Protein AF-A0A645BR98-F1 (afdb_monomer)

Organism: NCBI:txid1076179

Structure (mmCIF, N/CA/C/O backbone):
data_AF-A0A645BR98-F1
#
_entry.id   AF-A0A645BR98-F1
#
loop_
_atom_site.group_PDB
_atom_site.id
_atom_site.type_symbol
_atom_site.label_atom_id
_atom_site.label_alt_id
_atom_site.label_comp_id
_atom_site.label_asym_id
_atom_site.label_entity_id
_atom_site.label_seq_id
_atom_site.pdbx_PDB_ins_code
_atom_site.Cartn_x
_atom_site.Cartn_y
_atom_site.Cartn_z
_atom_site.occupancy
_atom_site.B_iso_or_equiv
_atom_site.auth_seq_id
_atom_site.auth_comp_id
_atom_site.auth_asym_id
_atom_site.auth_atom_id
_atom_site.pdbx_PDB_model_num
ATOM 1 N N . MET A 1 1 ? -2.823 -2.495 -5.037 1.00 58.53 1 MET A N 1
ATOM 2 C CA . MET A 1 1 ? -4.204 -2.707 -5.541 1.00 58.53 1 MET A CA 1
ATOM 3 C C . MET A 1 1 ? -4.273 -3.295 -6.962 1.00 58.53 1 MET A C 1
ATOM 5 O O . MET A 1 1 ? -5.361 -3.336 -7.522 1.00 58.53 1 MET A O 1
ATOM 9 N N . GLY A 1 2 ? -3.160 -3.730 -7.580 1.00 59.91 2 GLY A N 1
ATOM 10 C CA . GLY A 1 2 ? -3.175 -4.238 -8.970 1.00 59.91 2 GLY A CA 1
ATOM 11 C C . GLY A 1 2 ? -3.478 -3.180 -10.045 1.00 59.91 2 GLY A C 1
ATOM 12 O O . GLY A 1 2 ? -3.778 -3.527 -11.185 1.00 59.91 2 GLY A O 1
ATOM 13 N N . LEU A 1 3 ? -3.440 -1.897 -9.665 1.00 68.44 3 LEU A N 1
ATOM 14 C CA . LEU A 1 3 ? -3.750 -0.755 -10.530 1.00 68.44 3 LEU A CA 1
ATOM 15 C C . LEU A 1 3 ? -2.503 -0.177 -11.203 1.00 68.44 3 LEU A C 1
ATOM 17 O O . LEU A 1 3 ? -2.579 0.242 -12.351 1.00 68.44 3 LEU A O 1
ATOM 21 N N . GLY A 1 4 ? -1.365 -0.167 -10.504 1.00 68.81 4 GLY A N 1
ATOM 22 C CA . GLY A 1 4 ? -0.110 0.312 -11.075 1.00 68.81 4 GLY A CA 1
ATOM 23 C C . GLY A 1 4 ? 0.603 -0.733 -11.930 1.00 68.81 4 GLY A C 1
ATOM 24 O O . GLY A 1 4 ? 0.204 -1.894 -11.941 1.00 68.81 4 GLY A O 1
ATOM 25 N N . TYR A 1 5 ? 1.675 -0.332 -12.605 1.00 72.88 5 TYR A N 1
ATOM 26 C CA . TYR A 1 5 ? 2.661 -1.175 -13.275 1.00 72.88 5 TYR A CA 1
ATOM 27 C C . TYR A 1 5 ? 3.798 -1.504 -12.303 1.00 72.88 5 TYR A C 1
ATOM 29 O O . TYR A 1 5 ? 4.116 -0.705 -11.424 1.00 72.88 5 TYR A O 1
ATOM 37 N N . ASN A 1 6 ? 4.392 -2.695 -12.418 1.00 67.81 6 ASN A N 1
ATOM 38 C CA . ASN A 1 6 ? 5.532 -3.067 -11.581 1.00 67.81 6 ASN A CA 1
ATOM 39 C C . ASN A 1 6 ? 6.790 -3.115 -12.431 1.00 67.81 6 ASN A C 1
ATOM 41 O O . ASN A 1 6 ? 7.175 -4.175 -12.920 1.00 67.81 6 ASN A O 1
ATOM 45 N N . GLN A 1 7 ? 7.408 -1.952 -12.586 1.00 68.56 7 GLN A N 1
ATOM 46 C CA . GLN A 1 7 ? 8.659 -1.818 -13.320 1.00 68.56 7 GLN A CA 1
ATOM 47 C C . GLN A 1 7 ? 9.871 -2.182 -12.449 1.00 68.56 7 GLN A C 1
ATOM 49 O O . GLN A 1 7 ? 10.984 -2.189 -12.958 1.00 68.56 7 GLN A O 1
ATOM 54 N N . ASP A 1 8 ? 9.670 -2.514 -11.159 1.00 66.12 8 ASP A N 1
ATOM 55 C CA . ASP A 1 8 ? 10.768 -2.733 -10.201 1.00 66.12 8 ASP A CA 1
ATOM 56 C C . ASP A 1 8 ? 11.795 -1.588 -10.275 1.00 66.12 8 ASP A C 1
ATOM 58 O O . ASP A 1 8 ? 13.011 -1.777 -10.341 1.00 66.12 8 ASP A O 1
ATOM 62 N N . ASP A 1 9 ? 11.221 -0.392 -10.397 1.00 73.94 9 ASP A N 1
ATOM 63 C CA . ASP A 1 9 ? 11.850 0.869 -10.721 1.00 73.94 9 ASP A CA 1
ATOM 64 C C . ASP A 1 9 ? 11.002 1.987 -10.107 1.00 73.94 9 ASP A C 1
ATOM 66 O O . ASP A 1 9 ? 9.798 1.795 -9.919 1.00 73.94 9 ASP A O 1
ATOM 70 N N . GLY A 1 10 ? 11.580 3.142 -9.771 1.00 83.62 10 GLY A N 1
ATOM 71 C CA . GLY A 1 10 ? 10.898 4.120 -8.920 1.00 83.62 10 GLY A CA 1
ATOM 72 C C . GLY A 1 10 ? 11.386 4.056 -7.477 1.00 83.62 10 GLY A C 1
ATOM 73 O O . GLY A 1 10 ? 12.586 4.086 -7.233 1.00 83.62 10 GLY A O 1
ATOM 74 N N . LEU A 1 11 ? 10.467 3.967 -6.513 1.00 85.06 11 LEU A N 1
ATOM 75 C CA . LEU A 1 11 ? 10.794 3.744 -5.102 1.00 85.06 11 LEU A CA 1
ATOM 76 C C . LEU A 1 11 ? 11.192 2.273 -4.871 1.00 85.06 11 LEU A C 1
ATOM 78 O O . LEU A 1 11 ? 10.337 1.404 -4.711 1.00 85.06 11 LEU A O 1
ATOM 82 N N . SER A 1 12 ? 12.495 2.006 -4.864 1.00 82.69 12 SER A N 1
ATOM 83 C CA . SER A 1 12 ? 13.084 0.658 -4.779 1.00 82.69 12 SER A CA 1
ATOM 84 C C . SER A 1 12 ? 13.292 0.154 -3.344 1.00 82.69 12 SER A C 1
ATOM 86 O O . SER A 1 12 ? 13.310 -1.050 -3.091 1.00 82.69 12 SER A O 1
ATOM 88 N N . PHE A 1 13 ? 13.422 1.079 -2.392 1.00 86.19 13 PHE A N 1
ATOM 89 C CA . PHE A 1 13 ? 13.547 0.815 -0.962 1.00 86.19 13 PHE A CA 1
ATOM 90 C C . PHE A 1 13 ? 12.819 1.912 -0.186 1.00 86.19 13 PHE A C 1
ATOM 92 O O . PHE A 1 13 ? 12.854 3.080 -0.578 1.00 86.19 13 PHE A O 1
ATOM 99 N N . GLY A 1 14 ? 12.183 1.533 0.921 1.00 89.44 14 GLY A N 1
ATOM 100 C CA . GLY A 1 14 ? 11.516 2.452 1.833 1.00 89.44 14 GLY A CA 1
ATOM 101 C C . GLY A 1 14 ? 11.531 1.908 3.258 1.00 89.44 14 GLY A C 1
ATOM 102 O O . GLY A 1 14 ? 11.207 0.741 3.479 1.00 89.44 14 GLY A O 1
ATOM 103 N N . ALA A 1 15 ? 11.892 2.758 4.210 1.00 92.50 15 ALA A N 1
ATOM 104 C CA . ALA A 1 15 ? 11.777 2.523 5.640 1.00 92.50 15 ALA A CA 1
ATOM 105 C C . ALA A 1 15 ? 11.257 3.795 6.315 1.00 92.50 15 ALA A C 1
ATOM 107 O O . ALA A 1 15 ? 11.647 4.902 5.949 1.00 92.50 15 ALA A O 1
ATOM 108 N N . ASP A 1 16 ? 10.381 3.621 7.295 1.00 93.31 16 ASP A N 1
ATOM 109 C CA . ASP A 1 16 ? 9.782 4.704 8.065 1.00 93.31 16 ASP A CA 1
ATOM 110 C C . ASP A 1 16 ? 9.796 4.332 9.548 1.00 93.31 16 ASP A C 1
ATOM 112 O O . ASP A 1 16 ? 9.516 3.186 9.916 1.00 93.31 16 ASP A O 1
ATOM 116 N N . VAL A 1 17 ? 10.170 5.292 10.390 1.00 95.62 17 VAL A N 1
ATOM 117 C CA . VAL A 1 17 ? 10.103 5.182 11.846 1.00 95.62 17 VAL A CA 1
ATOM 118 C C . VAL A 1 17 ? 9.502 6.468 12.388 1.00 95.62 17 VAL A C 1
ATOM 120 O O . VAL A 1 17 ? 10.094 7.538 12.247 1.00 95.62 17 VAL A O 1
ATOM 123 N N . ALA A 1 18 ? 8.367 6.350 13.070 1.00 95.31 18 ALA A N 1
ATOM 124 C CA . ALA A 1 18 ? 7.691 7.459 13.723 1.00 95.31 18 ALA A CA 1
ATOM 125 C C . ALA A 1 18 ? 7.560 7.221 15.234 1.00 95.31 18 ALA A C 1
ATOM 127 O O . ALA A 1 18 ? 7.327 6.102 15.692 1.00 95.31 18 ALA A O 1
ATOM 128 N N . LEU A 1 19 ? 7.691 8.293 16.010 1.00 95.69 19 LEU A N 1
ATOM 129 C CA . LEU A 1 19 ? 7.372 8.349 17.432 1.00 95.69 19 LEU A CA 1
ATOM 130 C C . LEU A 1 19 ? 6.353 9.461 17.646 1.00 95.69 19 LEU A C 1
ATOM 132 O O . LEU A 1 19 ? 6.691 10.634 17.500 1.00 95.69 19 LEU A O 1
ATOM 136 N N . VAL A 1 20 ? 5.139 9.092 18.043 1.00 94.38 20 VAL A N 1
ATOM 137 C CA . VAL A 1 20 ? 4.077 10.035 18.404 1.00 94.38 20 VAL A CA 1
ATOM 138 C C . VAL A 1 20 ? 3.943 10.056 19.921 1.00 94.38 20 VAL A C 1
ATOM 140 O O . VAL A 1 20 ? 3.778 9.017 20.554 1.00 94.38 20 VAL A O 1
ATOM 143 N N . LEU A 1 21 ? 4.062 11.240 20.514 1.00 94.50 21 LEU A N 1
ATOM 144 C CA . LEU A 1 21 ? 3.889 11.446 21.949 1.00 94.50 21 LEU A CA 1
ATOM 145 C C . LEU A 1 21 ? 2.423 11.752 22.274 1.00 94.50 21 LEU A C 1
ATOM 147 O O . LEU A 1 21 ? 1.711 12.307 21.442 1.00 94.50 21 LEU A O 1
ATOM 151 N N . ASP A 1 22 ? 2.009 11.529 23.524 1.00 91.31 22 ASP A N 1
ATOM 152 C CA . ASP A 1 22 ? 0.658 11.864 24.015 1.00 91.31 22 ASP A CA 1
ATOM 15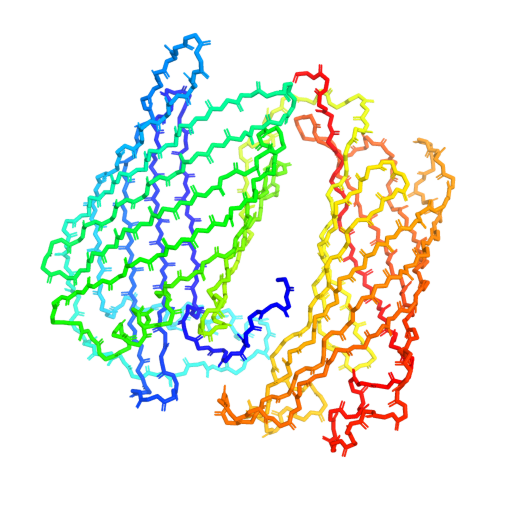3 C C . ASP A 1 22 ? 0.281 13.345 23.818 1.00 91.31 22 ASP A C 1
ATOM 155 O O . ASP A 1 22 ? -0.893 13.704 23.772 1.00 91.31 22 ASP A O 1
ATOM 159 N N . SER A 1 23 ? 1.277 14.230 23.701 1.00 92.88 23 SER A N 1
ATOM 160 C CA . SER A 1 23 ? 1.069 15.647 23.386 1.00 92.88 23 SER A CA 1
ATOM 161 C C . SER A 1 23 ? 0.640 15.902 21.937 1.00 92.88 23 SER A C 1
ATOM 163 O O . SER A 1 23 ? 0.325 17.040 21.603 1.00 92.88 23 SER A O 1
ATOM 165 N N . GLY A 1 24 ? 0.677 14.889 21.070 1.00 93.06 24 GLY A N 1
ATOM 166 C CA . GLY A 1 24 ? 0.496 14.996 19.623 1.00 93.06 24 GLY A CA 1
ATOM 167 C C . GLY A 1 24 ? 1.778 15.337 18.858 1.00 93.06 24 GLY A C 1
ATOM 168 O O . GLY A 1 24 ? 1.773 15.312 17.631 1.00 93.06 24 GLY A O 1
ATOM 169 N N . LEU A 1 25 ? 2.887 15.638 19.545 1.00 96.94 25 LEU A N 1
ATOM 170 C CA . LEU A 1 25 ? 4.177 15.853 18.886 1.00 96.94 25 LEU A CA 1
ATOM 171 C C . LEU A 1 25 ? 4.652 14.546 18.245 1.00 96.94 25 LEU A C 1
ATOM 173 O O . LEU A 1 25 ? 4.771 13.535 18.938 1.00 96.94 25 LEU A O 1
ATOM 177 N N . SER A 1 26 ? 4.979 14.592 16.957 1.00 97.12 26 SER A N 1
ATOM 178 C CA . SER A 1 26 ? 5.530 13.459 16.222 1.00 97.12 26 SER A CA 1
ATOM 179 C C . SER A 1 26 ? 6.958 13.743 15.767 1.00 97.12 26 SER A C 1
ATOM 181 O O . SER A 1 26 ? 7.274 14.849 15.326 1.00 97.12 26 SER A O 1
ATOM 183 N N . VAL A 1 27 ? 7.827 12.742 15.891 1.00 97.62 27 VAL A N 1
ATOM 184 C CA . VAL A 1 27 ? 9.178 12.725 15.323 1.00 97.62 27 VAL A CA 1
ATOM 185 C C . VAL A 1 27 ? 9.245 11.582 14.328 1.00 97.62 27 VAL A C 1
ATOM 187 O O . VAL A 1 27 ? 8.939 10.448 14.686 1.00 97.62 27 VAL A O 1
ATOM 190 N N . GLN A 1 28 ? 9.669 11.868 13.103 1.00 96.94 28 GLN A N 1
ATOM 191 C CA . GLN A 1 28 ? 9.667 10.902 12.012 1.00 96.94 28 GLN A CA 1
ATOM 192 C C . GLN A 1 28 ? 11.018 10.869 11.302 1.00 96.94 28 GLN A C 1
ATOM 194 O O . GLN A 1 28 ? 11.632 11.914 11.064 1.00 96.94 28 GLN A O 1
ATOM 199 N N . ILE A 1 29 ? 11.468 9.664 10.959 1.00 97.25 29 ILE A N 1
ATOM 200 C CA . ILE A 1 29 ? 12.611 9.417 10.085 1.00 97.25 29 ILE A CA 1
ATOM 201 C C . ILE A 1 29 ? 12.144 8.536 8.931 1.00 97.25 29 ILE A C 1
ATOM 203 O O . ILE A 1 29 ? 11.780 7.379 9.135 1.00 97.25 29 ILE A O 1
ATOM 207 N N . GLU A 1 30 ? 12.221 9.075 7.722 1.00 95.50 30 GLU A N 1
ATOM 208 C CA . GLU A 1 30 ? 11.960 8.363 6.476 1.00 95.50 30 GLU A CA 1
ATOM 209 C C . GLU A 1 30 ? 13.279 8.121 5.742 1.00 95.50 30 GLU A C 1
ATOM 211 O O . GLU A 1 30 ? 14.110 9.020 5.632 1.00 95.50 30 GLU A O 1
ATOM 216 N N . ALA A 1 31 ? 13.468 6.920 5.207 1.00 95.38 31 ALA A N 1
ATOM 217 C CA . ALA A 1 31 ? 14.590 6.557 4.353 1.00 95.38 31 ALA A CA 1
ATOM 218 C C . ALA A 1 31 ? 14.059 5.903 3.077 1.00 95.38 31 ALA A C 1
ATOM 220 O O . ALA A 1 31 ? 13.325 4.919 3.129 1.00 95.38 31 ALA A O 1
ATOM 221 N N . GLN A 1 32 ? 14.414 6.456 1.925 1.00 93.75 32 GLN A N 1
ATOM 222 C CA . GLN A 1 32 ? 13.896 6.066 0.619 1.00 93.75 32 GLN A CA 1
ATOM 223 C C . GLN A 1 32 ? 15.049 5.955 -0.374 1.00 93.75 32 GLN A C 1
ATOM 225 O O . GLN A 1 32 ? 15.974 6.764 -0.346 1.00 93.75 32 GLN A O 1
ATOM 230 N N . ALA A 1 33 ? 14.995 4.969 -1.266 1.00 91.75 33 ALA A N 1
ATOM 231 C CA . ALA A 1 33 ? 15.916 4.890 -2.394 1.00 91.75 33 ALA A CA 1
ATOM 232 C C . ALA A 1 33 ? 15.147 4.858 -3.704 1.00 91.75 33 ALA A C 1
ATOM 234 O O . ALA A 1 33 ? 14.249 4.028 -3.896 1.00 91.75 33 ALA A O 1
ATOM 235 N N . PHE A 1 34 ? 15.544 5.727 -4.622 1.00 91.31 34 PHE A N 1
ATOM 236 C CA . PHE A 1 34 ? 14.929 5.846 -5.928 1.00 91.31 34 PHE A CA 1
ATOM 237 C C . PHE A 1 34 ? 15.860 5.323 -7.010 1.00 91.31 34 PHE A C 1
ATOM 239 O O . PHE A 1 34 ? 17.056 5.611 -7.007 1.00 91.31 34 PHE A O 1
ATOM 246 N N . THR A 1 35 ? 15.295 4.576 -7.949 1.00 90.44 35 THR A N 1
ATOM 247 C CA . THR A 1 35 ? 15.996 4.053 -9.117 1.00 90.44 35 THR A CA 1
ATOM 248 C C . THR A 1 35 ? 15.290 4.477 -10.389 1.00 90.44 35 THR A C 1
ATOM 250 O O . THR A 1 35 ? 14.072 4.701 -10.405 1.00 90.44 35 THR A O 1
ATOM 253 N N . ASP A 1 36 ? 16.082 4.582 -11.447 1.00 88.31 36 ASP A N 1
ATOM 254 C CA . ASP A 1 36 ? 15.609 4.609 -12.821 1.00 88.31 36 ASP A CA 1
ATOM 255 C C . ASP A 1 36 ? 16.454 3.635 -13.646 1.00 88.31 36 ASP A C 1
ATOM 257 O O . ASP A 1 36 ? 17.596 3.908 -14.007 1.00 88.31 36 ASP A O 1
ATOM 261 N N . ARG A 1 37 ? 15.885 2.461 -13.910 1.00 84.62 37 ARG A N 1
ATOM 262 C CA . ARG A 1 37 ? 16.495 1.373 -14.687 1.00 84.62 37 ARG A CA 1
ATOM 263 C C . ARG A 1 37 ? 16.346 1.562 -16.193 1.00 84.62 37 ARG A C 1
ATOM 265 O O . ARG A 1 37 ? 16.989 0.838 -16.950 1.00 84.62 37 ARG A O 1
ATOM 272 N N . ILE A 1 38 ? 15.492 2.488 -16.621 1.00 81.56 38 ILE A N 1
ATOM 273 C CA . ILE A 1 38 ? 15.041 2.583 -18.009 1.00 81.56 38 ILE A CA 1
ATOM 274 C C . ILE A 1 38 ? 15.819 3.672 -18.739 1.00 81.56 38 ILE A C 1
ATOM 276 O O . ILE A 1 38 ? 16.390 3.405 -19.796 1.00 81.56 38 ILE A O 1
ATOM 280 N N . VAL A 1 39 ? 15.854 4.892 -18.193 1.00 83.38 39 VAL A N 1
ATOM 281 C CA . VAL A 1 39 ? 16.411 6.051 -18.907 1.00 83.38 39 VAL A CA 1
ATOM 282 C C . VAL A 1 39 ? 17.828 6.362 -18.439 1.00 83.38 39 VAL A C 1
ATOM 284 O O . VAL A 1 39 ? 18.751 6.399 -19.254 1.00 83.38 39 VAL A O 1
ATOM 287 N N . SER A 1 40 ? 18.023 6.586 -17.140 1.00 86.50 40 SER A N 1
ATOM 288 C CA . SER A 1 40 ? 19.312 7.005 -16.585 1.00 86.50 40 SER A CA 1
ATOM 289 C C . SER A 1 40 ? 20.227 5.831 -16.219 1.00 86.50 40 SER A C 1
ATOM 291 O O . SER A 1 40 ? 21.450 5.979 -16.269 1.00 86.50 40 SER A O 1
ATOM 293 N N . GLN A 1 41 ? 19.655 4.673 -15.863 1.00 89.31 41 GLN A N 1
ATOM 294 C CA . GLN A 1 41 ? 20.355 3.561 -15.201 1.00 89.31 41 GLN A CA 1
ATOM 295 C C . GLN A 1 41 ? 21.080 4.008 -13.923 1.00 89.31 41 GLN A C 1
ATOM 297 O O . GLN A 1 41 ? 22.200 3.573 -13.626 1.00 89.31 41 GLN A O 1
ATOM 302 N N . ARG A 1 42 ? 20.444 4.912 -13.172 1.00 92.62 42 ARG A N 1
ATOM 303 C CA . ARG A 1 42 ? 20.988 5.509 -11.952 1.00 92.62 42 ARG A CA 1
ATOM 304 C C . ARG A 1 42 ? 20.084 5.310 -10.743 1.00 92.62 42 ARG A C 1
ATOM 306 O O . ARG A 1 42 ? 18.952 4.830 -10.834 1.00 92.62 42 ARG A O 1
ATOM 313 N N . ARG A 1 43 ? 20.640 5.662 -9.585 1.00 92.81 43 ARG A N 1
ATOM 314 C CA . ARG A 1 43 ? 19.948 5.701 -8.300 1.00 92.81 43 ARG A CA 1
ATOM 315 C C . ARG A 1 43 ? 20.345 6.916 -7.471 1.00 92.81 43 ARG A C 1
ATOM 317 O O . ARG A 1 43 ? 21.454 7.430 -7.600 1.00 92.81 43 ARG A O 1
ATOM 324 N N . PHE A 1 44 ? 19.482 7.297 -6.542 1.00 93.19 44 PHE A N 1
ATOM 325 C CA . PHE A 1 44 ? 19.824 8.206 -5.454 1.00 93.19 44 PHE A CA 1
ATOM 326 C C . PHE A 1 44 ? 19.026 7.845 -4.204 1.00 93.19 44 PHE A C 1
ATOM 328 O O . PHE A 1 44 ? 17.937 7.270 -4.284 1.00 93.19 44 PHE A O 1
ATOM 335 N N . ASP A 1 45 ? 19.573 8.193 -3.050 1.00 94.31 45 ASP A N 1
ATOM 336 C CA . ASP A 1 45 ? 18.960 7.937 -1.760 1.00 94.31 45 ASP A CA 1
ATOM 337 C C . ASP A 1 45 ? 18.488 9.252 -1.129 1.00 94.31 45 ASP A C 1
ATOM 339 O O . ASP A 1 45 ? 19.053 10.325 -1.368 1.00 94.31 45 ASP A O 1
ATOM 343 N N . VAL A 1 46 ? 17.441 9.158 -0.312 1.00 94.19 46 VAL A N 1
ATOM 344 C CA . VAL A 1 46 ? 16.844 10.273 0.424 1.00 94.19 46 VAL A CA 1
ATOM 345 C C . VAL A 1 46 ? 16.567 9.834 1.852 1.00 94.19 46 VAL A C 1
ATOM 347 O O . VAL A 1 46 ? 15.935 8.806 2.077 1.00 94.19 46 VAL A O 1
ATOM 350 N N . MET A 1 47 ? 16.991 10.633 2.823 1.00 96.44 47 MET A N 1
ATOM 351 C CA . MET A 1 47 ? 16.593 10.482 4.218 1.00 96.44 47 MET A CA 1
ATOM 352 C C . MET A 1 47 ? 15.972 11.783 4.714 1.00 96.44 47 MET A C 1
ATOM 354 O O . MET A 1 47 ? 16.573 12.842 4.568 1.00 96.44 47 MET A O 1
ATOM 358 N N . ILE A 1 48 ? 14.787 11.725 5.310 1.00 96.62 48 ILE A N 1
ATOM 359 C CA . ILE A 1 48 ? 14.096 12.884 5.878 1.00 96.62 48 ILE A CA 1
ATOM 360 C C . ILE A 1 48 ? 13.953 12.652 7.374 1.00 96.62 48 ILE A C 1
ATOM 362 O O . ILE A 1 48 ? 13.355 11.669 7.789 1.00 96.62 48 ILE A O 1
ATOM 366 N N . ALA A 1 49 ? 14.478 13.566 8.183 1.00 97.88 49 ALA A N 1
ATOM 367 C CA . ALA A 1 49 ? 14.221 13.608 9.616 1.00 97.88 49 ALA A CA 1
ATOM 368 C C . ALA A 1 49 ? 13.374 14.843 9.912 1.00 97.88 49 ALA A C 1
ATOM 370 O O . ALA A 1 49 ? 13.798 15.963 9.615 1.00 97.88 49 ALA A O 1
ATOM 371 N N . SER A 1 50 ? 12.184 14.660 10.478 1.00 97.88 50 SER A N 1
ATOM 372 C CA . SER A 1 50 ? 11.243 15.755 10.705 1.00 97.88 50 SER A CA 1
ATOM 373 C C . SER A 1 50 ? 10.523 15.666 12.046 1.00 97.88 50 SER A C 1
ATOM 375 O O . SER A 1 50 ? 10.460 14.615 12.685 1.00 97.88 50 SER A O 1
ATOM 377 N N . VAL A 1 51 ? 10.008 16.811 12.484 1.00 98.31 51 VAL A N 1
ATOM 378 C CA . VAL A 1 51 ? 9.168 16.960 13.668 1.00 98.31 51 VAL A CA 1
ATOM 379 C C . VAL A 1 51 ? 7.892 17.669 13.251 1.00 98.31 51 VAL A C 1
ATOM 381 O O . VAL A 1 51 ? 7.954 18.710 12.594 1.00 98.31 51 VAL A O 1
ATOM 384 N N . SER A 1 52 ? 6.747 17.133 13.656 1.00 98.12 52 SER A N 1
ATOM 385 C CA . SER A 1 52 ? 5.434 17.668 13.314 1.00 98.12 52 SER A CA 1
ATOM 386 C C . SER A 1 52 ? 4.532 17.788 14.537 1.00 98.12 52 SER A C 1
ATOM 388 O O . SER A 1 52 ? 4.720 17.106 15.547 1.00 98.12 52 SER A O 1
ATOM 390 N N . TYR A 1 53 ? 3.571 18.709 14.474 1.00 97.88 53 TYR A N 1
ATOM 391 C CA . TYR A 1 53 ? 2.603 18.912 15.549 1.00 97.88 53 TYR A CA 1
ATOM 392 C C . TYR A 1 53 ? 1.231 19.283 14.972 1.00 97.88 53 TYR A C 1
ATOM 394 O O . TYR A 1 53 ? 1.146 20.282 14.257 1.00 97.88 53 TYR A O 1
ATOM 402 N N . PRO A 1 54 ? 0.159 18.531 15.269 1.00 97.25 54 PRO A N 1
ATOM 403 C CA . PRO A 1 54 ? -1.174 18.822 14.764 1.00 97.25 54 PRO A CA 1
ATOM 404 C C . PRO A 1 54 ? -1.861 19.923 15.585 1.00 97.25 54 PRO A C 1
ATOM 406 O O . PRO A 1 54 ? -2.012 19.832 16.804 1.00 97.25 54 PRO A O 1
ATOM 409 N N . PHE A 1 55 ? -2.335 20.964 14.905 1.00 97.25 55 PHE A N 1
ATOM 410 C CA . PHE A 1 55 ? -3.202 21.996 15.468 1.00 97.25 55 PHE A CA 1
ATOM 411 C C . PHE A 1 55 ? -4.652 21.736 15.060 1.00 97.25 55 PHE A C 1
ATOM 413 O O . PHE A 1 55 ? -4.974 21.713 13.871 1.00 97.25 55 PHE A O 1
ATOM 420 N N . PHE A 1 56 ? -5.526 21.571 16.052 1.00 95.44 56 PHE A N 1
ATOM 421 C CA . PHE A 1 56 ? -6.943 21.277 15.852 1.00 95.44 56 PHE A CA 1
ATOM 422 C C . PHE A 1 56 ? -7.788 22.546 15.969 1.00 95.44 56 PHE A C 1
ATOM 424 O O . PHE A 1 56 ? -7.701 23.284 16.953 1.00 95.44 56 PHE A O 1
ATOM 431 N N . PHE A 1 57 ? -8.641 22.775 14.976 1.00 94.75 57 PHE A N 1
ATOM 432 C CA . PHE A 1 57 ? -9.585 23.882 14.915 1.00 94.75 57 PHE A CA 1
ATOM 433 C C . PHE A 1 57 ? -10.983 23.323 14.661 1.00 94.75 57 PHE A C 1
ATOM 435 O O . PHE A 1 57 ? -11.250 22.756 13.603 1.00 94.75 57 PHE A O 1
ATOM 442 N N . GLN A 1 58 ? -11.881 23.501 15.625 1.00 90.81 58 GLN A N 1
ATOM 443 C CA . GLN A 1 58 ? -13.262 23.038 15.523 1.00 90.81 58 GLN A CA 1
ATOM 444 C C . GLN A 1 58 ? -14.208 24.217 15.314 1.00 90.81 58 GLN A C 1
ATOM 446 O O . GLN A 1 58 ? -14.105 25.254 15.974 1.00 90.81 58 GLN A O 1
ATOM 451 N N . SER A 1 59 ? -15.150 24.048 14.394 1.00 88.50 59 SER A N 1
ATOM 452 C CA . SER A 1 59 ? -16.255 24.971 14.148 1.00 88.50 59 SER A CA 1
ATOM 453 C C . SER A 1 59 ? -17.571 24.196 14.149 1.00 88.50 59 SER A C 1
ATOM 455 O O . SER A 1 59 ? -17.577 22.971 14.142 1.00 88.50 59 SER A O 1
ATOM 457 N N . SER A 1 60 ? -18.712 24.887 14.113 1.00 84.19 60 SER A N 1
ATOM 458 C CA . SER A 1 60 ? -20.020 24.216 14.096 1.00 84.19 60 SER A CA 1
ATOM 459 C C . SER A 1 60 ? -20.281 23.381 12.836 1.00 84.19 60 SER A C 1
ATOM 461 O O . SER A 1 60 ? -21.259 22.644 12.802 1.00 84.19 60 SER A O 1
ATOM 463 N N . MET A 1 61 ? -19.483 23.558 11.778 1.00 84.75 61 MET A N 1
ATOM 464 C CA . MET A 1 61 ? -19.671 22.880 10.490 1.00 84.75 61 MET A CA 1
ATOM 465 C C . MET A 1 61 ? -18.489 21.999 10.088 1.00 84.75 61 MET A C 1
ATOM 467 O O . MET A 1 61 ? -18.690 21.036 9.355 1.00 84.75 61 MET A O 1
ATOM 471 N N . LEU A 1 62 ? -17.277 22.334 10.528 1.00 91.31 62 LEU A N 1
ATOM 472 C CA . LEU A 1 62 ? -16.041 21.719 10.054 1.00 91.31 62 LEU A CA 1
ATOM 473 C C . LEU A 1 62 ? -15.069 21.468 11.203 1.00 91.31 62 LEU A C 1
ATOM 475 O O . LEU A 1 62 ? -14.831 22.366 12.019 1.00 91.31 62 LEU A O 1
ATOM 479 N N . ASP A 1 63 ? -14.446 20.297 11.162 1.00 93.19 63 ASP A N 1
ATOM 480 C CA . ASP A 1 63 ? -13.247 19.942 11.906 1.00 93.19 63 ASP A CA 1
ATOM 481 C C . ASP A 1 63 ? -12.044 20.127 10.985 1.00 93.19 63 ASP A C 1
ATOM 483 O O . ASP A 1 63 ? -12.007 19.601 9.872 1.00 93.19 63 ASP A O 1
ATOM 487 N N . THR A 1 64 ? -11.077 20.934 11.418 1.00 95.38 64 THR A N 1
ATOM 488 C CA . THR A 1 64 ? -9.869 21.230 10.645 1.00 95.38 64 THR A CA 1
ATOM 489 C C . THR A 1 64 ? -8.629 20.900 11.453 1.00 95.38 64 THR A C 1
ATOM 491 O O . THR A 1 64 ? -8.477 21.351 12.586 1.00 95.38 64 THR A O 1
ATOM 494 N N . ILE A 1 65 ? -7.720 20.148 10.848 1.00 96.06 65 ILE A N 1
ATOM 495 C CA . ILE A 1 65 ? -6.421 19.791 11.407 1.00 96.06 65 ILE A CA 1
ATOM 496 C C . ILE A 1 65 ? -5.360 20.399 10.505 1.00 96.06 65 ILE A C 1
ATOM 498 O O . ILE A 1 65 ? -5.390 20.201 9.292 1.00 96.06 65 ILE A O 1
ATOM 502 N N . VAL A 1 66 ? -4.430 21.143 11.093 1.00 97.81 66 VAL A N 1
ATOM 503 C CA . VAL A 1 66 ? -3.270 21.691 10.392 1.00 97.81 66 VAL A CA 1
ATOM 504 C C . VAL A 1 66 ? -2.011 21.173 11.066 1.00 97.81 66 VAL A C 1
ATOM 506 O O . VAL A 1 66 ? -1.748 21.495 12.220 1.00 97.81 66 VAL A O 1
ATOM 509 N N . THR A 1 67 ? -1.223 20.400 10.336 1.00 98.25 67 THR A N 1
ATOM 510 C CA . THR A 1 67 ? -0.013 19.737 10.815 1.00 98.25 67 THR A CA 1
ATOM 511 C C . THR A 1 67 ? 1.195 20.298 10.066 1.00 98.25 67 THR A C 1
ATOM 513 O O . THR A 1 67 ? 1.555 19.790 9.002 1.00 98.25 67 THR A O 1
ATOM 516 N N . PRO A 1 68 ? 1.821 21.380 10.559 1.00 98.06 68 PRO A N 1
ATOM 517 C CA . PRO A 1 68 ? 3.137 21.782 10.089 1.00 98.06 68 PRO A CA 1
ATOM 518 C C . PRO A 1 68 ? 4.195 20.757 10.507 1.00 98.06 68 PRO A C 1
ATOM 520 O O . PRO A 1 68 ? 4.129 20.173 11.592 1.00 98.06 68 PRO A O 1
ATOM 523 N N . SER A 1 69 ? 5.208 20.600 9.663 1.00 97.88 69 SER A N 1
ATOM 524 C CA . SER A 1 69 ? 6.386 19.787 9.929 1.00 97.88 69 SER A CA 1
ATOM 525 C C . SER A 1 69 ? 7.653 20.498 9.457 1.00 97.88 69 SER A C 1
ATOM 527 O O . SER A 1 69 ? 7.674 21.176 8.426 1.00 97.88 69 SER A O 1
ATOM 529 N N . LEU A 1 70 ? 8.706 20.372 10.256 1.00 98.06 70 LEU A N 1
ATOM 530 C CA . LEU A 1 70 ? 10.011 20.996 10.059 1.00 98.06 70 LEU A CA 1
ATOM 531 C C . LEU A 1 70 ? 11.094 19.938 10.228 1.00 98.06 70 LEU A C 1
ATOM 533 O O . LEU A 1 70 ? 11.000 19.084 11.107 1.00 98.06 70 LEU A O 1
ATOM 537 N N . GLY A 1 71 ? 12.148 20.010 9.426 1.00 97.69 71 GLY A N 1
ATOM 538 C CA . GLY A 1 71 ? 13.187 18.998 9.480 1.00 97.69 71 GLY A CA 1
ATOM 539 C C . GLY A 1 71 ? 14.373 19.260 8.574 1.00 97.69 71 GLY A C 1
ATOM 540 O O . GLY A 1 71 ? 14.646 20.389 8.159 1.00 97.69 71 GLY A O 1
ATOM 541 N N . VAL A 1 72 ? 15.058 18.171 8.255 1.00 97.56 72 VAL A N 1
ATOM 542 C CA . VAL A 1 72 ? 16.210 18.132 7.363 1.00 97.56 72 VAL A CA 1
ATOM 543 C C . VAL A 1 72 ? 16.063 16.945 6.418 1.00 97.56 72 VAL A C 1
ATOM 545 O O . VAL A 1 72 ? 15.654 15.860 6.830 1.00 97.56 72 VAL A O 1
ATOM 548 N N . THR A 1 73 ? 16.430 17.153 5.160 1.00 95.81 73 THR A N 1
ATOM 549 C CA . THR A 1 73 ? 16.555 16.111 4.147 1.00 95.81 73 THR A CA 1
ATOM 550 C C . THR A 1 73 ? 18.024 15.927 3.782 1.00 95.81 73 THR A C 1
ATOM 552 O O . THR A 1 73 ? 18.715 16.902 3.498 1.00 95.81 73 THR A O 1
ATOM 555 N N . LEU A 1 74 ? 18.490 14.683 3.787 1.00 95.06 74 LEU A N 1
ATOM 556 C CA . LEU A 1 74 ? 19.789 14.254 3.282 1.00 95.06 74 LEU A CA 1
ATOM 557 C C . LEU A 1 74 ? 19.588 13.517 1.963 1.00 95.06 74 LEU A C 1
ATOM 559 O O . LEU A 1 74 ? 18.650 12.727 1.842 1.00 95.06 74 LEU A O 1
ATOM 563 N N . THR A 1 75 ? 20.449 13.770 0.987 1.00 93.00 75 THR A N 1
ATOM 564 C CA . THR A 1 75 ? 20.295 13.272 -0.385 1.00 93.00 75 THR A CA 1
ATOM 565 C C . THR A 1 75 ? 21.634 12.791 -0.936 1.00 93.00 75 THR A C 1
ATOM 567 O O . THR A 1 75 ? 22.687 13.170 -0.423 1.00 93.00 75 THR A O 1
ATOM 570 N N . GLY A 1 76 ? 21.603 11.941 -1.964 1.00 91.31 76 GLY A N 1
ATOM 571 C CA . GLY A 1 76 ? 22.798 11.481 -2.681 1.00 91.31 76 GLY A CA 1
ATOM 572 C C . GLY A 1 76 ? 23.101 10.006 -2.430 1.00 91.31 76 GLY A C 1
ATOM 573 O O . GLY A 1 76 ? 22.194 9.174 -2.449 1.00 91.31 76 GLY A O 1
ATOM 574 N N . ASN A 1 77 ? 24.372 9.656 -2.221 1.00 93.38 77 ASN A N 1
ATOM 575 C CA . ASN A 1 77 ? 24.774 8.281 -1.908 1.00 93.38 77 ASN A CA 1
ATOM 576 C C . ASN A 1 77 ? 24.793 8.037 -0.391 1.00 93.38 77 ASN A C 1
ATOM 578 O O . ASN A 1 77 ? 25.779 8.351 0.281 1.00 93.38 77 ASN A O 1
ATOM 582 N N . LEU A 1 78 ? 23.710 7.465 0.147 1.00 93.50 78 LEU A N 1
ATOM 583 C CA . LEU A 1 78 ? 23.568 7.140 1.573 1.00 93.50 78 LEU A CA 1
ATOM 584 C C . LEU A 1 78 ? 23.839 5.654 1.873 1.00 93.50 78 LEU A C 1
ATOM 586 O O . LEU A 1 78 ? 23.736 5.227 3.023 1.00 93.50 78 LEU A O 1
ATOM 590 N N . GLY A 1 79 ? 24.214 4.868 0.858 1.00 90.56 79 GLY A N 1
ATOM 591 C CA . GLY A 1 79 ? 24.531 3.448 0.998 1.00 90.56 79 GLY A CA 1
ATOM 592 C C . GLY A 1 79 ? 23.304 2.536 1.081 1.00 90.56 79 GLY A C 1
ATOM 593 O O . GLY A 1 79 ? 23.432 1.379 1.483 1.00 90.56 79 GLY A O 1
ATOM 594 N N . PHE A 1 80 ? 22.109 2.997 0.690 1.00 93.31 80 PHE A N 1
ATOM 595 C CA . PHE A 1 80 ? 20.904 2.160 0.788 1.00 93.31 80 PHE A CA 1
ATOM 596 C C . PHE A 1 80 ? 20.898 0.999 -0.207 1.00 93.31 80 PHE A C 1
ATOM 598 O O . PHE A 1 80 ? 20.169 0.031 0.002 1.00 93.31 80 PHE A O 1
ATOM 605 N N . GLN A 1 81 ? 21.748 1.037 -1.239 1.00 91.94 81 GLN A N 1
ATOM 606 C CA . GLN A 1 81 ? 21.979 -0.116 -2.112 1.00 91.94 81 GLN A CA 1
ATOM 607 C C . GLN A 1 81 ? 22.409 -1.362 -1.331 1.00 91.94 81 GLN A C 1
ATOM 609 O O . GLN A 1 81 ? 21.919 -2.455 -1.606 1.00 91.94 81 GLN A O 1
ATOM 614 N N . ASP A 1 82 ? 23.296 -1.209 -0.348 1.00 91.62 82 ASP A N 1
ATOM 615 C CA . ASP A 1 82 ? 23.826 -2.346 0.406 1.00 91.62 82 ASP A CA 1
ATOM 616 C C . ASP A 1 82 ? 22.754 -2.937 1.328 1.00 91.62 82 ASP A C 1
ATOM 618 O O . ASP A 1 82 ? 22.642 -4.156 1.458 1.00 91.62 82 ASP A O 1
ATOM 622 N N . ILE A 1 83 ? 21.914 -2.082 1.919 1.00 90.56 83 ILE A N 1
ATOM 623 C CA . ILE A 1 83 ? 20.776 -2.496 2.753 1.00 90.56 83 ILE A CA 1
ATOM 624 C C . ILE A 1 83 ? 19.745 -3.243 1.902 1.00 90.56 83 ILE A C 1
ATOM 626 O O . ILE A 1 83 ? 19.314 -4.339 2.264 1.00 90.56 83 ILE A O 1
ATOM 630 N N . GLN A 1 84 ? 19.380 -2.668 0.754 1.00 89.31 84 GLN A N 1
ATOM 631 C CA . GLN A 1 84 ? 18.452 -3.270 -0.197 1.00 89.31 84 GLN A CA 1
ATOM 632 C C . GLN A 1 84 ? 18.946 -4.646 -0.655 1.00 89.31 84 GLN A C 1
ATOM 634 O O . GLN A 1 84 ? 18.198 -5.621 -0.592 1.00 89.31 84 GLN A O 1
ATOM 639 N N . ASN A 1 85 ? 20.212 -4.745 -1.063 1.00 89.94 85 ASN A N 1
ATOM 640 C CA . ASN A 1 85 ? 20.772 -5.994 -1.569 1.00 89.94 85 ASN A CA 1
ATOM 641 C C . ASN A 1 85 ? 20.998 -7.030 -0.462 1.00 89.94 85 ASN A C 1
ATOM 643 O O . ASN A 1 85 ? 20.771 -8.208 -0.698 1.00 89.94 85 ASN A O 1
ATOM 647 N N . SER A 1 86 ? 21.295 -6.611 0.772 1.00 90.44 86 SER A N 1
ATOM 648 C CA . SER A 1 86 ? 21.302 -7.526 1.924 1.00 90.44 86 SER A CA 1
ATOM 649 C C . SER A 1 86 ? 19.923 -8.153 2.160 1.00 90.44 86 SER A C 1
ATOM 651 O O . SER A 1 86 ? 19.816 -9.327 2.517 1.00 90.44 86 SER A O 1
ATOM 653 N N . PHE A 1 87 ? 18.847 -7.383 1.954 1.00 85.81 87 PHE A N 1
ATOM 654 C CA . PHE A 1 87 ? 17.491 -7.921 2.006 1.00 85.81 87 PHE A CA 1
ATOM 655 C C . PHE A 1 87 ? 17.196 -8.829 0.809 1.00 85.81 87 PHE A C 1
ATOM 657 O O . PHE A 1 87 ? 16.630 -9.899 1.013 1.00 85.81 87 PHE A O 1
ATOM 664 N N . HIS A 1 88 ? 17.601 -8.449 -0.410 1.00 85.38 88 HIS A N 1
ATOM 665 C CA . HIS A 1 88 ? 17.459 -9.296 -1.600 1.00 85.38 88 HIS A CA 1
ATOM 666 C C . HIS A 1 88 ? 18.147 -10.652 -1.407 1.00 85.38 88 HIS A C 1
ATOM 668 O O . HIS A 1 88 ? 17.508 -11.676 -1.638 1.00 85.38 88 HIS A O 1
ATOM 674 N N . ASP A 1 89 ? 19.371 -10.669 -0.877 1.00 86.25 89 ASP A N 1
ATOM 675 C CA . ASP A 1 89 ? 20.112 -11.889 -0.553 1.00 86.25 89 ASP A CA 1
ATOM 676 C C . ASP A 1 89 ? 19.352 -12.766 0.454 1.00 86.25 89 ASP A C 1
ATOM 678 O O . ASP A 1 89 ? 19.243 -13.981 0.272 1.00 86.25 89 ASP A O 1
ATOM 682 N N . LEU A 1 90 ? 18.765 -12.159 1.495 1.00 84.75 90 LEU A N 1
ATOM 683 C CA . LEU A 1 90 ? 17.969 -12.872 2.500 1.00 84.75 90 LEU A CA 1
ATOM 684 C C . LEU A 1 90 ? 16.732 -13.556 1.894 1.00 84.75 90 LEU A C 1
ATOM 686 O O . LEU A 1 90 ? 16.349 -14.635 2.349 1.00 84.75 90 LEU A O 1
ATOM 690 N N . ILE A 1 91 ? 16.101 -12.935 0.893 1.00 78.19 91 ILE A N 1
ATOM 691 C CA . ILE A 1 91 ? 14.884 -13.450 0.246 1.00 78.19 91 ILE A CA 1
ATOM 692 C C . ILE A 1 91 ? 15.144 -14.151 -1.097 1.00 78.19 91 ILE A C 1
ATOM 694 O O . ILE A 1 91 ? 14.184 -14.534 -1.766 1.00 78.19 91 ILE A O 1
ATOM 698 N N . GLY A 1 92 ? 16.410 -14.328 -1.489 1.00 71.25 92 GLY A N 1
ATOM 699 C CA . GLY A 1 92 ? 16.810 -15.002 -2.727 1.00 71.25 92 GLY A CA 1
ATOM 700 C C . GLY A 1 92 ? 16.442 -14.251 -4.012 1.00 71.25 92 GLY A C 1
ATOM 701 O O . GLY A 1 92 ? 16.030 -14.883 -4.982 1.00 71.25 92 GLY A O 1
ATOM 702 N N . ARG A 1 93 ? 16.538 -12.917 -4.017 1.00 74.50 93 ARG A N 1
ATOM 703 C CA . ARG A 1 93 ? 16.364 -12.067 -5.209 1.00 74.50 93 ARG A CA 1
ATOM 704 C C . ARG A 1 93 ? 17.705 -11.580 -5.749 1.00 74.50 93 ARG A C 1
ATOM 706 O O . ARG A 1 93 ? 18.655 -11.435 -4.988 1.00 74.50 93 ARG A O 1
ATOM 713 N N . ASP A 1 94 ? 17.747 -11.265 -7.042 1.00 78.69 94 ASP A N 1
ATOM 714 C CA . ASP A 1 94 ? 18.940 -10.694 -7.666 1.00 78.69 94 ASP A CA 1
ATOM 715 C C . ASP A 1 94 ? 19.274 -9.313 -7.096 1.00 78.69 94 ASP A C 1
ATOM 717 O O . ASP A 1 94 ? 18.393 -8.502 -6.786 1.00 78.69 94 ASP A O 1
ATOM 721 N N . ALA A 1 95 ? 20.571 -9.040 -6.979 1.00 83.31 95 ALA A N 1
ATOM 722 C CA . ALA A 1 95 ? 21.059 -7.746 -6.539 1.00 83.31 95 ALA A CA 1
ATOM 723 C C . ALA A 1 95 ? 20.720 -6.658 -7.569 1.00 83.31 95 ALA A C 1
ATOM 725 O O . ALA A 1 95 ? 20.965 -6.809 -8.767 1.00 83.31 95 ALA A O 1
ATOM 726 N N . LEU A 1 96 ? 20.218 -5.521 -7.088 1.00 84.75 96 LEU A N 1
ATOM 727 C CA . LEU A 1 96 ? 20.030 -4.324 -7.895 1.00 84.75 96 LEU A CA 1
ATOM 728 C C . LEU A 1 96 ? 21.270 -3.438 -7.763 1.00 84.75 96 LEU A C 1
ATOM 730 O O . LEU A 1 96 ? 21.496 -2.800 -6.731 1.00 84.75 96 LEU A O 1
ATOM 734 N N . LEU A 1 97 ? 22.089 -3.422 -8.813 1.00 87.94 97 LEU A N 1
ATOM 735 C CA . LEU A 1 97 ? 23.330 -2.653 -8.869 1.00 87.94 97 LEU A CA 1
ATOM 736 C C . LEU A 1 97 ? 23.190 -1.532 -9.899 1.00 87.94 97 LEU A C 1
ATOM 738 O O . LEU A 1 97 ? 23.264 -1.778 -11.100 1.00 87.94 97 LEU A O 1
ATOM 742 N N . LEU A 1 98 ? 23.004 -0.302 -9.419 1.00 89.62 98 LEU A N 1
ATOM 743 C CA . LEU A 1 98 ? 22.938 0.900 -10.252 1.00 89.62 98 LEU A CA 1
ATOM 744 C C . LEU A 1 98 ? 23.960 1.921 -9.759 1.00 89.62 98 LEU A C 1
ATOM 746 O O . LEU A 1 98 ? 24.220 2.037 -8.562 1.00 89.62 98 LEU A O 1
ATOM 750 N N . ALA A 1 99 ? 24.551 2.677 -10.682 1.00 91.81 99 ALA A N 1
ATOM 751 C CA . ALA A 1 99 ? 25.449 3.759 -10.300 1.00 91.81 99 ALA A CA 1
ATOM 752 C C . ALA A 1 99 ? 24.651 4.895 -9.645 1.00 91.81 99 ALA A C 1
ATOM 754 O O . ALA A 1 99 ? 23.546 5.210 -10.081 1.00 91.81 99 ALA A O 1
ATOM 755 N N . TYR A 1 100 ? 25.216 5.549 -8.632 1.00 93.19 100 TYR A N 1
ATOM 756 C CA . TYR A 1 100 ? 24.575 6.729 -8.056 1.00 93.19 100 TYR A CA 1
ATOM 757 C C . TYR A 1 100 ? 24.582 7.904 -9.047 1.00 93.19 100 TYR A C 1
ATOM 759 O O . TYR A 1 100 ? 25.502 8.020 -9.868 1.00 93.19 100 TYR A O 1
ATOM 767 N N . ASP A 1 101 ? 23.546 8.745 -8.999 1.00 88.25 101 ASP A N 1
ATOM 768 C CA . ASP A 1 101 ? 23.478 10.006 -9.751 1.00 88.25 101 ASP A CA 1
ATOM 769 C C . ASP A 1 101 ? 24.599 10.959 -9.324 1.00 88.25 101 ASP A C 1
ATOM 771 O O . ASP A 1 101 ? 25.278 11.532 -10.176 1.00 88.25 101 ASP A O 1
ATOM 775 N N . ASP A 1 102 ? 24.842 11.044 -8.013 1.00 77.81 102 ASP A N 1
ATOM 776 C CA . ASP A 1 102 ? 25.947 11.784 -7.414 1.00 77.81 102 ASP A CA 1
ATOM 777 C C . ASP A 1 102 ? 26.620 10.963 -6.303 1.00 77.81 102 ASP A C 1
ATOM 779 O O . ASP A 1 102 ? 25.979 10.197 -5.579 1.00 77.81 102 ASP A O 1
ATOM 783 N N . CYS A 1 103 ? 27.937 11.113 -6.181 1.00 69.25 103 CYS A N 1
ATOM 784 C CA . CYS A 1 103 ? 28.728 10.519 -5.108 1.00 69.25 103 CYS A CA 1
ATOM 785 C C . CYS A 1 103 ? 28.828 11.434 -3.878 1.00 69.25 103 CYS A C 1
ATOM 787 O O . CYS A 1 103 ? 29.382 11.003 -2.864 1.00 69.25 103 CYS A O 1
ATOM 789 N N . THR A 1 104 ? 28.356 12.682 -3.954 1.00 81.19 104 THR A N 1
ATOM 790 C CA . THR A 1 104 ? 28.269 13.578 -2.796 1.00 81.19 104 THR A CA 1
ATOM 791 C C . THR A 1 104 ? 26.992 13.342 -1.995 1.00 81.19 104 THR A C 1
ATOM 793 O O . THR A 1 104 ? 26.057 12.676 -2.439 1.00 81.19 104 THR A O 1
ATOM 796 N N . GLN A 1 105 ? 26.999 13.842 -0.761 1.00 89.88 105 GLN A N 1
ATOM 797 C CA . GLN A 1 105 ? 25.837 13.872 0.116 1.00 89.88 105 GLN A CA 1
ATOM 798 C C . GLN A 1 105 ? 25.490 15.329 0.373 1.00 89.88 105 GLN A C 1
ATOM 800 O O . GLN A 1 105 ? 26.345 16.076 0.859 1.00 89.88 105 GLN A O 1
ATOM 805 N N . ASP A 1 106 ? 24.253 15.707 0.080 1.00 90.62 106 ASP A N 1
ATOM 806 C CA . ASP A 1 106 ? 23.766 17.063 0.285 1.00 90.62 106 ASP A CA 1
ATOM 807 C C . ASP A 1 106 ? 22.712 17.100 1.390 1.00 90.62 106 ASP A C 1
ATOM 809 O O . ASP A 1 106 ? 22.058 16.106 1.714 1.00 90.62 106 ASP A O 1
ATOM 813 N N . MET A 1 107 ? 22.593 18.264 2.026 1.00 93.62 107 MET A N 1
ATOM 814 C CA . MET A 1 107 ? 21.675 18.493 3.134 1.00 93.62 107 MET A CA 1
ATOM 815 C C . MET A 1 107 ? 20.825 19.723 2.855 1.00 93.62 107 MET A C 1
ATOM 817 O O . MET A 1 107 ? 21.343 20.817 2.627 1.00 93.62 107 MET A O 1
ATOM 821 N N . HIS A 1 108 ? 19.514 19.554 2.959 1.00 93.88 108 HIS A N 1
ATOM 822 C CA . HIS A 1 108 ? 18.534 20.589 2.681 1.00 93.88 108 HIS A CA 1
ATOM 823 C C . HIS A 1 108 ? 17.576 20.753 3.866 1.00 93.88 108 HIS A C 1
ATOM 825 O O . HIS A 1 108 ? 17.223 19.765 4.514 1.00 93.88 108 HIS A O 1
ATOM 831 N N . PRO A 1 109 ? 17.119 21.976 4.178 1.00 96.38 109 PRO A N 1
ATOM 832 C CA . PRO A 1 109 ? 16.036 22.150 5.136 1.00 96.38 109 PRO A CA 1
ATOM 833 C C . PRO A 1 109 ? 14.737 21.558 4.576 1.00 96.38 109 PRO A C 1
ATOM 835 O O . PRO A 1 109 ? 14.455 21.679 3.388 1.00 96.38 109 PRO A O 1
ATOM 838 N N . TYR A 1 110 ? 13.934 20.953 5.443 1.00 96.69 110 TYR A N 1
ATOM 839 C CA . TYR A 1 110 ? 12.645 20.364 5.097 1.00 96.69 110 TYR A CA 1
ATOM 840 C C . TYR A 1 110 ? 11.518 21.138 5.772 1.00 96.69 110 TYR A C 1
ATOM 842 O O . TYR A 1 110 ? 11.540 21.349 6.987 1.00 96.69 110 TYR A O 1
ATOM 850 N N . LEU A 1 111 ? 10.528 21.544 4.985 1.00 97.81 111 LEU A N 1
ATOM 851 C CA . LEU A 1 111 ? 9.297 22.159 5.461 1.00 97.81 111 LEU A CA 1
ATOM 852 C C . LEU A 1 111 ? 8.121 21.435 4.823 1.00 97.81 111 LEU A C 1
ATOM 854 O O . LEU A 1 111 ? 8.099 21.232 3.611 1.00 97.81 111 LEU A O 1
ATOM 858 N N . SER A 1 112 ? 7.115 21.095 5.613 1.00 97.44 112 SER A N 1
ATOM 859 C CA . SER A 1 112 ? 5.838 20.656 5.065 1.00 97.44 112 SER A CA 1
ATOM 860 C C . SER A 1 112 ? 4.660 21.133 5.898 1.00 97.44 112 SER A C 1
ATOM 862 O O . SER A 1 112 ? 4.799 21.546 7.050 1.00 97.44 112 SER A O 1
ATOM 864 N N . LEU A 1 113 ? 3.497 21.137 5.267 1.00 97.88 113 LEU A N 1
ATOM 865 C CA . LEU A 1 113 ? 2.234 21.516 5.862 1.00 97.88 113 LEU A CA 1
ATOM 866 C C . LEU A 1 113 ? 1.154 20.607 5.292 1.00 97.88 113 LEU A C 1
ATOM 868 O O . LEU A 1 113 ? 0.905 20.642 4.090 1.00 97.88 113 LEU A O 1
ATOM 872 N N . THR A 1 114 ? 0.490 19.862 6.164 1.00 97.50 114 THR A N 1
ATOM 873 C CA . THR A 1 114 ? -0.735 19.136 5.829 1.00 97.50 114 THR A CA 1
ATOM 874 C C . THR A 1 114 ? -1.908 19.845 6.487 1.00 97.50 114 THR A C 1
ATOM 876 O O . THR A 1 114 ? -1.855 20.169 7.671 1.00 97.50 114 THR A O 1
ATOM 879 N N . ALA A 1 115 ? -2.968 20.112 5.736 1.00 97.62 115 ALA A N 1
ATOM 880 C CA . ALA A 1 115 ? -4.201 20.694 6.240 1.00 97.62 115 ALA A CA 1
ATOM 881 C C . ALA A 1 115 ? -5.386 19.862 5.756 1.00 97.62 115 ALA A C 1
ATOM 883 O O . ALA A 1 115 ? -5.625 19.778 4.556 1.00 97.62 115 ALA A O 1
ATOM 884 N N . ILE A 1 116 ? -6.138 19.272 6.681 1.00 96.25 116 ILE A N 1
ATOM 885 C CA . ILE A 1 116 ? -7.336 18.483 6.385 1.00 96.25 116 ILE A CA 1
ATOM 886 C C . ILE A 1 116 ? -8.524 19.178 7.035 1.00 96.25 116 ILE A C 1
ATOM 888 O O . ILE A 1 116 ? -8.486 19.485 8.223 1.00 96.25 116 ILE A O 1
ATOM 892 N N . SER A 1 117 ? -9.575 19.437 6.263 1.00 96.56 117 SER A N 1
ATOM 893 C CA . SER A 1 117 ? -10.811 20.051 6.748 1.00 96.56 117 SER A CA 1
ATOM 894 C C . SER A 1 117 ? -12.013 19.256 6.264 1.00 96.56 117 SER A C 1
ATOM 896 O O . SER A 1 117 ? -12.110 18.942 5.077 1.00 96.56 117 SER A O 1
ATOM 898 N N . GLY A 1 118 ? -12.934 18.917 7.160 1.00 95.69 118 GLY A N 1
ATOM 899 C CA . GLY A 1 118 ? -14.085 18.098 6.803 1.00 95.69 118 GLY A CA 1
ATOM 900 C C . GLY A 1 118 ? -15.126 17.979 7.901 1.00 95.69 118 GLY A C 1
ATOM 901 O O . GLY A 1 118 ? -15.136 18.755 8.854 1.00 95.69 118 GLY A O 1
ATOM 902 N N . HIS A 1 119 ? -16.022 17.014 7.734 1.00 93.38 119 HIS A N 1
ATOM 903 C CA . HIS A 1 119 ? -17.139 16.767 8.636 1.00 93.38 119 HIS A CA 1
ATOM 904 C C . HIS A 1 119 ? -17.326 15.270 8.885 1.00 93.38 119 HIS A C 1
ATOM 906 O O . HIS A 1 119 ? -17.208 14.463 7.958 1.00 93.38 119 HIS A O 1
ATOM 912 N N . PHE A 1 120 ? -17.661 14.921 10.127 1.00 88.19 120 PHE A N 1
ATOM 913 C CA . PHE A 1 120 ? -18.031 13.566 10.525 1.00 88.19 120 PHE A CA 1
ATOM 914 C C . PHE A 1 120 ? -19.549 13.354 10.447 1.00 88.19 120 PHE A C 1
ATOM 916 O O . PHE A 1 120 ? -20.333 14.090 11.039 1.00 88.19 120 PHE A O 1
ATOM 923 N N . PHE A 1 121 ? -19.952 12.303 9.745 1.00 89.38 121 PHE A N 1
ATOM 924 C CA . PHE A 1 121 ? -21.291 11.733 9.685 1.00 89.38 121 PHE A CA 1
ATOM 925 C C . PHE A 1 121 ? -21.258 10.383 10.413 1.00 89.38 121 PHE A C 1
ATOM 927 O O . PHE A 1 121 ? -21.028 9.339 9.798 1.00 89.38 121 PHE A O 1
ATOM 934 N N . ASP A 1 122 ? -21.436 10.413 11.733 1.00 87.00 122 ASP A N 1
ATOM 935 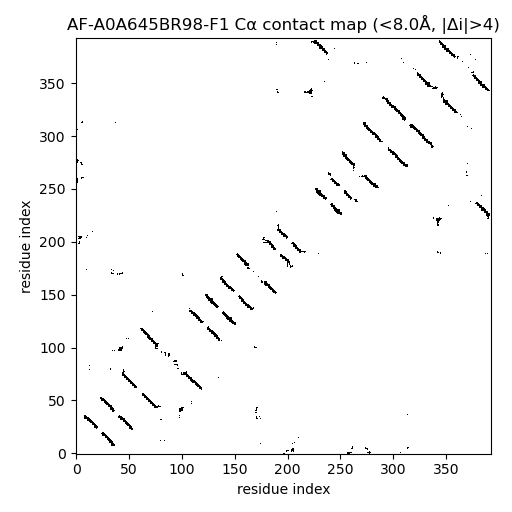C CA . ASP A 1 122 ? -21.229 9.264 12.623 1.00 87.00 122 ASP A CA 1
ATOM 936 C C . ASP A 1 122 ? -19.814 8.671 12.461 1.00 87.00 122 ASP A C 1
ATOM 938 O O . ASP A 1 122 ? -18.827 9.310 12.819 1.00 87.00 122 ASP A O 1
ATOM 942 N N . LEU A 1 123 ? -19.705 7.470 11.885 1.00 86.06 123 LEU A N 1
ATOM 943 C CA . LEU A 1 123 ? -18.439 6.771 11.645 1.00 86.06 123 LEU A CA 1
ATOM 944 C C . LEU A 1 123 ? -17.752 7.204 10.341 1.00 86.06 123 LEU A C 1
ATOM 946 O O . LEU A 1 123 ? -16.697 6.677 10.014 1.00 86.06 123 LEU A O 1
ATOM 950 N N . LEU A 1 124 ? -18.348 8.091 9.541 1.00 91.88 124 LEU A N 1
ATOM 951 C CA . LEU A 1 124 ? -17.816 8.474 8.233 1.00 91.88 124 LEU A CA 1
ATOM 952 C C . LEU A 1 124 ? -17.307 9.909 8.244 1.00 91.88 124 LEU A C 1
ATOM 954 O O . LEU A 1 124 ? -18.078 10.837 8.443 1.00 91.88 124 LEU A O 1
ATOM 958 N N . PHE A 1 125 ? -16.036 10.116 7.938 1.00 92.56 125 PHE A N 1
ATOM 959 C CA . PHE A 1 125 ? -15.484 11.438 7.679 1.00 92.56 125 PHE A CA 1
ATOM 960 C C . PHE A 1 125 ? -15.452 11.719 6.180 1.00 92.56 125 PHE A C 1
ATOM 962 O O . PHE A 1 125 ? -14.966 10.902 5.396 1.00 92.56 125 PHE A O 1
ATOM 969 N N . LEU A 1 126 ? -15.910 12.905 5.786 1.00 96.00 126 LEU A N 1
ATOM 970 C CA . LEU A 1 126 ? -15.684 13.451 4.453 1.00 96.00 126 LEU A CA 1
ATOM 971 C C . LEU A 1 126 ? -14.928 14.769 4.581 1.00 96.00 126 LEU A C 1
ATOM 973 O O . LEU A 1 126 ? -15.402 15.692 5.246 1.00 96.00 126 LEU A O 1
ATOM 977 N N . GLY A 1 127 ? -13.791 14.884 3.903 1.00 96.00 127 GLY A N 1
ATOM 978 C CA . GLY A 1 127 ? -12.971 16.086 3.969 1.00 96.00 127 GLY A CA 1
ATOM 979 C C . GLY A 1 127 ? -12.160 16.359 2.717 1.00 96.00 127 GLY A C 1
ATOM 980 O O . GLY A 1 127 ? -12.123 15.570 1.775 1.00 96.00 127 GLY A O 1
ATOM 981 N N . ILE A 1 128 ? -11.506 17.512 2.729 1.00 97.00 128 ILE A N 1
ATOM 982 C CA . ILE A 1 128 ? -10.556 17.955 1.717 1.00 97.00 128 ILE A CA 1
ATOM 983 C C . ILE A 1 128 ? -9.210 18.148 2.410 1.00 97.00 128 ILE A C 1
ATOM 985 O O . ILE A 1 128 ? -9.139 18.767 3.472 1.00 97.00 128 ILE A O 1
ATOM 989 N N . GLY A 1 129 ? -8.164 17.607 1.802 1.00 96.69 129 GLY A N 1
ATOM 990 C CA . GLY A 1 129 ? -6.783 17.728 2.235 1.00 96.69 129 GLY A CA 1
ATOM 991 C C . GLY A 1 129 ? -5.978 18.595 1.284 1.00 96.69 129 GLY A C 1
ATOM 992 O O . GLY A 1 129 ? -6.184 18.570 0.067 1.00 96.69 129 GLY A O 1
ATOM 993 N N . LEU A 1 130 ? -5.050 19.349 1.854 1.00 97.69 130 LEU A N 1
ATOM 994 C CA . LEU A 1 130 ? -3.989 20.053 1.159 1.00 97.69 130 LEU A CA 1
ATOM 995 C C . LEU A 1 130 ? -2.662 19.674 1.800 1.00 97.69 130 LEU A C 1
ATOM 997 O O . LEU A 1 130 ? -2.492 19.845 3.004 1.00 97.69 130 LEU A O 1
ATOM 1001 N N . ASP A 1 131 ? -1.720 19.225 0.986 1.00 97.00 131 ASP A N 1
ATOM 1002 C CA . ASP A 1 131 ? -0.350 18.956 1.403 1.00 97.00 131 ASP A CA 1
ATOM 1003 C C . ASP A 1 131 ? 0.581 19.876 0.633 1.00 97.00 131 ASP A C 1
ATOM 1005 O O . ASP A 1 131 ? 0.447 20.037 -0.579 1.00 97.00 131 ASP A O 1
ATOM 1009 N N . ALA A 1 132 ? 1.539 20.475 1.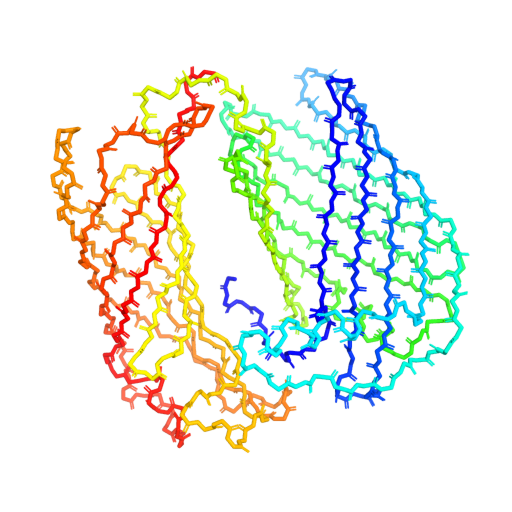321 1.00 97.56 132 ALA A N 1
ATOM 1010 C CA . ALA A 1 132 ? 2.617 21.222 0.702 1.00 97.56 132 ALA A CA 1
ATOM 1011 C C . ALA A 1 132 ? 3.940 20.759 1.299 1.00 97.56 132 ALA A C 1
ATOM 1013 O O . ALA A 1 132 ? 4.097 20.745 2.517 1.00 97.56 132 ALA A O 1
ATOM 1014 N N . LYS A 1 133 ? 4.899 20.420 0.443 1.00 96.50 133 LYS A N 1
ATOM 1015 C CA . LYS A 1 133 ? 6.266 20.052 0.803 1.00 96.50 133 LYS A CA 1
ATOM 1016 C C . LYS A 1 133 ? 7.230 20.993 0.099 1.00 96.50 133 LYS A C 1
ATOM 1018 O O . LYS A 1 133 ? 7.125 21.234 -1.101 1.00 96.50 133 LYS A O 1
ATOM 1023 N N . VAL A 1 134 ? 8.183 21.519 0.854 1.00 95.81 134 VAL A N 1
ATOM 1024 C CA . VAL A 1 134 ? 9.185 22.467 0.383 1.00 95.81 134 VAL A CA 1
ATOM 1025 C C . VAL A 1 134 ? 10.548 22.038 0.903 1.00 95.81 134 VAL A C 1
ATOM 1027 O O . VAL A 1 134 ? 10.814 22.091 2.104 1.00 95.81 134 VAL A O 1
ATOM 1030 N N . ILE A 1 135 ? 11.424 21.656 -0.021 1.00 93.12 135 ILE A N 1
ATOM 1031 C CA . ILE A 1 135 ? 12.849 21.446 0.210 1.00 93.12 135 ILE A CA 1
ATOM 1032 C C . ILE A 1 135 ? 13.582 22.510 -0.615 1.00 93.12 135 ILE A C 1
ATOM 1034 O O . ILE A 1 135 ? 13.773 22.332 -1.822 1.00 93.12 135 ILE A O 1
ATOM 1038 N N . PRO A 1 136 ? 13.917 23.668 -0.012 1.00 89.00 136 PRO A N 1
ATOM 1039 C CA . PRO A 1 136 ? 14.456 24.815 -0.728 1.00 89.00 136 PRO A CA 1
ATOM 1040 C C . PRO A 1 136 ? 15.646 24.458 -1.616 1.00 89.00 136 PRO A C 1
ATOM 1042 O O . PRO A 1 136 ? 16.566 23.761 -1.186 1.00 89.00 136 PRO A O 1
ATOM 1045 N N . SER A 1 137 ? 15.619 24.989 -2.840 1.00 83.50 137 SER A N 1
ATOM 1046 C CA . SER A 1 137 ? 16.644 24.778 -3.869 1.00 83.50 137 SER A CA 1
ATOM 1047 C C . SER A 1 137 ? 16.754 23.344 -4.393 1.00 83.50 137 SER A C 1
ATOM 1049 O O . SER A 1 137 ? 17.704 23.060 -5.111 1.00 83.50 137 SER A O 1
ATOM 1051 N N . TRP A 1 138 ? 15.812 22.457 -4.055 1.00 87.94 138 TRP A N 1
ATOM 1052 C CA . TRP A 1 138 ? 15.838 21.071 -4.515 1.00 87.94 138 TRP A CA 1
ATOM 1053 C C . TRP A 1 138 ? 14.477 20.613 -5.043 1.00 87.94 138 TRP A C 1
ATOM 1055 O O . TRP A 1 138 ? 14.294 20.526 -6.253 1.00 87.94 138 TRP A O 1
ATOM 1065 N N . GLU A 1 139 ? 13.482 20.402 -4.175 1.00 91.25 139 GLU A N 1
ATOM 1066 C CA . GLU A 1 139 ? 12.187 19.828 -4.564 1.00 91.25 139 GLU A CA 1
ATOM 1067 C C . GLU A 1 139 ? 11.014 20.500 -3.849 1.00 91.25 139 GLU A C 1
ATOM 1069 O O . GLU A 1 139 ? 11.056 20.798 -2.654 1.00 91.25 139 GLU A O 1
ATOM 1074 N N . TYR A 1 140 ? 9.925 20.674 -4.585 1.00 94.56 140 TYR A N 1
ATOM 1075 C CA . TYR A 1 140 ? 8.659 21.203 -4.115 1.00 94.56 140 TYR A CA 1
ATOM 1076 C C . TYR A 1 140 ? 7.541 20.258 -4.543 1.00 94.56 140 TYR A C 1
ATOM 1078 O O . TYR A 1 140 ? 7.563 19.708 -5.649 1.00 94.56 140 TYR A O 1
ATOM 1086 N N . SER A 1 141 ? 6.544 20.082 -3.685 1.00 95.31 141 SER A N 1
ATOM 1087 C CA . SER A 1 141 ? 5.309 19.433 -4.094 1.00 95.31 141 SER A CA 1
ATOM 1088 C C . SER A 1 141 ? 4.091 20.021 -3.409 1.00 95.31 141 SER A C 1
ATOM 1090 O O . SER A 1 141 ? 4.162 20.521 -2.283 1.00 95.31 141 SER A O 1
ATOM 1092 N N . VAL A 1 142 ? 2.972 19.998 -4.125 1.00 97.31 142 VAL A N 1
ATOM 1093 C CA . VAL A 1 142 ? 1.666 20.389 -3.604 1.00 97.31 142 VAL A CA 1
ATOM 1094 C C . VAL A 1 142 ? 0.651 19.345 -4.022 1.00 97.31 142 VAL A C 1
ATOM 1096 O O . VAL A 1 142 ? 0.587 18.947 -5.184 1.00 97.31 142 VAL A O 1
ATOM 1099 N N . SER A 1 143 ? -0.171 18.935 -3.068 1.00 97.25 143 SER A N 1
ATOM 1100 C CA . SER A 1 143 ? -1.232 17.972 -3.272 1.00 97.25 143 SER A CA 1
ATOM 1101 C C . SER A 1 143 ? -2.556 18.509 -2.768 1.00 97.25 143 SER A C 1
ATOM 1103 O O . SER A 1 143 ? -2.621 19.212 -1.763 1.00 97.25 143 SER A O 1
ATOM 1105 N N . SER A 1 144 ? -3.621 18.180 -3.491 1.00 97.62 144 SER A N 1
ATOM 1106 C CA . SER A 1 144 ? -4.990 18.378 -3.026 1.00 97.62 144 SER A CA 1
ATOM 1107 C C . SER A 1 144 ? -5.745 17.072 -3.159 1.00 97.62 144 SER A C 1
ATOM 1109 O O . SER A 1 144 ? -5.578 16.360 -4.153 1.00 97.62 144 SER A O 1
ATOM 1111 N N . SER A 1 145 ? -6.551 16.725 -2.164 1.00 97.31 145 SER A N 1
ATOM 1112 C CA . SER A 1 145 ? -7.286 15.467 -2.185 1.00 97.31 145 SER A CA 1
ATOM 1113 C C . SER A 1 145 ? -8.622 15.549 -1.465 1.00 97.31 145 SER A C 1
ATOM 1115 O O . SER A 1 145 ? -8.855 16.411 -0.626 1.00 97.31 145 SER A O 1
ATOM 1117 N N . ILE A 1 146 ? -9.526 14.659 -1.849 1.00 97.62 146 ILE A N 1
ATOM 1118 C CA . ILE A 1 146 ? -10.774 14.379 -1.154 1.00 97.62 146 ILE A CA 1
ATOM 1119 C C . ILE A 1 146 ? -10.535 13.119 -0.330 1.00 97.62 146 ILE A C 1
ATOM 1121 O O . ILE A 1 146 ? -10.098 12.103 -0.875 1.00 97.62 146 ILE A O 1
ATOM 1125 N N . HIS A 1 147 ? -10.849 13.191 0.958 1.00 95.56 147 HIS A N 1
ATOM 1126 C CA . HIS A 1 147 ? -10.736 12.092 1.904 1.00 95.56 147 HIS A CA 1
ATOM 1127 C C . HIS A 1 147 ? -12.118 11.561 2.249 1.00 95.56 147 HIS A C 1
ATOM 1129 O O . HIS A 1 147 ? -13.004 12.323 2.639 1.00 95.56 147 HIS A O 1
ATOM 1135 N N . LEU A 1 148 ? -12.266 10.247 2.157 1.00 95.38 148 LEU A N 1
ATOM 1136 C CA . LEU A 1 148 ? -13.352 9.503 2.768 1.00 95.38 148 LEU A CA 1
ATOM 1137 C C . LEU A 1 148 ? -12.728 8.593 3.822 1.00 95.38 148 LEU A C 1
ATOM 1139 O O . LEU A 1 148 ? -12.027 7.650 3.453 1.00 95.38 148 LEU A O 1
ATOM 1143 N N . ALA A 1 149 ? -12.967 8.869 5.101 1.00 92.75 149 ALA A N 1
ATOM 1144 C CA . ALA A 1 149 ? -12.519 7.991 6.174 1.00 92.75 149 ALA A CA 1
ATOM 1145 C C . ALA A 1 149 ? -13.691 7.251 6.817 1.00 92.75 149 ALA A C 1
ATOM 1147 O O . ALA A 1 149 ? -14.777 7.802 6.982 1.00 92.75 149 ALA A O 1
ATOM 1148 N N . TYR A 1 150 ? -13.468 5.989 7.156 1.00 89.81 150 TYR A N 1
ATOM 1149 C CA . TYR A 1 150 ? -14.337 5.185 7.992 1.00 89.81 150 TYR A CA 1
ATOM 1150 C C . TYR A 1 150 ? -13.642 4.995 9.336 1.00 89.81 150 TYR A C 1
ATOM 1152 O O . TYR A 1 150 ? -12.656 4.259 9.442 1.00 89.81 150 TYR A O 1
ATOM 1160 N N . HIS A 1 151 ? -14.160 5.703 10.335 1.00 86.75 151 HIS A N 1
ATOM 1161 C CA . HIS A 1 151 ? -13.536 5.917 11.630 1.00 86.75 151 HIS A CA 1
ATOM 1162 C C . HIS A 1 151 ? -12.101 6.461 11.476 1.00 86.75 151 HIS A C 1
ATOM 1164 O O . HIS A 1 151 ? -11.753 7.059 10.456 1.00 86.75 151 HIS A O 1
ATOM 1170 N N . ASP A 1 152 ? -11.262 6.248 12.479 1.00 84.00 152 ASP A N 1
ATOM 1171 C CA . ASP A 1 152 ? -9.807 6.423 12.423 1.00 84.00 152 ASP A CA 1
ATOM 1172 C C . ASP A 1 152 ? -9.074 5.241 11.747 1.00 84.00 152 ASP A C 1
ATOM 1174 O O . ASP A 1 152 ? -7.853 5.261 11.623 1.00 84.00 152 ASP A O 1
ATOM 1178 N N . ILE A 1 153 ? -9.805 4.232 11.256 1.00 88.88 153 ILE A N 1
ATOM 1179 C CA . ILE A 1 153 ? -9.236 2.956 10.793 1.00 88.88 153 ILE A CA 1
ATOM 1180 C C . ILE A 1 153 ? -8.906 2.948 9.308 1.00 88.88 153 ILE A C 1
ATOM 1182 O O . ILE A 1 153 ? -7.906 2.363 8.910 1.00 88.88 153 ILE A O 1
ATOM 1186 N N . LEU A 1 154 ? -9.752 3.515 8.450 1.00 90.50 154 LEU A N 1
ATOM 1187 C CA . LEU A 1 154 ? -9.555 3.452 7.001 1.00 90.50 154 LEU A CA 1
ATOM 1188 C C . LEU A 1 154 ? -9.777 4.821 6.395 1.00 90.50 154 LEU A C 1
ATOM 1190 O O . LEU A 1 154 ? -10.881 5.336 6.471 1.00 90.50 154 LEU A O 1
ATOM 1194 N N . THR A 1 155 ? -8.788 5.356 5.691 1.00 93.75 155 THR A N 1
ATOM 1195 C CA . THR A 1 155 ? -8.974 6.524 4.826 1.00 93.75 155 THR A CA 1
ATOM 1196 C C . THR A 1 155 ? -8.731 6.131 3.384 1.00 93.75 155 THR A C 1
ATOM 1198 O O . THR A 1 155 ? -7.704 5.546 3.064 1.00 93.75 155 THR A O 1
ATOM 1201 N N . VAL A 1 156 ? -9.657 6.478 2.496 1.00 93.88 156 VAL A N 1
ATOM 1202 C CA . VAL A 1 156 ? -9.469 6.448 1.044 1.00 93.88 156 VAL A CA 1
ATOM 1203 C C . VAL A 1 156 ? -9.340 7.883 0.561 1.00 93.88 156 VAL A C 1
ATOM 1205 O O . VAL A 1 156 ? -10.130 8.747 0.942 1.00 93.88 156 VAL A O 1
ATOM 1208 N N . GLN A 1 157 ? -8.353 8.137 -0.290 1.00 94.88 157 GLN A N 1
ATOM 1209 C CA . GLN A 1 157 ? -8.083 9.463 -0.827 1.00 94.88 157 GLN A CA 1
ATOM 1210 C C . GLN A 1 157 ? -8.039 9.449 -2.351 1.00 94.88 157 GLN A C 1
ATOM 1212 O O . GLN A 1 157 ? -7.390 8.597 -2.960 1.00 94.88 157 GLN A O 1
ATOM 1217 N N . LEU A 1 158 ? -8.698 10.428 -2.964 1.00 96.94 158 LEU A N 1
ATOM 1218 C CA . LEU A 1 158 ? -8.584 10.735 -4.387 1.00 96.94 158 LEU A CA 1
ATOM 1219 C C . LEU A 1 158 ? -8.083 12.167 -4.519 1.00 96.94 158 LEU A C 1
ATOM 1221 O O . LEU A 1 158 ? -8.705 13.085 -3.993 1.00 96.94 158 LEU A O 1
ATOM 1225 N N . GLY A 1 159 ? -6.979 12.374 -5.222 1.00 97.06 159 GLY A N 1
ATOM 1226 C CA . GLY A 1 159 ? -6.364 13.690 -5.305 1.00 97.06 159 GLY A CA 1
ATOM 1227 C C . GLY A 1 159 ? -5.563 13.924 -6.567 1.00 97.06 159 GLY A C 1
ATOM 1228 O O . GLY A 1 159 ? -5.608 13.141 -7.512 1.00 97.06 159 GLY A O 1
ATOM 1229 N N . TYR A 1 160 ? -4.820 15.019 -6.551 1.00 97.38 160 TYR A N 1
ATOM 1230 C CA . TYR A 1 160 ? -3.887 15.417 -7.590 1.00 97.38 160 TYR A CA 1
ATOM 1231 C C . TYR A 1 160 ? -2.601 15.919 -6.929 1.00 97.38 160 TYR A C 1
ATOM 1233 O O . TYR A 1 160 ? -2.671 16.723 -5.998 1.00 97.38 160 TYR A O 1
ATOM 1241 N N . GLU A 1 161 ? -1.451 15.437 -7.395 1.00 96.69 161 GLU A N 1
ATOM 1242 C CA . GLU A 1 161 ? -0.116 15.876 -6.973 1.00 96.69 161 GLU A CA 1
ATOM 1243 C C . GLU A 1 161 ? 0.520 16.711 -8.088 1.00 96.69 161 GLU A C 1
ATOM 1245 O O . GLU A 1 161 ? 0.456 16.332 -9.256 1.00 96.69 161 GLU A O 1
ATOM 1250 N N . MET A 1 162 ? 1.152 17.822 -7.726 1.00 96.12 162 MET A N 1
ATOM 1251 C CA . MET A 1 162 ? 2.079 18.569 -8.575 1.00 96.12 162 MET A CA 1
ATOM 1252 C C . MET A 1 162 ? 3.459 18.524 -7.939 1.00 96.12 162 MET A C 1
ATOM 1254 O O . MET A 1 162 ? 3.583 18.807 -6.743 1.00 96.12 162 MET A O 1
ATOM 1258 N N . LYS A 1 163 ? 4.491 18.220 -8.727 1.00 93.31 163 LYS A N 1
ATOM 1259 C CA . LYS A 1 163 ? 5.878 18.199 -8.254 1.00 93.31 163 LYS A CA 1
ATOM 1260 C C . LYS A 1 163 ? 6.748 19.032 -9.182 1.00 93.31 163 LYS A C 1
ATOM 1262 O O . LYS A 1 163 ? 6.570 19.013 -10.390 1.00 93.31 163 LYS A O 1
ATOM 1267 N N . TRP A 1 164 ? 7.690 19.776 -8.621 1.00 92.38 164 TRP A N 1
ATOM 1268 C CA . TRP A 1 164 ? 8.684 20.493 -9.412 1.00 92.38 164 TRP A CA 1
ATOM 1269 C C . TRP A 1 164 ? 9.961 20.692 -8.609 1.00 92.38 164 TRP A C 1
ATOM 1271 O O . TRP A 1 164 ? 9.938 20.772 -7.380 1.00 92.38 164 TRP A O 1
ATOM 1281 N N . GLY A 1 165 ? 11.086 20.829 -9.296 1.00 87.69 165 GLY A N 1
ATOM 1282 C CA . GLY A 1 165 ? 12.362 21.116 -8.659 1.00 87.69 165 GLY A CA 1
ATOM 1283 C C . GLY A 1 165 ? 13.320 21.884 -9.554 1.00 87.69 165 GLY A C 1
ATOM 1284 O O . GLY A 1 165 ? 13.078 22.075 -10.748 1.00 87.69 165 GLY A O 1
ATOM 1285 N N . ALA A 1 166 ? 14.406 22.347 -8.948 1.00 80.31 166 ALA A N 1
ATOM 1286 C CA . ALA A 1 166 ? 15.529 22.966 -9.640 1.00 80.31 166 ALA A CA 1
ATOM 1287 C C . ALA A 1 166 ? 16.751 22.058 -9.474 1.00 80.31 166 ALA A C 1
ATOM 1289 O O . ALA A 1 166 ? 16.928 21.475 -8.409 1.00 80.31 166 ALA A O 1
ATOM 1290 N N . ASP A 1 167 ? 17.561 21.930 -10.527 1.00 81.56 167 ASP A N 1
ATOM 1291 C CA . ASP A 1 167 ? 18.803 21.142 -10.514 1.00 81.56 167 ASP A CA 1
ATOM 1292 C C . ASP A 1 167 ? 18.616 19.677 -10.064 1.00 81.56 167 ASP A C 1
ATOM 1294 O O . ASP A 1 167 ? 19.436 19.109 -9.346 1.00 81.56 167 ASP A O 1
ATOM 1298 N N . LEU A 1 168 ? 17.516 19.054 -10.502 1.00 85.56 168 LEU A N 1
ATOM 1299 C CA . LEU A 1 168 ? 17.194 17.669 -10.161 1.00 85.56 168 LEU A CA 1
ATOM 1300 C C . LEU A 1 168 ? 18.175 16.676 -10.788 1.00 85.56 168 LEU A C 1
ATOM 1302 O O . LEU A 1 168 ? 18.532 16.795 -11.964 1.00 85.56 168 LEU A O 1
ATOM 1306 N N . TYR A 1 169 ? 18.509 15.620 -10.042 1.00 87.25 169 TYR A N 1
ATOM 1307 C CA . TYR A 1 169 ? 19.170 14.453 -10.620 1.00 87.25 169 TYR A CA 1
ATOM 1308 C C . TYR A 1 169 ? 18.299 13.836 -11.733 1.00 87.25 169 TYR A C 1
ATOM 1310 O O . TYR A 1 169 ? 17.069 13.880 -11.637 1.00 87.25 169 TYR A O 1
ATOM 1318 N N . PRO A 1 170 ? 18.880 13.199 -12.767 1.00 87.12 170 PRO A N 1
ATOM 1319 C CA . PRO A 1 170 ? 18.109 12.535 -13.822 1.00 87.12 170 PRO A CA 1
ATOM 1320 C C . PRO A 1 170 ? 17.061 11.542 -13.293 1.00 87.12 170 PRO A C 1
ATOM 1322 O O . PRO A 1 170 ? 15.896 11.581 -13.699 1.00 87.12 170 PRO A O 1
ATOM 1325 N N . THR A 1 171 ? 17.433 10.698 -12.326 1.00 87.50 171 THR A N 1
ATOM 1326 C CA . THR A 1 171 ? 16.493 9.763 -11.684 1.00 87.50 171 THR A CA 1
ATOM 1327 C C . THR A 1 171 ? 15.386 10.500 -10.939 1.00 87.50 171 THR A C 1
ATOM 1329 O O . THR A 1 171 ? 14.230 10.086 -10.983 1.00 87.50 171 THR A O 1
ATOM 1332 N N . GLN A 1 172 ? 15.713 11.614 -10.281 1.00 87.50 172 GLN A N 1
ATOM 1333 C CA . GLN A 1 172 ? 14.747 12.429 -9.550 1.00 87.50 172 GLN A CA 1
ATOM 1334 C C . GLN A 1 172 ? 13.757 13.118 -10.489 1.00 87.50 172 GLN A C 1
ATOM 1336 O O . GLN A 1 172 ? 12.560 13.114 -10.208 1.00 87.50 172 GLN A O 1
ATOM 1341 N N . LYS A 1 173 ? 14.223 13.640 -11.629 1.00 88.19 173 LYS A N 1
ATOM 1342 C CA . LYS A 1 173 ? 13.344 14.201 -12.661 1.00 88.19 173 LYS A CA 1
ATOM 1343 C C . LYS A 1 173 ? 12.345 13.157 -13.161 1.00 88.19 173 LYS A C 1
ATOM 1345 O O . LYS A 1 173 ? 11.162 13.444 -13.301 1.00 88.19 173 LYS A O 1
ATOM 1350 N N . THR A 1 174 ? 12.804 11.923 -13.324 1.00 86.69 174 THR A N 1
ATOM 1351 C CA . THR A 1 174 ? 11.938 10.801 -13.692 1.00 86.69 174 THR A CA 1
ATOM 1352 C C . THR A 1 174 ? 10.904 10.497 -12.593 1.00 86.69 174 THR A C 1
ATOM 1354 O O . THR A 1 174 ? 9.743 10.236 -12.899 1.00 86.69 174 THR A O 1
ATOM 1357 N N . GLN A 1 175 ? 11.269 10.576 -11.303 1.00 85.81 175 GLN A N 1
ATOM 1358 C CA . GLN A 1 175 ? 10.294 10.434 -10.204 1.00 85.81 175 GLN A CA 1
ATOM 1359 C C . GLN A 1 175 ? 9.265 11.570 -10.174 1.00 85.81 175 GLN A C 1
ATOM 1361 O O . GLN A 1 175 ? 8.099 11.315 -9.879 1.00 85.81 175 GLN A O 1
ATOM 1366 N N . GLU A 1 176 ? 9.681 12.810 -10.449 1.00 88.81 176 GLU A N 1
ATOM 1367 C CA . GLU A 1 176 ? 8.779 13.964 -10.559 1.00 88.81 176 GLU A CA 1
ATOM 1368 C C . GLU A 1 176 ? 7.666 13.667 -11.572 1.00 88.81 176 GLU A C 1
ATOM 1370 O O . GLU A 1 176 ? 6.490 13.711 -11.221 1.00 88.81 176 GLU A O 1
ATOM 1375 N N . GLU A 1 177 ? 8.040 13.248 -12.783 1.00 87.56 177 GLU A N 1
ATOM 1376 C CA . GLU A 1 177 ? 7.101 12.926 -13.865 1.00 87.56 177 GLU A CA 1
ATOM 1377 C C . GLU A 1 177 ? 6.206 11.721 -13.534 1.00 87.56 177 GLU A C 1
ATOM 1379 O O . GLU A 1 177 ? 5.027 11.691 -13.887 1.00 87.56 177 GLU A O 1
ATOM 1384 N N . ARG A 1 178 ? 6.743 10.720 -12.825 1.00 87.50 178 ARG A N 1
ATOM 1385 C CA . ARG A 1 178 ? 5.998 9.512 -12.432 1.00 87.50 178 ARG A CA 1
ATOM 1386 C C . ARG A 1 178 ? 4.982 9.767 -11.322 1.00 87.50 178 ARG A C 1
ATOM 1388 O O . ARG A 1 178 ? 3.963 9.077 -11.281 1.00 87.50 178 ARG A O 1
ATOM 1395 N N . TYR A 1 179 ? 5.256 10.695 -10.413 1.00 88.88 179 TYR A N 1
ATOM 1396 C CA . TYR A 1 179 ? 4.413 10.971 -9.246 1.00 88.88 179 TYR A CA 1
ATOM 1397 C C . TYR A 1 179 ? 3.554 12.229 -9.398 1.00 88.88 179 TYR A C 1
ATOM 1399 O O . TYR A 1 179 ? 2.811 12.578 -8.486 1.00 88.88 179 TYR A O 1
ATOM 1407 N N . GLU A 1 180 ? 3.615 12.901 -10.542 1.00 92.69 180 GLU A N 1
ATOM 1408 C CA . GLU A 1 180 ? 2.696 13.981 -10.874 1.00 92.69 180 GLU A CA 1
ATOM 1409 C C . GLU A 1 180 ? 1.365 13.442 -11.431 1.00 92.69 180 GLU A C 1
ATOM 1411 O O . GLU A 1 180 ? 1.308 12.466 -12.186 1.00 92.69 180 GLU A O 1
ATOM 1416 N N . GLY A 1 181 ? 0.266 14.107 -11.074 1.00 95.44 181 GLY A N 1
ATOM 1417 C CA . GLY A 1 181 ? -1.052 13.863 -11.645 1.00 95.44 181 GLY A CA 1
ATOM 1418 C C . GLY A 1 181 ? -2.082 13.302 -10.661 1.00 95.44 181 GLY A C 1
ATOM 1419 O O . GLY A 1 181 ? -1.906 13.371 -9.440 1.00 95.44 181 GLY A O 1
ATOM 1420 N N . PRO A 1 182 ? -3.199 12.757 -11.180 1.00 96.38 182 PRO A N 1
ATOM 1421 C CA . PRO A 1 182 ? -4.251 12.174 -10.365 1.00 96.38 182 PRO A CA 1
ATOM 1422 C C . PRO A 1 182 ? -3.729 10.977 -9.570 1.00 96.38 182 PRO A C 1
ATOM 1424 O O . PRO A 1 182 ? -3.134 10.060 -10.141 1.00 96.38 182 PRO A O 1
ATOM 1427 N N . LYS A 1 183 ? -4.002 10.958 -8.266 1.00 94.44 183 LYS A N 1
ATOM 1428 C CA . LYS A 1 183 ? -3.612 9.885 -7.352 1.00 94.44 183 LYS A CA 1
ATOM 1429 C C . LYS A 1 183 ? -4.815 9.294 -6.629 1.00 94.44 183 LYS A C 1
ATOM 1431 O O . LYS A 1 183 ? -5.719 10.016 -6.217 1.00 94.44 183 LYS A O 1
ATOM 1436 N N . LEU A 1 184 ? -4.796 7.981 -6.445 1.00 94.31 184 LEU A N 1
ATOM 1437 C CA . LEU A 1 184 ? -5.726 7.231 -5.607 1.00 94.31 184 LEU A CA 1
ATOM 1438 C C . LEU A 1 184 ? -4.916 6.509 -4.537 1.00 94.31 184 LEU A C 1
ATOM 1440 O O . LEU A 1 184 ? -3.969 5.795 -4.864 1.00 94.31 184 LEU A O 1
ATOM 1444 N N . GLY A 1 185 ? -5.296 6.651 -3.276 1.00 92.5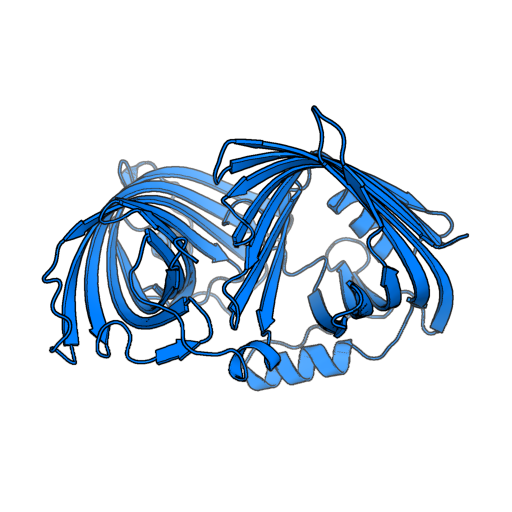6 185 GLY A N 1
ATOM 1445 C CA . GLY A 1 185 ? -4.620 5.957 -2.192 1.00 92.56 185 GLY A CA 1
ATOM 1446 C C . GLY A 1 185 ? -5.547 5.533 -1.072 1.00 92.56 185 GLY A C 1
ATOM 1447 O O . GLY A 1 185 ? -6.709 5.933 -1.022 1.00 92.56 185 GLY A O 1
ATOM 1448 N N . TYR A 1 186 ? -5.010 4.715 -0.177 1.00 92.00 186 TYR A N 1
ATOM 1449 C CA . TYR A 1 186 ? -5.634 4.429 1.101 1.00 92.00 186 TYR A CA 1
ATOM 1450 C C . TYR A 1 186 ? -4.591 4.345 2.213 1.00 92.00 186 TYR A C 1
ATOM 1452 O O . TYR A 1 186 ? -3.436 3.985 1.968 1.00 92.00 186 TYR A O 1
ATOM 1460 N N . THR A 1 187 ? -5.029 4.625 3.432 1.00 93.06 187 THR A N 1
ATOM 1461 C CA . THR A 1 187 ? -4.331 4.300 4.675 1.00 93.06 187 THR A CA 1
ATOM 1462 C C . THR A 1 187 ? -5.256 3.458 5.539 1.00 93.06 187 THR A C 1
ATOM 1464 O O . THR A 1 187 ? -6.465 3.677 5.574 1.00 93.06 187 THR A O 1
ATOM 1467 N N . TYR A 1 188 ? -4.692 2.449 6.185 1.00 93.00 188 TYR A N 1
ATOM 1468 C CA . TYR A 1 188 ? -5.382 1.555 7.095 1.00 93.00 188 TYR A CA 1
ATOM 1469 C C . TYR A 1 188 ? -4.591 1.459 8.398 1.00 93.00 188 TYR A C 1
ATOM 1471 O O . TYR A 1 188 ? -3.404 1.118 8.361 1.00 93.00 188 TYR A O 1
ATOM 1479 N N . ASP A 1 189 ? -5.262 1.706 9.517 1.00 92.25 189 ASP A N 1
ATOM 1480 C CA . ASP A 1 189 ? -4.740 1.546 10.866 1.00 92.25 189 ASP A CA 1
ATOM 1481 C C . ASP A 1 189 ? -5.421 0.363 11.568 1.00 92.25 189 ASP A C 1
ATOM 1483 O O . ASP A 1 189 ? -6.608 0.383 11.888 1.00 92.25 189 ASP A O 1
ATOM 1487 N N . GLY A 1 190 ? -4.661 -0.712 11.771 1.00 90.19 190 GLY A N 1
ATOM 1488 C CA . GLY A 1 190 ? -5.096 -1.897 12.501 1.00 90.19 190 GLY A CA 1
ATOM 1489 C C . GLY A 1 190 ? -4.732 -1.896 13.982 1.00 90.19 190 GLY A C 1
ATOM 1490 O O . GLY A 1 190 ? -4.907 -2.933 14.619 1.00 90.19 190 GLY A O 1
ATOM 1491 N N . GLY A 1 191 ? -4.151 -0.822 14.518 1.00 90.81 191 GLY A N 1
ATOM 1492 C CA . GLY A 1 191 ? -3.364 -0.874 15.745 1.00 90.81 191 GLY A CA 1
ATOM 1493 C C . GLY A 1 191 ? -1.976 -1.439 15.436 1.00 90.81 191 GLY A C 1
ATOM 1494 O O . GLY A 1 191 ? -1.162 -0.775 14.805 1.00 90.81 191 GLY A O 1
ATOM 1495 N N . LEU A 1 192 ? -1.700 -2.697 15.805 1.00 94.25 192 LEU A N 1
ATOM 1496 C CA . LEU A 1 192 ? -0.378 -3.310 15.591 1.00 94.25 192 LEU A CA 1
ATOM 1497 C C . LEU A 1 192 ? 0.050 -3.332 14.122 1.00 94.25 192 LEU A C 1
ATOM 1499 O O . LEU A 1 192 ? 1.230 -3.144 13.857 1.00 94.25 192 LEU A O 1
ATOM 1503 N N . LEU A 1 193 ? -0.854 -3.625 13.184 1.00 93.19 193 LEU A N 1
ATOM 1504 C CA . LEU A 1 193 ? -0.529 -3.673 11.757 1.00 93.19 193 LEU A CA 1
ATOM 1505 C C . LEU A 1 193 ? -1.237 -2.551 11.014 1.00 93.19 193 LEU A C 1
ATOM 1507 O O . LEU A 1 193 ? -2.462 -2.531 10.935 1.00 93.19 193 LEU A O 1
ATOM 1511 N N . GLN A 1 194 ? -0.452 -1.704 10.370 1.00 93.06 194 GLN A N 1
ATOM 1512 C CA . GLN A 1 194 ? -0.928 -0.627 9.518 1.00 93.06 194 GLN A CA 1
ATOM 1513 C C . GLN A 1 194 ? -0.494 -0.886 8.079 1.00 93.06 194 GLN A C 1
ATOM 1515 O O . GLN A 1 194 ? 0.496 -1.576 7.816 1.00 93.06 194 GLN A O 1
ATOM 1520 N N . SER A 1 195 ? -1.236 -0.346 7.118 1.00 91.62 195 SER A N 1
ATOM 1521 C CA . SER A 1 195 ? -0.842 -0.420 5.713 1.00 91.62 195 SER A CA 1
ATOM 1522 C C . SER A 1 195 ? -1.290 0.803 4.942 1.00 91.62 195 SER A C 1
ATOM 1524 O O . SER A 1 195 ? -2.311 1.408 5.255 1.00 91.62 195 SER A O 1
ATOM 1526 N N . PHE A 1 196 ? -0.553 1.135 3.894 1.00 91.25 196 PHE A N 1
ATOM 1527 C CA . PHE A 1 196 ? -0.925 2.213 2.994 1.00 91.25 196 PHE A CA 1
ATOM 1528 C C . PHE A 1 196 ? -0.589 1.852 1.555 1.00 91.25 196 PHE A C 1
ATOM 1530 O O . PHE A 1 196 ? 0.254 0.993 1.276 1.00 91.25 196 PHE A O 1
ATOM 1537 N N . TYR A 1 197 ? -1.240 2.537 0.626 1.00 89.31 197 TYR A N 1
ATOM 1538 C CA . TYR A 1 197 ? -0.958 2.414 -0.793 1.00 89.31 197 TYR A CA 1
ATOM 1539 C C . TYR A 1 197 ? -1.338 3.695 -1.521 1.00 89.31 197 TYR A C 1
ATOM 1541 O O . TYR A 1 197 ? -2.377 4.282 -1.232 1.00 89.31 197 TYR A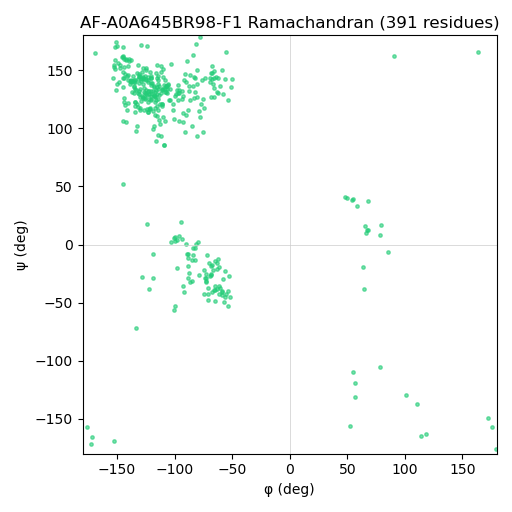 O 1
ATOM 1549 N N . THR A 1 198 ? -0.550 4.060 -2.525 1.00 90.12 198 THR A N 1
ATOM 1550 C CA . THR A 1 198 ? -0.814 5.176 -3.433 1.00 90.12 198 THR A CA 1
ATOM 1551 C C . THR A 1 198 ? -0.543 4.729 -4.863 1.00 90.12 198 THR A C 1
ATOM 1553 O O . THR A 1 198 ? 0.468 4.087 -5.142 1.00 90.12 198 THR A O 1
ATOM 1556 N N . SER A 1 199 ? -1.439 5.081 -5.781 1.00 90.56 199 SER A N 1
ATOM 1557 C CA . SER A 1 199 ? -1.293 4.886 -7.221 1.00 90.56 199 SER A CA 1
ATOM 1558 C C . SER A 1 199 ? -1.488 6.208 -7.945 1.00 90.56 199 SER A C 1
ATOM 1560 O O . SER A 1 199 ? -2.502 6.871 -7.744 1.00 90.56 199 SER A O 1
ATOM 1562 N N . TYR A 1 200 ? -0.560 6.540 -8.830 1.00 91.25 200 TYR A N 1
ATOM 1563 C CA . TYR A 1 200 ? -0.631 7.661 -9.756 1.00 91.25 200 TYR A CA 1
ATOM 1564 C C . TYR A 1 200 ? -1.228 7.163 -11.065 1.00 91.25 200 TYR A C 1
ATOM 1566 O O . TYR A 1 200 ? -0.665 6.308 -11.746 1.00 91.25 200 TYR A O 1
ATOM 1574 N N . LEU A 1 201 ? -2.425 7.642 -11.379 1.00 89.94 201 LEU A N 1
ATOM 1575 C CA . LEU A 1 201 ? -3.260 7.077 -12.434 1.00 89.94 201 LEU A CA 1
ATOM 1576 C C . LEU A 1 201 ? -2.736 7.421 -13.833 1.00 89.94 201 LEU A C 1
ATOM 1578 O O . LEU A 1 201 ? -2.932 6.636 -14.755 1.00 89.94 201 LEU A O 1
ATOM 1582 N N . SER A 1 202 ? -2.053 8.561 -13.986 1.00 89.25 202 SER A N 1
ATOM 1583 C CA . SER A 1 202 ? -1.478 8.989 -15.269 1.00 89.25 202 SER A CA 1
ATOM 1584 C C . SER A 1 202 ? -0.283 8.140 -15.690 1.00 89.25 202 SER A C 1
ATOM 1586 O O . SER A 1 202 ? -0.202 7.709 -16.836 1.00 89.25 202 SER A O 1
ATOM 1588 N N . SER A 1 203 ? 0.650 7.905 -14.769 1.00 85.31 203 SER A N 1
ATOM 1589 C CA . SER A 1 203 ? 1.881 7.156 -15.034 1.00 85.31 203 SER A CA 1
ATOM 1590 C C . SER A 1 203 ? 1.713 5.650 -14.817 1.00 85.31 203 SER A C 1
ATOM 1592 O O . SER A 1 203 ? 2.537 4.856 -15.264 1.00 85.31 203 SER A O 1
ATOM 1594 N N . GLY A 1 204 ? 0.670 5.248 -14.086 1.00 81.81 204 GLY A N 1
ATOM 1595 C CA . GLY A 1 204 ? 0.515 3.893 -13.575 1.00 81.81 204 GLY A CA 1
ATOM 1596 C C . GLY A 1 204 ? 1.552 3.535 -12.508 1.00 81.81 204 GLY A C 1
ATOM 1597 O O . GLY A 1 204 ? 1.668 2.369 -12.152 1.00 81.81 204 GLY A O 1
ATOM 1598 N N . TYR A 1 205 ? 2.309 4.489 -11.965 1.00 84.56 205 TYR A N 1
ATOM 1599 C CA . TYR A 1 205 ? 3.208 4.205 -10.850 1.00 84.56 205 TYR A CA 1
ATOM 1600 C C . TYR A 1 205 ? 2.433 4.005 -9.558 1.00 84.56 205 TYR A C 1
ATOM 1602 O O . TYR A 1 205 ? 1.445 4.685 -9.291 1.00 84.56 205 TYR A O 1
ATOM 1610 N N . SER A 1 206 ? 2.885 3.078 -8.721 1.00 86.00 206 SER A N 1
ATOM 1611 C CA . SER A 1 206 ? 2.274 2.881 -7.413 1.00 86.00 206 SER A CA 1
ATOM 1612 C C . SER A 1 206 ? 3.263 2.335 -6.406 1.00 86.00 206 SER A C 1
ATOM 1614 O O . SER A 1 206 ? 4.177 1.600 -6.768 1.00 86.00 206 SER A O 1
ATOM 1616 N N . TYR A 1 207 ? 3.041 2.654 -5.141 1.00 84.81 207 TYR A N 1
ATOM 1617 C CA . TYR A 1 207 ? 3.823 2.139 -4.030 1.00 84.81 207 TYR A CA 1
ATOM 1618 C C . TYR A 1 207 ? 2.923 1.958 -2.811 1.00 84.81 207 TYR A C 1
ATOM 1620 O O . TYR A 1 207 ? 1.820 2.498 -2.733 1.00 84.81 207 TYR A O 1
ATOM 1628 N N . GLY A 1 208 ? 3.378 1.153 -1.864 1.00 86.69 208 GLY A N 1
ATOM 1629 C CA . GLY A 1 208 ? 2.673 0.908 -0.619 1.00 86.69 208 GLY A CA 1
ATOM 1630 C C . GLY A 1 208 ? 3.564 0.172 0.360 1.00 86.69 208 GLY A C 1
ATOM 1631 O O . GLY A 1 208 ? 4.593 -0.386 -0.027 1.00 86.69 208 GLY A O 1
ATOM 1632 N N . GLY A 1 209 ? 3.156 0.170 1.618 1.00 86.31 209 GLY A N 1
ATOM 1633 C CA . GLY A 1 209 ? 3.950 -0.375 2.706 1.00 86.31 209 GLY A CA 1
ATOM 1634 C C . GLY A 1 209 ? 3.093 -0.934 3.828 1.00 86.31 209 GLY A C 1
ATOM 1635 O O . GLY A 1 209 ? 1.870 -0.771 3.851 1.00 86.31 209 GLY A O 1
ATOM 1636 N N . PHE A 1 210 ? 3.776 -1.606 4.747 1.00 90.19 210 PHE A N 1
ATOM 1637 C CA . PHE A 1 210 ? 3.239 -2.042 6.026 1.00 90.19 210 PHE A CA 1
ATOM 1638 C C . PHE A 1 210 ? 4.056 -1.394 7.135 1.00 90.19 210 PHE A C 1
ATOM 1640 O O . PHE A 1 210 ? 5.284 -1.354 7.040 1.00 90.19 210 PHE A O 1
ATOM 1647 N N . THR A 1 211 ? 3.375 -0.953 8.183 1.00 91.69 211 THR A N 1
ATOM 1648 C CA . THR A 1 211 ? 3.994 -0.383 9.381 1.00 91.69 211 THR A CA 1
ATOM 1649 C C . THR A 1 211 ? 3.500 -1.157 10.594 1.00 91.69 211 THR A C 1
ATOM 1651 O O . THR A 1 211 ? 2.395 -1.706 10.577 1.00 91.69 211 THR A O 1
ATOM 1654 N N . PHE A 1 212 ? 4.333 -1.238 11.630 1.00 94.56 212 PHE A N 1
ATOM 1655 C CA . PHE A 1 212 ? 3.977 -1.899 12.877 1.00 94.56 212 PHE A CA 1
ATOM 1656 C C . PHE A 1 212 ? 4.008 -0.912 14.039 1.00 94.56 212 PHE A C 1
ATOM 1658 O O . PHE A 1 212 ? 5.090 -0.455 14.413 1.00 94.56 212 PHE A O 1
ATOM 1665 N N . ASP A 1 213 ? 2.855 -0.635 14.650 1.00 94.44 213 ASP A N 1
ATOM 1666 C CA . ASP A 1 213 ? 2.823 0.073 15.929 1.00 94.44 213 ASP A CA 1
ATOM 1667 C C . ASP A 1 213 ? 3.120 -0.918 17.057 1.00 94.44 213 ASP A C 1
ATOM 1669 O O . ASP A 1 213 ? 2.246 -1.606 17.586 1.00 94.44 213 ASP A O 1
ATOM 1673 N N . VAL A 1 214 ? 4.391 -1.007 17.434 1.00 93.81 214 VAL A N 1
ATOM 1674 C CA . VAL A 1 214 ? 4.838 -1.894 18.513 1.00 93.81 214 VAL A CA 1
ATOM 1675 C C . VAL A 1 214 ? 4.327 -1.422 19.880 1.00 93.81 214 VAL A C 1
ATOM 1677 O O . VAL A 1 214 ? 4.162 -2.248 20.781 1.00 93.81 214 VAL A O 1
ATOM 1680 N N . LEU A 1 215 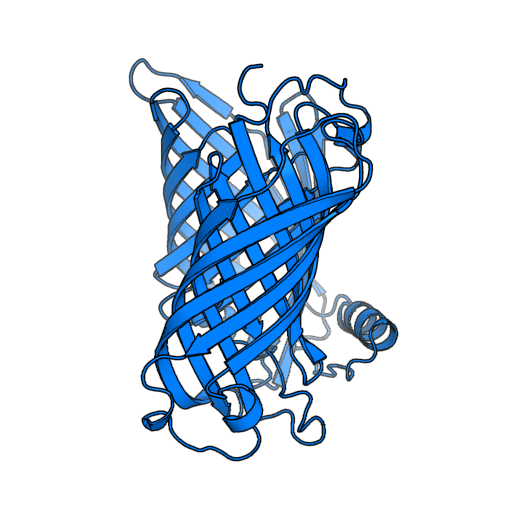? 4.044 -0.126 20.053 1.00 92.81 215 LEU A N 1
ATOM 1681 C CA . LEU A 1 215 ? 3.539 0.412 21.318 1.00 92.81 215 LEU A CA 1
ATOM 1682 C C . LEU A 1 215 ? 2.084 0.002 21.567 1.00 92.81 215 LEU A C 1
ATOM 1684 O O . LEU A 1 215 ? 1.711 -0.167 22.729 1.00 92.81 215 LEU A O 1
ATOM 1688 N N . SER A 1 216 ? 1.312 -0.290 20.514 1.00 92.31 216 SER A N 1
ATOM 1689 C CA . SER A 1 216 ? -0.040 -0.859 20.630 1.00 92.31 216 SER A CA 1
ATOM 1690 C C . SER A 1 216 ? -0.097 -2.132 21.490 1.00 92.31 216 SER A C 1
ATOM 1692 O O . SER A 1 216 ? -1.109 -2.394 22.137 1.00 92.31 216 SER A O 1
ATOM 1694 N N . LEU A 1 217 ? 0.997 -2.904 21.588 1.00 93.69 217 LEU A N 1
ATOM 1695 C CA . LEU A 1 217 ? 1.085 -4.097 22.445 1.00 93.69 217 LEU A CA 1
ATOM 1696 C C . LEU A 1 217 ? 0.900 -3.793 23.940 1.00 93.69 217 LEU A C 1
ATOM 1698 O O . LEU A 1 217 ? 0.624 -4.708 24.721 1.00 93.69 217 LEU A O 1
ATOM 1702 N N . LEU A 1 218 ? 1.073 -2.532 24.343 1.00 93.19 218 LEU A N 1
ATOM 1703 C CA . LEU A 1 218 ? 0.863 -2.054 25.708 1.00 93.19 218 LEU A CA 1
ATOM 1704 C C . LEU A 1 218 ? -0.587 -1.615 25.962 1.00 93.19 218 LEU A C 1
ATOM 1706 O O . LE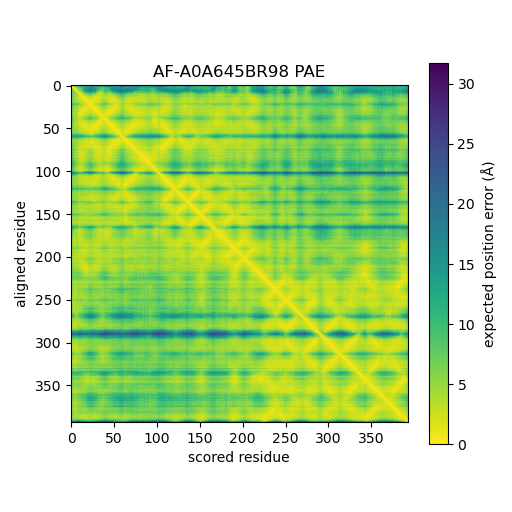U A 1 218 ? -0.964 -1.417 27.119 1.00 93.19 218 LEU A O 1
ATOM 1710 N N . SER A 1 219 ? -1.403 -1.485 24.913 1.00 91.69 219 SER A N 1
ATOM 1711 C CA . SER A 1 219 ? -2.788 -1.038 25.021 1.00 91.69 219 SER A CA 1
ATOM 1712 C C . SER A 1 219 ? -3.655 -2.056 25.773 1.00 91.69 219 SER A C 1
ATOM 1714 O O . SER A 1 219 ? -3.548 -3.269 25.537 1.00 91.69 219 SER A O 1
ATOM 1716 N N . PRO A 1 220 ? -4.552 -1.600 26.669 1.00 93.25 220 PRO A N 1
ATOM 1717 C CA . PRO A 1 220 ? -5.511 -2.474 27.331 1.00 93.25 220 PRO A CA 1
ATOM 1718 C C . PRO A 1 220 ? -6.368 -3.243 26.323 1.00 93.25 220 PRO A C 1
ATOM 1720 O O . PRO A 1 220 ? -6.776 -2.706 25.299 1.00 93.25 220 PRO A O 1
ATOM 1723 N N . LYS A 1 221 ? -6.681 -4.502 26.634 1.00 94.31 221 LYS A N 1
ATOM 1724 C CA . LYS A 1 221 ? -7.547 -5.341 25.797 1.00 94.31 221 LYS A CA 1
ATOM 1725 C C . LYS A 1 221 ? -9.009 -4.954 26.013 1.00 94.31 221 LYS A C 1
ATOM 1727 O O . LYS A 1 221 ? -9.547 -5.241 27.082 1.00 94.31 221 LYS A O 1
ATOM 1732 N N . THR A 1 222 ? -9.630 -4.336 25.015 1.00 93.88 222 THR A N 1
ATOM 1733 C CA . THR A 1 222 ? -11.008 -3.815 25.078 1.00 93.88 222 THR A CA 1
ATOM 1734 C C . THR A 1 222 ? -11.959 -4.449 24.062 1.00 93.88 222 THR A C 1
ATOM 1736 O O . THR A 1 222 ? -13.161 -4.245 24.180 1.00 93.88 222 THR A O 1
ATOM 1739 N N . PHE A 1 223 ? -11.458 -5.257 23.120 1.00 93.38 223 PHE A N 1
ATOM 1740 C CA . PHE A 1 223 ? -12.277 -5.946 22.113 1.00 93.38 223 PHE A CA 1
ATOM 1741 C C . PHE A 1 223 ? -13.414 -6.782 22.731 1.00 93.38 223 PHE A C 1
ATOM 1743 O O . PHE A 1 223 ? -13.164 -7.689 23.535 1.00 93.38 223 PHE A O 1
ATOM 1750 N N . ALA A 1 224 ? -14.647 -6.517 22.302 1.00 91.44 224 ALA A N 1
ATOM 1751 C CA . ALA A 1 224 ? -15.858 -7.221 22.707 1.00 91.44 224 ALA A CA 1
ATOM 1752 C C . ALA A 1 224 ? -16.610 -7.831 21.513 1.00 91.44 224 ALA A C 1
ATOM 1754 O O . ALA A 1 224 ? -17.128 -8.946 21.637 1.00 91.44 224 ALA A O 1
ATOM 1755 N N . GLN A 1 225 ? -16.656 -7.140 20.371 1.00 90.62 225 GLN A N 1
ATOM 1756 C CA . GLN A 1 225 ? -17.331 -7.604 19.157 1.00 90.62 225 GLN A CA 1
ATOM 1757 C C . GLN A 1 225 ? -16.611 -7.176 17.871 1.00 90.62 225 GLN A C 1
ATOM 1759 O O . GLN A 1 225 ? -15.810 -6.252 17.874 1.00 90.62 225 GLN A O 1
ATOM 1764 N N . ALA A 1 226 ? -16.909 -7.853 16.759 1.00 90.56 226 ALA A N 1
ATOM 1765 C CA . ALA A 1 226 ? -16.404 -7.483 15.439 1.00 90.56 226 ALA A CA 1
ATOM 1766 C C . ALA A 1 226 ? -17.484 -6.728 14.651 1.00 90.56 226 ALA A C 1
ATOM 1768 O O . ALA A 1 226 ? -18.447 -7.341 14.186 1.00 90.56 226 ALA A O 1
ATOM 1769 N N . ASP A 1 227 ? -17.305 -5.423 14.464 1.00 90.69 227 ASP A N 1
ATOM 1770 C CA . ASP A 1 227 ? -18.157 -4.606 13.589 1.00 90.69 227 ASP A CA 1
ATOM 1771 C C . ASP A 1 227 ? -17.652 -4.637 12.139 1.00 90.69 227 ASP A C 1
ATOM 1773 O O . ASP A 1 227 ? -18.419 -4.595 11.173 1.00 90.69 227 ASP A O 1
ATOM 1777 N N . PHE A 1 228 ? -16.334 -4.757 11.995 1.00 91.06 228 PHE A N 1
ATOM 1778 C CA . PHE A 1 228 ? -15.620 -4.727 10.731 1.00 91.06 228 PHE A CA 1
ATOM 1779 C C . PHE A 1 228 ? -14.428 -5.698 10.771 1.00 91.06 228 PHE A C 1
ATOM 1781 O O . PHE A 1 228 ? -13.889 -6.007 11.832 1.00 91.06 228 PHE A O 1
ATOM 1788 N N . THR A 1 229 ? -14.007 -6.230 9.624 1.00 93.44 229 THR A N 1
ATOM 1789 C CA . THR A 1 229 ? -12.794 -7.055 9.527 1.00 93.44 229 THR A CA 1
ATOM 1790 C C . THR A 1 229 ? -11.953 -6.651 8.330 1.00 93.44 229 THR A C 1
ATOM 1792 O O . THR A 1 229 ? -12.404 -6.729 7.186 1.00 93.44 229 THR A O 1
ATOM 1795 N N . PHE A 1 230 ? -10.701 -6.295 8.588 1.00 94.12 230 PHE A N 1
ATOM 1796 C CA . PHE A 1 230 ? -9.684 -6.150 7.559 1.00 94.12 230 PHE A CA 1
ATOM 1797 C C . PHE A 1 230 ? -8.909 -7.456 7.420 1.00 94.12 230 PHE A C 1
ATOM 1799 O O . PHE A 1 230 ? -8.449 -8.010 8.413 1.00 94.12 230 PHE A O 1
ATOM 1806 N N . SER A 1 231 ? -8.720 -7.942 6.199 1.00 94.19 231 SER A N 1
ATOM 1807 C CA . SER A 1 231 ? -7.878 -9.108 5.942 1.00 94.19 231 SER A CA 1
ATOM 1808 C C . SER A 1 231 ? -6.708 -8.739 5.047 1.00 94.19 231 SER A C 1
ATOM 1810 O O . SER A 1 231 ? -6.898 -8.105 4.012 1.00 94.19 231 SER A O 1
ATOM 1812 N N . THR A 1 232 ? -5.512 -9.218 5.373 1.00 93.88 232 THR A N 1
ATOM 1813 C CA . THR A 1 232 ? -4.342 -9.107 4.496 1.00 93.88 232 THR A CA 1
ATOM 1814 C C . THR A 1 232 ? -3.509 -10.379 4.522 1.00 93.88 232 THR A C 1
ATOM 1816 O O . THR A 1 232 ? -3.452 -11.080 5.533 1.00 93.88 232 THR A O 1
ATOM 1819 N N . GLY A 1 233 ? -2.897 -10.740 3.400 1.00 93.31 233 GLY A N 1
ATOM 1820 C CA . GLY A 1 233 ? -2.138 -11.981 3.327 1.00 93.31 233 GLY A CA 1
ATOM 1821 C C . GLY A 1 233 ? -1.506 -12.263 1.981 1.00 93.31 233 GLY A C 1
ATOM 1822 O O . GLY A 1 233 ? -1.590 -11.469 1.041 1.00 93.31 233 GLY A O 1
ATOM 1823 N N . PHE A 1 234 ? -0.892 -13.437 1.902 1.00 93.75 234 PHE A N 1
ATOM 1824 C CA . PHE A 1 234 ? -0.192 -13.916 0.722 1.00 93.75 234 PHE A CA 1
ATOM 1825 C C . PHE A 1 234 ? -0.781 -15.249 0.289 1.00 93.75 234 PHE A C 1
ATOM 1827 O O . PHE A 1 234 ? -0.806 -16.207 1.061 1.00 93.75 234 PHE A O 1
ATOM 1834 N N . LEU A 1 235 ? -1.243 -15.290 -0.954 1.00 95.25 235 LEU A N 1
ATOM 1835 C CA . LEU A 1 235 ? -1.700 -16.484 -1.645 1.00 95.25 235 LEU A CA 1
ATOM 1836 C C . LEU A 1 235 ? -0.731 -16.756 -2.791 1.00 95.25 235 LEU A C 1
ATOM 1838 O O . LEU A 1 235 ? -0.354 -15.832 -3.498 1.00 95.25 235 LEU A O 1
ATOM 1842 N N . TYR A 1 236 ? -0.332 -17.996 -2.990 1.00 95.19 236 TYR A N 1
ATOM 1843 C CA . TYR A 1 236 ? 0.595 -18.409 -4.036 1.00 95.19 236 TYR A CA 1
ATOM 1844 C C . TYR A 1 236 ? -0.181 -19.169 -5.097 1.00 95.19 236 TYR A C 1
ATOM 1846 O O . TYR A 1 236 ? -1.009 -20.013 -4.744 1.00 95.19 236 TYR A O 1
ATOM 1854 N N . ASP A 1 237 ? 0.049 -18.848 -6.367 1.00 93.44 237 ASP A N 1
ATOM 1855 C CA . ASP A 1 237 ? -0.474 -19.665 -7.460 1.00 93.44 237 ASP A CA 1
ATOM 1856 C C . ASP A 1 237 ? 0.362 -20.937 -7.673 1.00 93.44 237 ASP A C 1
ATOM 1858 O O . ASP A 1 237 ? 1.329 -21.198 -6.953 1.00 93.44 237 ASP A O 1
ATOM 1862 N N . GLU A 1 238 ? -0.041 -21.767 -8.634 1.00 91.94 238 GLU A N 1
ATOM 1863 C CA . GLU A 1 238 ? 0.609 -23.055 -8.919 1.00 91.94 238 GLU A CA 1
ATOM 1864 C C . GLU A 1 238 ? 2.065 -22.907 -9.384 1.00 91.94 238 GLU A C 1
ATOM 1866 O O . GLU A 1 238 ? 2.852 -23.840 -9.239 1.00 91.94 238 GLU A O 1
ATOM 1871 N N . LEU A 1 239 ? 2.435 -21.725 -9.884 1.00 91.69 239 LEU A N 1
ATOM 1872 C CA . LEU A 1 239 ? 3.792 -21.379 -10.306 1.00 91.69 239 LEU A CA 1
ATOM 1873 C C . LEU A 1 239 ? 4.613 -20.770 -9.158 1.00 91.69 239 LEU A C 1
ATOM 1875 O O . LEU A 1 239 ? 5.773 -20.405 -9.337 1.00 91.69 239 LEU A O 1
ATOM 1879 N N . GLY A 1 240 ? 4.020 -20.644 -7.967 1.00 89.69 240 GLY A N 1
ATOM 1880 C CA . GLY A 1 240 ? 4.636 -20.016 -6.805 1.00 89.69 240 GLY A CA 1
ATOM 1881 C C . GLY A 1 240 ? 4.622 -18.488 -6.851 1.00 89.69 240 GLY A C 1
ATOM 1882 O O . GLY A 1 240 ? 5.221 -17.859 -5.974 1.00 89.69 240 GLY A O 1
ATOM 1883 N N . GLN A 1 241 ? 3.936 -17.865 -7.817 1.00 90.56 241 GLN A N 1
ATOM 1884 C CA . GLN A 1 241 ? 3.835 -16.412 -7.873 1.00 90.56 241 GLN A CA 1
ATOM 1885 C C . GLN A 1 241 ? 2.997 -15.915 -6.692 1.00 90.56 241 GLN A C 1
ATOM 1887 O O . GLN A 1 241 ? 1.860 -16.338 -6.465 1.00 90.56 241 GLN A O 1
ATOM 1892 N N . GLN A 1 242 ? 3.554 -14.969 -5.943 1.00 90.69 242 GLN A N 1
ATOM 1893 C CA . GLN A 1 242 ? 2.890 -14.383 -4.787 1.00 90.69 242 GLN A CA 1
ATOM 1894 C C . GLN A 1 242 ? 1.793 -13.397 -5.217 1.00 90.69 242 GLN A C 1
ATOM 1896 O O . GLN A 1 242 ? 2.042 -12.411 -5.909 1.00 90.69 242 GLN A O 1
ATOM 1901 N N . SER A 1 243 ? 0.581 -13.629 -4.728 1.00 91.62 243 SER A N 1
ATOM 1902 C CA . SER A 1 243 ? -0.587 -12.764 -4.838 1.00 91.62 243 SER A CA 1
ATOM 1903 C C . SER A 1 243 ? -0.934 -12.186 -3.468 1.00 91.62 243 SER A C 1
ATOM 1905 O O . SER A 1 243 ? -1.219 -12.909 -2.513 1.00 91.62 243 SER A O 1
ATOM 1907 N N . ARG A 1 244 ? -0.889 -10.862 -3.350 1.00 91.31 244 ARG A N 1
ATOM 1908 C CA . ARG A 1 244 ? -1.207 -10.142 -2.115 1.00 91.31 244 ARG A CA 1
ATOM 1909 C C . ARG A 1 244 ? -2.704 -9.882 -2.045 1.00 91.31 244 ARG A C 1
ATOM 1911 O O . ARG A 1 244 ? -3.248 -9.258 -2.956 1.00 91.31 244 ARG A O 1
ATOM 1918 N N . LEU A 1 245 ? -3.337 -10.322 -0.964 1.00 93.00 245 LEU A N 1
ATOM 1919 C CA . LEU A 1 245 ? -4.749 -10.102 -0.663 1.00 93.00 245 LEU A CA 1
ATOM 1920 C C . LEU A 1 245 ? -4.905 -8.905 0.278 1.00 93.00 245 LEU A C 1
ATOM 1922 O O . LEU A 1 245 ? -4.184 -8.806 1.267 1.00 93.00 245 LEU A O 1
ATOM 1926 N N . PHE A 1 246 ? -5.891 -8.058 0.001 1.00 92.12 246 PHE A N 1
ATOM 1927 C CA . PHE A 1 246 ? -6.447 -7.084 0.936 1.00 92.12 246 PHE A CA 1
ATOM 1928 C C . PHE A 1 246 ? -7.966 -7.176 0.865 1.00 92.12 246 PHE A C 1
ATOM 1930 O O . PHE A 1 246 ? -8.515 -7.208 -0.236 1.00 92.12 246 PHE A O 1
ATOM 1937 N N . ALA A 1 247 ? -8.651 -7.227 2.000 1.00 93.06 247 ALA A N 1
ATOM 1938 C CA . ALA A 1 247 ? -10.103 -7.276 2.024 1.00 93.06 247 ALA A CA 1
ATOM 1939 C C . ALA A 1 247 ? -10.699 -6.480 3.179 1.00 93.06 247 ALA A C 1
ATOM 1941 O O . ALA A 1 247 ? -10.145 -6.444 4.272 1.00 93.06 247 ALA A O 1
ATOM 1942 N N . PHE A 1 248 ? -11.867 -5.907 2.921 1.00 91.88 248 PHE A N 1
ATOM 1943 C CA . PHE A 1 248 ? -12.714 -5.224 3.889 1.00 91.88 248 PHE A CA 1
ATOM 1944 C C . PHE A 1 248 ? -14.008 -6.021 4.009 1.00 91.88 248 PHE A C 1
ATOM 1946 O O . PHE A 1 248 ? -14.699 -6.199 3.007 1.00 91.88 248 PHE A O 1
ATOM 1953 N N . SER A 1 249 ? -14.328 -6.529 5.197 1.00 93.69 249 SER A N 1
ATOM 1954 C CA . SER A 1 249 ? -15.511 -7.363 5.423 1.00 93.69 249 SER A CA 1
ATOM 1955 C C . SER A 1 249 ? -16.450 -6.740 6.448 1.00 93.69 249 SER A C 1
ATOM 1957 O O . SER A 1 249 ? -16.024 -6.340 7.528 1.00 93.69 249 SER A O 1
ATOM 1959 N N . PHE A 1 250 ? -17.735 -6.706 6.105 1.00 90.94 250 PHE A N 1
ATOM 1960 C CA . PHE A 1 250 ? -18.832 -6.238 6.946 1.00 90.94 250 PHE A CA 1
ATOM 1961 C C . PHE A 1 250 ? -19.790 -7.411 7.158 1.00 90.94 250 PHE A C 1
ATOM 1963 O O . PHE A 1 250 ? -20.566 -7.789 6.271 1.00 90.94 250 PHE A O 1
ATOM 1970 N N . GLY A 1 251 ? -19.663 -8.058 8.317 1.00 90.44 251 GLY A N 1
ATOM 1971 C CA . GLY A 1 251 ? -20.264 -9.366 8.561 1.00 90.44 251 GLY A CA 1
ATOM 1972 C C . GLY A 1 251 ? -19.798 -10.393 7.524 1.00 90.44 251 GLY A C 1
ATOM 1973 O O . GLY A 1 251 ? -18.608 -10.672 7.387 1.00 90.44 251 GLY A O 1
ATOM 1974 N N . ASN A 1 252 ? -20.743 -10.950 6.765 1.00 93.56 252 ASN A N 1
ATOM 1975 C CA . ASN A 1 252 ? -20.457 -11.986 5.769 1.00 93.56 252 ASN A CA 1
ATOM 1976 C C . ASN A 1 252 ? -20.092 -11.449 4.379 1.00 93.56 252 ASN A C 1
ATOM 1978 O O . ASN A 1 252 ? -19.710 -12.243 3.524 1.00 93.56 252 ASN A O 1
ATOM 1982 N N . VAL A 1 253 ? -20.219 -10.147 4.122 1.00 96.69 253 VAL A N 1
ATOM 1983 C CA . VAL A 1 253 ? -19.893 -9.559 2.813 1.00 96.69 253 VAL A CA 1
ATOM 1984 C C . VAL A 1 253 ? -18.476 -9.002 2.851 1.00 96.69 253 VAL A C 1
ATOM 1986 O O . VAL A 1 253 ? -18.155 -8.250 3.766 1.00 96.69 253 VAL A O 1
ATOM 1989 N N . SER A 1 254 ? -17.646 -9.335 1.862 1.00 95.25 254 SER A N 1
ATOM 1990 C CA . SER A 1 254 ? -16.288 -8.801 1.721 1.00 95.25 254 SER A CA 1
ATOM 1991 C C . SER A 1 254 ? -16.077 -8.079 0.392 1.00 95.25 254 SER A C 1
ATOM 1993 O O . SER A 1 254 ? -16.649 -8.443 -0.631 1.00 95.25 254 SER A O 1
ATOM 1995 N N . PHE A 1 255 ? -15.226 -7.059 0.400 1.00 94.94 255 PHE A N 1
ATOM 1996 C CA . PHE A 1 255 ? -14.677 -6.405 -0.782 1.00 94.94 255 PHE A CA 1
ATOM 1997 C C . PHE A 1 255 ? -13.183 -6.683 -0.795 1.00 94.94 255 PHE A C 1
ATOM 1999 O O . PHE A 1 255 ? -12.478 -6.271 0.123 1.00 94.94 255 PHE A O 1
ATOM 2006 N N . GLU A 1 256 ? -12.705 -7.407 -1.800 1.00 94.06 256 GLU A N 1
ATOM 2007 C CA . GLU A 1 256 ? -11.331 -7.897 -1.848 1.00 94.06 256 GLU A CA 1
ATOM 2008 C C . GLU A 1 256 ? -10.608 -7.373 -3.081 1.00 94.06 256 GLU A C 1
ATOM 2010 O O . GLU A 1 256 ? -11.145 -7.365 -4.189 1.00 94.06 256 GLU A O 1
ATOM 2015 N N . THR A 1 257 ? -9.352 -6.992 -2.890 1.00 93.38 257 THR A N 1
ATOM 2016 C CA . THR A 1 257 ? -8.388 -6.819 -3.966 1.00 93.38 257 THR A CA 1
ATOM 2017 C C . THR A 1 257 ? -7.276 -7.841 -3.817 1.00 93.38 257 THR A C 1
ATOM 2019 O O . THR A 1 257 ? -6.735 -8.059 -2.731 1.00 93.38 257 THR A O 1
ATOM 2022 N N . ARG A 1 258 ? -6.924 -8.478 -4.929 1.00 92.75 258 ARG A N 1
ATOM 2023 C CA . ARG A 1 258 ? -5.758 -9.352 -5.031 1.00 92.75 258 ARG A CA 1
ATOM 2024 C C . ARG A 1 258 ? -4.840 -8.793 -6.089 1.00 92.75 258 ARG A C 1
ATOM 2026 O O . ARG A 1 258 ? -5.312 -8.264 -7.088 1.00 92.75 258 ARG A O 1
ATOM 2033 N N . HIS A 1 259 ? -3.536 -8.893 -5.897 1.00 90.50 259 HIS A N 1
ATOM 2034 C CA . HIS A 1 259 ? -2.617 -8.571 -6.980 1.00 90.50 259 HIS A CA 1
ATOM 2035 C C . HIS A 1 259 ? -1.348 -9.400 -6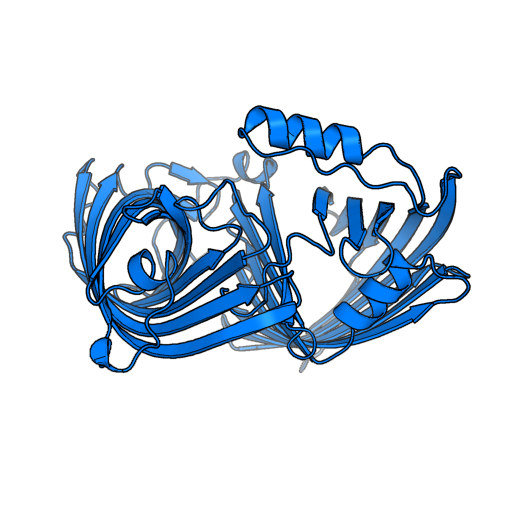.920 1.00 90.50 259 HIS A C 1
ATOM 2037 O O . HIS A 1 259 ? -0.801 -9.620 -5.843 1.00 90.50 259 HIS A O 1
ATOM 2043 N N . LYS A 1 260 ? -0.883 -9.837 -8.085 1.00 89.31 260 LYS A N 1
ATOM 2044 C CA . LYS A 1 260 ? 0.432 -10.437 -8.294 1.00 89.31 260 LYS A CA 1
ATOM 2045 C C . LYS A 1 260 ? 1.191 -9.597 -9.309 1.00 89.31 260 LYS A C 1
ATOM 2047 O O . LYS A 1 260 ? 0.611 -9.129 -10.287 1.00 89.31 260 LYS A O 1
ATOM 2052 N N . ASN A 1 261 ? 2.464 -9.357 -9.049 1.00 86.69 261 ASN A N 1
ATOM 2053 C CA . ASN A 1 261 ? 3.289 -8.503 -9.885 1.00 86.69 261 ASN A CA 1
ATOM 2054 C C . ASN A 1 261 ? 4.766 -8.908 -9.826 1.00 86.69 261 ASN A C 1
ATOM 2056 O O . ASN A 1 261 ? 5.205 -9.512 -8.849 1.00 86.69 261 ASN A O 1
ATOM 2060 N N . GLY A 1 262 ? 5.535 -8.518 -10.844 1.00 85.12 262 GLY A N 1
ATOM 2061 C CA . GLY A 1 262 ? 6.983 -8.748 -10.910 1.00 85.12 262 GLY A CA 1
ATOM 2062 C C . GLY A 1 262 ? 7.402 -9.623 -12.094 1.00 85.12 262 GLY A C 1
ATOM 2063 O O . GLY A 1 262 ? 6.630 -9.746 -13.044 1.00 85.12 262 GLY A O 1
ATOM 2064 N N . PRO A 1 263 ? 8.621 -10.189 -12.064 1.00 84.75 263 PRO A N 1
ATOM 2065 C CA . PRO A 1 263 ? 9.053 -11.122 -13.095 1.00 84.75 263 PRO A CA 1
ATOM 2066 C C . PRO A 1 263 ? 8.229 -12.413 -13.007 1.00 84.75 263 PRO A C 1
ATOM 2068 O O . PRO A 1 263 ? 7.704 -12.762 -11.941 1.00 84.75 263 PRO A O 1
ATOM 2071 N N . MET A 1 264 ? 8.103 -13.105 -14.135 1.00 87.88 264 MET A N 1
ATOM 2072 C CA . MET A 1 264 ? 7.426 -14.397 -14.222 1.00 87.88 264 MET A CA 1
ATOM 2073 C C . MET A 1 264 ? 8.300 -15.498 -13.614 1.00 87.88 264 MET A C 1
ATOM 2075 O O . MET A 1 264 ? 9.384 -15.784 -14.112 1.00 87.88 264 MET A O 1
ATOM 2079 N N . PHE A 1 265 ? 7.829 -16.147 -12.545 1.00 86.31 265 PHE A N 1
ATOM 2080 C CA . PHE A 1 265 ? 8.619 -17.172 -11.843 1.00 86.31 265 PHE A CA 1
ATOM 2081 C C . PHE A 1 265 ? 8.887 -18.435 -12.675 1.00 86.31 265 PHE A C 1
ATOM 2083 O O . PHE A 1 265 ? 9.849 -19.153 -12.419 1.00 86.31 265 PHE A O 1
ATOM 2090 N N . ASN A 1 266 ? 8.067 -18.691 -13.692 1.00 85.31 266 ASN A N 1
ATOM 2091 C CA . ASN A 1 266 ? 8.265 -19.753 -14.676 1.00 85.31 266 ASN A CA 1
ATOM 2092 C C . ASN A 1 266 ? 9.244 -19.375 -15.808 1.00 85.31 266 ASN A C 1
ATOM 2094 O O . ASN A 1 266 ? 9.496 -20.210 -16.669 1.00 85.31 266 ASN A O 1
ATOM 2098 N N . ARG A 1 267 ? 9.806 -18.157 -15.793 1.00 84.12 267 ARG A N 1
ATOM 2099 C CA . ARG A 1 267 ? 10.800 -17.654 -16.757 1.00 84.12 267 ARG A CA 1
ATOM 2100 C C . ARG A 1 267 ? 11.807 -16.723 -16.067 1.00 84.12 267 ARG A C 1
ATOM 2102 O O . ARG A 1 267 ? 12.015 -15.584 -16.466 1.00 84.12 267 ARG A O 1
ATOM 2109 N N . MET A 1 268 ? 12.407 -17.182 -14.969 1.00 79.94 268 MET A N 1
ATOM 2110 C CA . MET A 1 268 ? 13.315 -16.354 -14.155 1.00 79.94 268 MET A CA 1
ATOM 2111 C C . MET A 1 268 ? 14.626 -15.986 -14.865 1.00 79.94 268 MET A C 1
ATOM 2113 O O . MET A 1 268 ? 15.307 -15.054 -14.440 1.00 79.94 268 MET A O 1
ATOM 2117 N N . GLU A 1 269 ? 14.980 -16.703 -15.931 1.00 78.44 269 GLU A N 1
ATOM 2118 C CA . GLU A 1 269 ? 16.110 -16.410 -16.813 1.00 78.44 269 GLU A CA 1
ATOM 2119 C C . GLU A 1 269 ? 15.932 -15.134 -17.651 1.00 78.44 269 GLU A C 1
ATOM 2121 O O . GLU A 1 269 ? 16.926 -14.598 -18.138 1.00 78.44 269 GLU A O 1
ATOM 2126 N N . ASP A 1 270 ? 14.696 -14.645 -17.802 1.00 74.44 270 ASP A N 1
ATOM 2127 C CA . ASP A 1 270 ? 14.354 -13.431 -18.543 1.00 74.44 270 ASP A CA 1
ATOM 2128 C C . ASP A 1 270 ? 13.388 -12.566 -17.716 1.00 74.44 270 ASP A C 1
ATOM 2130 O O . ASP A 1 270 ? 12.182 -12.806 -17.652 1.00 74.44 270 ASP A O 1
ATOM 2134 N N . GLN A 1 271 ? 13.947 -11.564 -17.036 1.00 76.81 271 GLN A N 1
ATOM 2135 C CA . GLN A 1 271 ? 13.217 -10.700 -16.102 1.00 76.81 271 GLN A CA 1
ATOM 2136 C C . GLN A 1 271 ? 12.730 -9.389 -16.730 1.00 76.81 271 GLN A C 1
ATOM 2138 O O . GLN A 1 271 ? 12.238 -8.511 -16.007 1.00 76.81 271 GLN A O 1
ATOM 2143 N N . ASP A 1 272 ? 12.879 -9.233 -18.046 1.00 79.31 272 ASP A N 1
ATOM 2144 C CA . ASP A 1 272 ? 12.424 -8.036 -18.755 1.00 79.31 272 ASP A CA 1
ATOM 2145 C C . ASP A 1 272 ? 10.907 -8.073 -18.989 1.00 79.31 272 ASP A C 1
ATOM 2147 O O . ASP A 1 272 ? 10.248 -7.027 -18.995 1.00 79.31 272 ASP A O 1
ATOM 2151 N N . ASP A 1 273 ? 10.333 -9.279 -19.053 1.00 85.19 273 ASP A N 1
ATOM 2152 C CA . ASP A 1 273 ? 8.892 -9.489 -19.025 1.00 85.19 273 ASP A CA 1
ATOM 2153 C C . ASP A 1 273 ? 8.349 -9.350 -17.583 1.00 85.19 273 ASP A C 1
ATOM 2155 O O . ASP A 1 273 ? 8.715 -10.078 -16.652 1.00 85.19 273 ASP A O 1
ATOM 2159 N N . ARG A 1 274 ? 7.428 -8.404 -17.381 1.00 86.25 274 ARG A N 1
ATOM 2160 C CA . ARG A 1 274 ? 6.807 -8.086 -16.090 1.00 86.25 274 ARG A CA 1
ATOM 2161 C C . ARG A 1 274 ? 5.315 -8.355 -16.131 1.00 86.25 274 ARG A C 1
ATOM 2163 O O . ARG A 1 274 ? 4.562 -7.705 -16.855 1.00 86.25 274 ARG A O 1
ATOM 2170 N N . LEU A 1 275 ? 4.869 -9.285 -15.292 1.00 89.38 275 LEU A N 1
ATOM 2171 C CA . LEU A 1 275 ? 3.450 -9.534 -15.095 1.00 89.38 275 LEU A CA 1
ATOM 2172 C C . LEU A 1 275 ? 2.876 -8.538 -14.088 1.00 89.38 275 LEU A C 1
ATOM 2174 O O . LEU A 1 275 ? 3.503 -8.193 -13.080 1.00 89.38 275 LEU A O 1
ATOM 2178 N N . ASN A 1 276 ? 1.637 -8.131 -14.328 1.00 89.38 276 ASN A N 1
ATOM 2179 C CA . ASN A 1 276 ? 0.827 -7.404 -13.372 1.00 89.38 276 ASN A CA 1
ATOM 2180 C C . ASN A 1 276 ? -0.624 -7.867 -13.481 1.00 89.38 276 ASN A C 1
ATOM 2182 O O . ASN A 1 276 ? -1.335 -7.573 -14.435 1.00 89.38 276 ASN A O 1
ATOM 2186 N N . ILE A 1 277 ? -1.065 -8.658 -12.514 1.00 92.12 277 ILE A N 1
ATOM 2187 C CA . ILE A 1 277 ? -2.405 -9.230 -12.514 1.00 92.12 277 ILE A CA 1
ATOM 2188 C C . ILE A 1 277 ? -3.100 -8.757 -11.248 1.00 92.12 277 ILE A C 1
ATOM 2190 O O . ILE A 1 277 ? -2.652 -9.045 -10.139 1.00 92.12 277 ILE A O 1
ATOM 2194 N N . GLY A 1 278 ? -4.185 -8.010 -11.422 1.00 93.44 278 GLY A N 1
ATOM 2195 C CA . GLY A 1 278 ? -5.011 -7.471 -10.347 1.00 93.44 278 GLY A CA 1
ATOM 2196 C C . GLY A 1 278 ? -6.398 -8.091 -10.383 1.00 93.44 278 GLY A C 1
ATOM 2197 O O . GLY A 1 278 ? -6.921 -8.346 -11.456 1.00 93.44 278 GLY A O 1
ATOM 2198 N N . ALA A 1 279 ? -7.018 -8.323 -9.236 1.00 95.12 279 ALA A N 1
ATOM 2199 C CA . ALA A 1 279 ? -8.410 -8.730 -9.143 1.00 95.12 279 ALA A CA 1
ATOM 2200 C C . ALA A 1 279 ? -9.139 -7.861 -8.121 1.00 95.12 279 ALA A C 1
ATOM 2202 O O . ALA A 1 279 ? -8.566 -7.495 -7.093 1.00 95.12 279 ALA A O 1
ATOM 2203 N N . TRP A 1 280 ? -10.402 -7.559 -8.408 1.00 96.12 280 TRP A N 1
ATOM 2204 C CA . TRP A 1 280 ? -11.318 -6.836 -7.531 1.00 96.12 280 TRP A CA 1
ATOM 2205 C C . TRP A 1 280 ? -12.616 -7.624 -7.455 1.00 96.12 280 TRP A C 1
ATOM 2207 O O . TRP A 1 280 ? -13.296 -7.803 -8.467 1.00 96.12 280 TRP A O 1
ATOM 2217 N N . THR A 1 281 ? -12.942 -8.126 -6.270 1.00 97.19 281 THR A N 1
ATOM 2218 C CA . THR A 1 281 ? -14.044 -9.069 -6.070 1.00 97.19 281 THR A CA 1
ATOM 2219 C C . THR A 1 281 ? -14.918 -8.674 -4.897 1.00 97.19 281 THR A C 1
ATOM 2221 O O . THR A 1 281 ? -14.431 -8.172 -3.889 1.00 97.19 281 THR A O 1
ATOM 2224 N N . ILE A 1 282 ? -16.205 -8.983 -5.008 1.00 98.00 282 ILE A N 1
ATOM 2225 C CA . ILE A 1 282 ? -17.134 -9.019 -3.884 1.00 98.00 282 ILE A CA 1
ATOM 2226 C C . ILE A 1 282 ? -17.264 -10.475 -3.445 1.00 98.00 282 ILE A C 1
ATOM 2228 O O . ILE A 1 282 ? -17.422 -11.371 -4.280 1.00 98.00 282 ILE A O 1
ATOM 2232 N N . GLY A 1 283 ? -17.176 -10.704 -2.141 1.00 97.44 283 GLY A N 1
ATOM 2233 C CA . GLY A 1 283 ? -17.267 -12.009 -1.517 1.00 97.44 283 GLY A CA 1
ATOM 2234 C C . GLY A 1 283 ? -18.476 -12.149 -0.603 1.00 97.44 283 GLY A C 1
ATOM 2235 O O . GLY A 1 283 ? -18.892 -11.192 0.047 1.00 97.44 283 GLY A O 1
ATOM 2236 N N . TYR A 1 284 ? -19.017 -13.362 -0.520 1.00 97.56 284 TYR A N 1
ATOM 2237 C CA . TYR A 1 284 ? -19.963 -13.757 0.520 1.00 97.56 284 TYR A CA 1
ATOM 2238 C C . TYR A 1 284 ? -19.430 -14.974 1.267 1.00 97.56 284 TYR A C 1
ATOM 2240 O O . TYR A 1 284 ? -19.287 -16.058 0.695 1.00 97.56 284 TYR A O 1
ATOM 2248 N N . GLN A 1 285 ? -19.116 -14.784 2.541 1.00 94.75 285 GLN A N 1
ATOM 2249 C CA . GLN A 1 285 ? -18.552 -15.795 3.415 1.00 94.75 285 GLN A CA 1
ATOM 2250 C C . GLN A 1 285 ? -19.641 -16.563 4.163 1.00 94.75 285 GLN A C 1
ATOM 2252 O O . GLN A 1 285 ? -20.635 -16.015 4.629 1.00 94.75 285 GLN A O 1
ATOM 2257 N N . MET A 1 286 ? -19.409 -17.858 4.310 1.00 94.19 286 MET A N 1
ATOM 2258 C CA . MET A 1 286 ? -20.268 -18.802 4.998 1.00 94.19 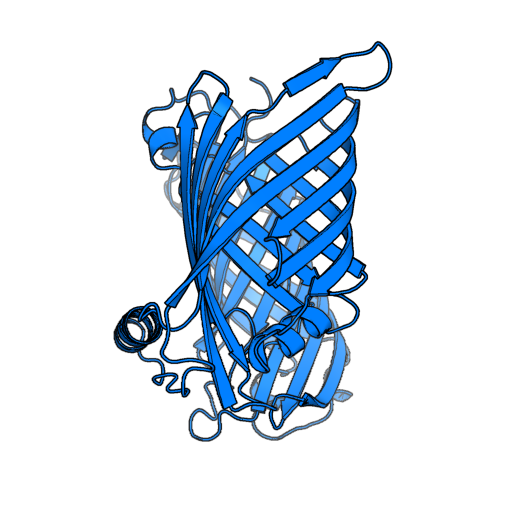286 MET A CA 1
ATOM 2259 C C . MET A 1 286 ? -19.407 -19.673 5.907 1.00 94.19 286 MET A C 1
ATOM 2261 O O . MET A 1 286 ? -18.318 -20.114 5.537 1.00 94.19 286 MET A O 1
ATOM 2265 N N . GLY A 1 287 ? -19.902 -19.967 7.100 1.00 87.75 287 GLY A N 1
ATOM 2266 C CA . GLY A 1 287 ? -19.230 -20.885 8.004 1.00 87.75 287 GLY A CA 1
ATOM 2267 C C . GLY A 1 287 ? -19.742 -20.764 9.431 1.00 87.75 287 GLY A C 1
ATOM 2268 O O . GLY A 1 287 ? -20.440 -19.808 9.760 1.00 87.75 287 GLY A O 1
ATOM 2269 N N . PRO A 1 288 ? -19.416 -21.739 10.288 1.00 82.69 288 PRO A N 1
ATOM 2270 C CA . PRO A 1 288 ? -19.727 -21.664 11.702 1.00 82.69 288 PRO A CA 1
ATOM 2271 C C . PRO A 1 288 ? -19.002 -20.494 12.373 1.00 82.69 288 PRO A C 1
ATOM 2273 O O . PRO A 1 288 ? -17.779 -20.360 12.287 1.00 82.69 288 PRO A O 1
ATOM 2276 N N . GLU A 1 289 ? -19.756 -19.715 13.139 1.00 73.69 289 GLU A N 1
ATOM 2277 C CA . GLU A 1 289 ? -19.231 -18.794 14.140 1.00 73.69 289 GLU A CA 1
ATOM 2278 C C . GLU A 1 289 ? -19.271 -19.506 15.491 1.00 73.69 289 GLU A C 1
ATOM 2280 O O . GLU A 1 289 ? -20.330 -19.775 16.055 1.00 73.69 289 GLU A O 1
ATOM 2285 N N . ASN A 1 290 ? -18.110 -19.918 15.997 1.00 68.81 290 ASN A N 1
ATOM 2286 C CA . ASN A 1 290 ? -18.030 -20.538 17.314 1.00 68.81 290 ASN A CA 1
ATOM 2287 C C . ASN A 1 290 ? -16.770 -20.078 18.042 1.00 68.81 290 ASN A C 1
ATOM 2289 O O . ASN A 1 290 ? -15.653 -20.425 17.660 1.00 68.81 290 ASN A O 1
ATOM 2293 N N . ALA A 1 291 ? -16.966 -19.371 19.154 1.00 66.25 291 ALA A N 1
ATOM 2294 C CA . ALA A 1 291 ? -15.893 -18.852 19.997 1.00 66.25 291 ALA A CA 1
ATOM 2295 C C . ALA A 1 291 ? -15.016 -19.944 20.648 1.00 66.25 291 ALA A C 1
ATOM 2297 O O . ALA A 1 291 ? -13.934 -19.656 21.152 1.00 66.25 291 ALA A O 1
ATOM 2298 N N . LYS A 1 292 ? -15.458 -21.210 20.673 1.00 72.25 292 LYS A N 1
ATOM 2299 C CA . LYS A 1 292 ? -14.772 -22.290 21.402 1.00 72.25 292 LYS A CA 1
ATOM 2300 C C . LYS A 1 292 ? -13.867 -23.167 20.540 1.00 72.25 292 LYS A C 1
ATOM 2302 O O . LYS A 1 292 ? -13.001 -23.835 21.109 1.00 72.25 292 LYS A O 1
ATOM 2307 N N . SER A 1 293 ? -14.044 -23.192 19.218 1.00 79.12 293 SER A N 1
ATOM 2308 C CA . SER A 1 293 ? -13.220 -24.046 18.352 1.00 79.12 293 SER A CA 1
ATOM 2309 C C . SER A 1 293 ? -11.869 -23.400 18.061 1.00 79.12 293 SER A C 1
ATOM 2311 O O . SER A 1 293 ? -11.793 -22.209 17.773 1.00 79.12 293 SER A O 1
ATOM 2313 N N . LEU A 1 294 ? -10.806 -24.206 18.086 1.00 83.12 294 LEU A N 1
ATOM 2314 C CA . LEU A 1 294 ? -9.463 -23.789 17.672 1.00 83.12 294 LEU A CA 1
ATOM 2315 C C . LEU A 1 294 ? -9.339 -23.679 16.143 1.00 83.12 294 LEU A C 1
ATOM 2317 O O . LEU A 1 294 ? -8.445 -23.012 15.640 1.00 83.12 294 LEU A O 1
ATOM 2321 N N . ALA A 1 295 ? -10.216 -24.360 15.411 1.00 88.12 295 ALA A N 1
ATOM 2322 C CA . ALA A 1 295 ? -10.185 -24.441 13.963 1.00 88.12 295 ALA A CA 1
ATOM 2323 C C . ALA A 1 295 ? -11.619 -24.372 13.432 1.00 88.12 295 ALA A C 1
ATOM 2325 O O . ALA A 1 295 ? -12.466 -25.181 13.826 1.00 88.12 295 ALA A O 1
ATOM 2326 N N . LEU A 1 296 ? -11.913 -23.388 12.584 1.00 91.50 296 LEU A N 1
ATOM 2327 C CA . LEU A 1 296 ? -13.241 -23.200 12.002 1.00 91.50 296 LEU A CA 1
ATOM 2328 C C . LEU A 1 296 ? -13.155 -23.238 10.481 1.00 91.50 296 LEU A C 1
ATOM 2330 O O . LEU A 1 296 ? -12.500 -22.365 9.904 1.00 91.50 296 LEU A O 1
ATOM 2334 N N . PRO A 1 297 ? -13.800 -24.217 9.823 1.00 93.94 297 PRO A N 1
ATOM 2335 C CA . PRO A 1 297 ? -13.885 -24.200 8.377 1.00 93.94 297 PRO A CA 1
ATOM 2336 C C . PRO A 1 297 ? -14.733 -23.010 7.927 1.00 93.94 297 PRO A C 1
ATOM 2338 O O . PRO A 1 297 ? -15.664 -22.601 8.621 1.00 93.94 297 PRO A O 1
ATOM 2341 N N . TYR A 1 298 ? -14.430 -22.471 6.757 1.00 94.69 298 TYR A N 1
ATOM 2342 C CA . TYR A 1 298 ? -15.283 -21.506 6.075 1.00 94.69 298 TYR A CA 1
ATOM 2343 C C . TYR A 1 298 ? -15.248 -21.756 4.570 1.00 94.69 298 TYR A C 1
ATOM 2345 O O . TYR A 1 298 ? -14.318 -22.372 4.042 1.00 94.69 298 TYR A O 1
ATOM 2353 N N . ALA A 1 299 ? -16.276 -21.260 3.899 1.00 97.06 299 ALA A N 1
ATOM 2354 C CA . ALA A 1 299 ? -16.344 -21.144 2.457 1.00 97.06 299 ALA A CA 1
ATOM 2355 C C . ALA A 1 299 ? -16.704 -19.700 2.105 1.00 97.06 299 ALA A C 1
ATOM 2357 O O . ALA A 1 299 ? -17.361 -19.010 2.881 1.00 97.06 299 ALA A O 1
ATOM 2358 N N . LYS A 1 300 ? -16.278 -19.230 0.944 1.00 97.44 300 LYS A N 1
ATOM 2359 C CA . LYS A 1 300 ? -16.570 -17.893 0.452 1.00 97.44 300 LYS A CA 1
ATOM 2360 C C . LYS A 1 300 ? -16.771 -17.947 -1.053 1.00 97.44 300 LYS A C 1
ATOM 2362 O O . LYS A 1 300 ? -15.920 -18.455 -1.778 1.00 97.44 300 LYS A O 1
ATOM 2367 N N . LEU A 1 301 ? -17.908 -17.439 -1.507 1.00 98.25 301 LEU A N 1
ATOM 2368 C CA . LEU A 1 301 ? -18.193 -17.250 -2.926 1.00 98.25 301 LEU A CA 1
ATOM 2369 C C . LEU A 1 301 ? -17.672 -15.883 -3.345 1.00 98.25 301 LEU A C 1
ATOM 2371 O O . LEU A 1 301 ? -17.880 -14.922 -2.615 1.00 98.25 301 LEU A O 1
ATOM 2375 N N . LEU A 1 302 ? -17.012 -15.801 -4.495 1.00 98.00 302 LEU A N 1
ATOM 2376 C CA . LEU A 1 302 ? -16.378 -14.589 -5.007 1.00 98.00 302 LEU A CA 1
ATOM 2377 C C . LEU A 1 302 ? -16.902 -14.291 -6.413 1.00 98.00 302 LEU A C 1
ATOM 2379 O O . LEU A 1 302 ? -17.081 -15.202 -7.221 1.00 98.00 302 LEU A O 1
ATOM 2383 N N . ALA A 1 303 ? -17.118 -13.020 -6.729 1.00 98.31 303 ALA A N 1
ATOM 2384 C CA . ALA A 1 303 ? -17.401 -12.566 -8.086 1.00 98.31 303 ALA A CA 1
ATOM 2385 C C . ALA A 1 303 ? -16.778 -11.192 -8.317 1.00 98.31 303 ALA A C 1
ATOM 2387 O O . ALA A 1 303 ? -16.766 -10.355 -7.414 1.00 98.31 303 ALA A O 1
ATOM 2388 N N . GLY A 1 304 ? -16.264 -10.938 -9.516 1.00 97.88 304 GLY A N 1
ATOM 2389 C CA . GLY A 1 304 ? -15.628 -9.659 -9.793 1.00 97.88 304 GLY A CA 1
ATOM 2390 C C . GLY A 1 304 ? -14.927 -9.583 -11.133 1.00 97.88 304 GLY A C 1
ATOM 2391 O O . GLY A 1 304 ? -15.338 -10.220 -12.101 1.00 97.88 304 GLY A O 1
ATOM 2392 N N . LEU A 1 305 ? -13.873 -8.777 -11.172 1.00 97.69 305 LEU A N 1
ATOM 2393 C CA . LEU A 1 305 ? -13.065 -8.515 -12.355 1.00 97.69 305 LEU A CA 1
ATOM 2394 C C . LEU A 1 305 ? -11.609 -8.867 -12.075 1.00 97.69 305 LEU A C 1
ATOM 2396 O O . LEU A 1 305 ? -11.106 -8.608 -10.983 1.00 97.69 305 LEU A O 1
ATOM 2400 N N . GLN A 1 306 ? -10.931 -9.396 -13.085 1.00 95.94 306 GLN A N 1
ATOM 2401 C CA . GLN A 1 306 ? -9.500 -9.637 -13.074 1.00 95.94 306 GLN A CA 1
ATOM 2402 C C . GLN A 1 306 ? -8.849 -8.973 -14.280 1.00 95.94 306 GLN A C 1
ATOM 2404 O O . GLN A 1 306 ? -9.240 -9.204 -15.422 1.00 95.94 306 GLN A O 1
ATOM 2409 N N . ARG A 1 307 ? -7.859 -8.137 -14.000 1.00 94.81 307 ARG A N 1
ATOM 2410 C CA . ARG A 1 307 ? -6.956 -7.515 -14.954 1.00 94.81 307 ARG A CA 1
ATOM 2411 C C . ARG A 1 307 ? -5.765 -8.432 -15.200 1.00 94.81 307 ARG A C 1
ATOM 2413 O O . ARG A 1 307 ? -5.133 -8.889 -14.250 1.00 94.81 307 ARG A O 1
ATOM 2420 N N . PHE A 1 308 ? -5.437 -8.634 -16.465 1.00 93.75 308 PHE A N 1
ATOM 2421 C CA . PHE A 1 308 ? -4.258 -9.324 -16.950 1.00 93.75 308 PHE A CA 1
ATOM 2422 C C . PHE A 1 308 ? -3.399 -8.345 -17.735 1.00 93.75 308 PHE A C 1
ATOM 2424 O O . PHE A 1 308 ? -3.790 -7.912 -18.817 1.00 93.75 308 PHE A O 1
ATOM 2431 N N . ASN A 1 309 ? -2.238 -8.007 -17.187 1.00 92.69 309 ASN A N 1
ATOM 2432 C CA . ASN A 1 309 ? -1.267 -7.153 -17.844 1.00 92.69 309 ASN A CA 1
ATOM 2433 C C . ASN A 1 309 ? 0.089 -7.862 -17.925 1.00 92.69 309 ASN A C 1
ATOM 2435 O O . ASN A 1 309 ? 0.558 -8.443 -16.942 1.00 92.69 309 ASN A O 1
ATOM 2439 N N . LEU A 1 310 ? 0.686 -7.817 -19.113 1.00 91.56 310 LEU A N 1
ATOM 2440 C CA . LEU A 1 310 ? 2.056 -8.243 -19.369 1.00 91.56 310 LEU A CA 1
ATOM 2441 C C . LEU A 1 310 ? 2.790 -7.091 -20.044 1.00 91.56 310 LEU A C 1
ATOM 2443 O O . LEU A 1 310 ? 2.344 -6.584 -21.078 1.00 91.56 310 LEU A O 1
ATOM 2447 N N . GLN A 1 311 ? 3.916 -6.707 -19.463 1.00 89.56 311 GLN A N 1
ATOM 2448 C CA . GLN A 1 311 ? 4.841 -5.739 -20.029 1.00 89.56 311 GLN A CA 1
ATOM 2449 C C . GLN A 1 311 ? 6.135 -6.433 -20.425 1.00 89.56 311 GLN A C 1
ATOM 2451 O O . GLN A 1 311 ? 6.531 -7.386 -19.771 1.00 89.56 311 GLN A O 1
ATOM 2456 N N . GLN A 1 312 ? 6.783 -5.929 -21.462 1.00 87.75 312 GLN A N 1
ATOM 2457 C CA . GLN A 1 312 ? 8.114 -6.306 -21.915 1.00 87.75 312 GLN A CA 1
ATOM 2458 C C . GLN A 1 312 ? 9.006 -5.070 -21.882 1.00 87.75 312 GLN A C 1
ATOM 2460 O O . GLN A 1 312 ? 8.533 -3.951 -22.127 1.00 87.75 312 GLN A O 1
ATOM 2465 N N . ASP A 1 313 ? 10.279 -5.266 -21.546 1.00 82.62 313 ASP A N 1
ATOM 2466 C CA . ASP A 1 313 ? 11.269 -4.198 -21.404 1.00 82.62 313 ASP A CA 1
ATOM 2467 C C . ASP A 1 313 ? 10.745 -3.055 -20.517 1.00 82.62 313 ASP A C 1
ATOM 2469 O O . ASP A 1 313 ? 10.902 -1.867 -20.820 1.00 82.62 313 ASP A O 1
ATOM 2473 N N . TYR A 1 314 ? 10.039 -3.419 -19.438 1.00 77.31 314 TYR A N 1
ATOM 2474 C CA . TYR A 1 314 ? 9.443 -2.528 -18.430 1.00 77.31 314 TYR A CA 1
ATOM 2475 C C . TYR A 1 314 ? 8.338 -1.573 -18.927 1.00 77.31 314 TYR A C 1
ATOM 2477 O O . TYR A 1 314 ? 7.548 -1.077 -18.125 1.00 77.31 314 TYR A O 1
ATOM 2485 N N . THR A 1 315 ? 8.239 -1.308 -20.230 1.00 79.75 315 THR A N 1
ATOM 2486 C CA . THR A 1 315 ? 7.452 -0.191 -20.784 1.00 79.75 315 THR A CA 1
ATOM 2487 C C . THR A 1 315 ? 6.473 -0.608 -21.875 1.00 79.75 315 THR A C 1
ATOM 2489 O O . THR A 1 315 ? 5.419 0.014 -22.025 1.00 79.75 315 THR A O 1
ATOM 2492 N N . THR A 1 316 ? 6.768 -1.677 -22.614 1.00 87.00 316 THR A N 1
ATOM 2493 C CA . THR A 1 316 ? 5.951 -2.107 -23.751 1.00 87.00 316 THR A CA 1
ATOM 2494 C C . THR A 1 316 ? 4.859 -3.048 -23.274 1.00 87.00 316 THR A C 1
ATOM 2496 O O . THR A 1 316 ? 5.137 -4.143 -22.805 1.00 87.00 316 THR A O 1
ATOM 2499 N N . THR A 1 317 ? 3.594 -2.654 -23.400 1.00 89.81 317 THR A N 1
ATOM 2500 C CA . THR A 1 317 ? 2.475 -3.533 -23.029 1.00 89.81 317 THR A CA 1
ATOM 2501 C C . THR A 1 317 ? 2.223 -4.558 -24.134 1.00 89.81 317 THR A C 1
ATOM 2503 O O . THR A 1 317 ? 1.813 -4.190 -25.233 1.00 89.81 317 THR A O 1
ATOM 2506 N N . LEU A 1 318 ? 2.446 -5.839 -23.833 1.00 90.94 318 LEU A N 1
ATOM 2507 C CA . LEU A 1 318 ? 2.157 -6.956 -24.737 1.00 90.94 318 LEU A CA 1
ATOM 2508 C C . LEU A 1 318 ? 0.701 -7.424 -24.635 1.00 90.94 318 LEU A C 1
ATOM 2510 O O . LEU A 1 318 ? 0.125 -7.888 -25.616 1.00 90.94 318 LEU A O 1
ATOM 2514 N N . SER A 1 319 ? 0.102 -7.303 -23.448 1.00 91.50 319 SER A N 1
ATOM 2515 C CA . SER A 1 319 ? -1.298 -7.644 -23.190 1.00 91.50 319 SER A CA 1
ATOM 2516 C C . SER A 1 319 ? -1.860 -6.762 -22.081 1.00 91.50 319 SER A C 1
ATOM 2518 O O . SER A 1 319 ? -1.201 -6.564 -21.065 1.00 91.50 319 SER A O 1
ATOM 2520 N N . GLU A 1 320 ? -3.094 -6.291 -22.252 1.00 93.19 320 GLU A N 1
ATOM 2521 C CA . GLU A 1 320 ? -3.887 -5.583 -21.242 1.00 93.19 320 GLU A CA 1
ATOM 2522 C C . GLU A 1 320 ? -5.348 -5.988 -21.426 1.00 93.19 320 GLU A C 1
ATOM 2524 O O . GLU A 1 320 ? -6.002 -5.593 -22.388 1.00 93.19 320 GLU A O 1
ATOM 2529 N N . GLU A 1 321 ? -5.854 -6.815 -20.520 1.00 94.06 321 GLU A N 1
ATOM 2530 C CA . GLU A 1 321 ? -7.184 -7.401 -20.631 1.00 94.06 321 GLU A CA 1
ATOM 2531 C C . GLU A 1 321 ? -7.881 -7.392 -19.277 1.00 94.06 321 GLU A C 1
ATOM 2533 O O . GLU A 1 321 ? -7.273 -7.691 -18.256 1.00 94.06 321 GLU A O 1
ATOM 2538 N N . ILE A 1 322 ? -9.181 -7.108 -19.253 1.00 95.94 322 ILE A N 1
ATOM 2539 C CA . ILE A 1 322 ? -10.004 -7.251 -18.047 1.00 95.94 322 ILE A CA 1
ATOM 2540 C C . ILE A 1 322 ? -11.075 -8.299 -18.331 1.00 95.94 322 ILE A C 1
ATOM 2542 O O . ILE A 1 322 ? -11.763 -8.240 -19.354 1.00 95.94 322 ILE A O 1
ATOM 2546 N N . ARG A 1 323 ? -11.207 -9.288 -17.445 1.00 96.38 323 ARG A N 1
ATOM 2547 C CA . ARG A 1 323 ? -12.191 -10.368 -17.565 1.00 96.38 323 ARG A CA 1
ATOM 2548 C C . ARG A 1 323 ? -13.028 -10.497 -16.300 1.00 96.38 323 ARG A C 1
ATOM 2550 O O . ARG A 1 323 ? -12.492 -10.365 -15.199 1.00 96.38 323 ARG A O 1
ATOM 2557 N N . PRO A 1 324 ? -14.330 -10.786 -16.428 1.00 97.81 324 PRO A N 1
ATOM 2558 C CA . PRO A 1 324 ? -15.125 -11.208 -15.291 1.00 97.81 324 PRO A CA 1
ATOM 2559 C C . PRO A 1 324 ? -14.600 -12.527 -14.722 1.00 97.81 324 PRO A C 1
ATOM 2561 O O . PRO A 1 324 ? -14.187 -13.418 -15.466 1.00 97.81 324 PRO A O 1
ATOM 2564 N N . ILE A 1 325 ? -14.651 -12.655 -13.402 1.00 97.94 325 ILE A N 1
ATOM 2565 C CA . ILE A 1 325 ? -14.269 -13.863 -12.677 1.00 97.94 325 ILE A CA 1
ATOM 2566 C C . ILE A 1 325 ? -15.355 -14.253 -11.681 1.00 97.94 325 ILE A C 1
ATOM 2568 O O . ILE A 1 325 ? -16.019 -13.400 -11.087 1.00 97.94 325 ILE A O 1
ATOM 2572 N N . VAL A 1 326 ? -15.504 -15.556 -11.472 1.00 98.12 326 VAL A N 1
ATOM 2573 C CA . VAL A 1 326 ? -16.246 -16.128 -10.344 1.00 98.12 326 VAL A CA 1
ATOM 2574 C C . VAL A 1 326 ? -15.338 -17.101 -9.620 1.00 98.12 326 VAL A C 1
ATOM 2576 O O . VAL A 1 326 ? -14.544 -17.790 -10.252 1.00 98.12 326 VAL A O 1
ATOM 2579 N N . GLY A 1 327 ? -15.418 -17.157 -8.301 1.00 97.44 327 GLY A N 1
ATOM 2580 C CA . GLY A 1 327 ? -14.494 -17.946 -7.509 1.00 97.44 327 GLY A CA 1
ATOM 2581 C C . GLY A 1 327 ? -15.127 -18.579 -6.288 1.00 97.44 327 GLY A C 1
ATOM 2582 O O . GLY A 1 327 ? -16.199 -18.189 -5.821 1.00 97.44 327 GLY A O 1
ATOM 2583 N N . LEU A 1 328 ? -14.418 -19.572 -5.776 1.00 98.06 328 LEU A N 1
ATOM 2584 C CA . LEU A 1 328 ? -14.687 -20.219 -4.508 1.00 98.06 328 LEU A CA 1
ATOM 2585 C C . LEU A 1 328 ? -13.395 -20.203 -3.703 1.00 98.06 328 LEU A C 1
ATOM 2587 O O . LEU A 1 328 ? -12.364 -20.690 -4.159 1.00 98.06 328 LEU A O 1
ATOM 2591 N N . GLU A 1 329 ? -13.473 -19.685 -2.489 1.00 98.06 329 GLU A N 1
ATOM 2592 C CA . GLU A 1 329 ? -12.438 -19.812 -1.478 1.00 98.06 329 GLU A CA 1
ATOM 2593 C C . GLU A 1 329 ? -12.950 -20.717 -0.360 1.00 98.06 329 GLU A C 1
ATOM 2595 O O . GLU A 1 329 ? -14.073 -20.577 0.116 1.00 98.06 329 GLU A O 1
ATOM 2600 N N . VAL A 1 330 ? -12.129 -21.665 0.063 1.00 97.56 330 VAL A N 1
ATOM 2601 C CA . VAL A 1 330 ? -12.373 -22.509 1.229 1.00 97.56 330 VAL A CA 1
ATOM 2602 C C . VAL A 1 330 ? -11.157 -22.451 2.126 1.00 97.56 330 VAL A C 1
ATOM 2604 O O . VAL A 1 330 ? -10.023 -22.297 1.669 1.00 97.56 330 VAL A O 1
ATOM 2607 N N . GLY A 1 331 ? -11.370 -22.579 3.424 1.00 95.44 331 GLY A N 1
ATOM 2608 C CA . GLY A 1 331 ? -10.246 -22.485 4.328 1.00 95.44 331 GLY A CA 1
ATOM 2609 C C . GLY A 1 331 ? -10.568 -22.812 5.762 1.00 95.44 331 GLY A C 1
ATOM 2610 O O . GLY A 1 331 ? -11.657 -23.273 6.104 1.00 95.44 331 GLY A O 1
ATOM 2611 N N . LEU A 1 332 ? -9.572 -22.561 6.602 1.00 94.81 332 LEU A N 1
ATOM 2612 C CA . LEU A 1 332 ? -9.611 -22.843 8.024 1.00 94.81 332 LEU A CA 1
ATOM 2613 C C . LEU A 1 332 ? -9.137 -21.615 8.790 1.00 94.81 332 LEU A C 1
ATOM 2615 O O . LEU A 1 332 ? -7.987 -21.206 8.643 1.00 94.81 332 LEU A O 1
ATOM 2619 N N . ARG A 1 333 ? -10.004 -21.042 9.623 1.00 92.75 333 ARG A N 1
ATOM 2620 C CA . ARG A 1 333 ? -9.613 -20.000 10.576 1.00 92.75 333 ARG A CA 1
ATOM 2621 C C . ARG A 1 333 ? -9.036 -20.658 11.820 1.00 92.75 333 ARG A C 1
ATOM 2623 O O . ARG A 1 333 ? -9.677 -21.529 12.410 1.00 92.75 333 ARG A O 1
ATOM 2630 N N . ILE A 1 334 ? -7.831 -20.257 12.195 1.00 91.25 334 ILE A N 1
ATOM 2631 C CA . ILE A 1 334 ? -7.018 -20.863 13.249 1.00 91.25 334 ILE A CA 1
ATOM 2632 C C . ILE A 1 334 ? -7.045 -19.952 14.478 1.00 91.25 334 ILE A C 1
ATOM 2634 O O . ILE A 1 334 ? -6.949 -18.735 14.363 1.00 91.25 334 ILE A O 1
ATOM 2638 N N . GLY A 1 335 ? -7.188 -20.540 15.662 1.00 84.81 335 GLY A N 1
ATOM 2639 C CA . GLY A 1 335 ? -7.360 -19.822 16.924 1.00 84.81 335 GLY A CA 1
ATOM 2640 C C . GLY A 1 335 ? -8.829 -19.562 17.255 1.00 84.81 335 GLY A C 1
ATOM 2641 O O . GLY A 1 335 ? -9.705 -19.665 16.394 1.00 84.81 335 GLY A O 1
ATOM 2642 N N . LYS A 1 336 ? -9.102 -19.257 18.525 1.00 84.31 336 LYS A N 1
ATOM 2643 C CA . LYS A 1 336 ? -10.429 -18.846 18.999 1.00 84.31 336 LYS A CA 1
ATOM 2644 C C . LYS A 1 336 ? -10.652 -17.363 18.698 1.00 84.31 336 LYS A C 1
ATOM 2646 O O . LYS A 1 336 ? -9.707 -16.580 18.690 1.00 84.31 336 LYS A O 1
ATOM 2651 N N . HIS A 1 337 ? -11.905 -16.983 18.476 1.00 84.00 337 HIS A N 1
ATOM 2652 C CA . HIS A 1 337 ? -12.282 -15.575 18.344 1.00 84.00 337 HIS A CA 1
ATOM 2653 C C . HIS A 1 337 ? -11.946 -14.810 19.638 1.00 84.00 337 HIS A C 1
ATOM 2655 O O . HIS A 1 337 ? -12.144 -15.355 20.728 1.00 84.00 337 HIS A O 1
ATOM 2661 N N . GLY A 1 338 ? -11.375 -13.607 19.519 1.00 86.81 338 GLY A N 1
ATOM 2662 C CA . GLY A 1 338 ? -10.908 -12.815 20.663 1.00 86.81 338 GLY A CA 1
ATOM 2663 C C . GLY A 1 338 ? -9.733 -13.431 21.438 1.00 86.81 338 GLY A C 1
ATOM 2664 O O . GLY A 1 338 ? -9.476 -13.054 22.579 1.00 86.81 338 GLY A O 1
ATOM 2665 N N . GLN A 1 339 ? -9.017 -14.414 20.874 1.00 88.25 339 GLN A N 1
ATOM 2666 C CA . GLN A 1 339 ? -7.873 -15.029 21.558 1.00 88.25 339 GLN A CA 1
ATOM 2667 C C . GLN A 1 339 ? -6.648 -14.112 21.575 1.00 88.25 339 GLN A C 1
ATOM 2669 O O . GLN A 1 339 ? -5.954 -14.031 22.593 1.00 88.25 339 GLN A O 1
ATOM 2674 N N . TRP A 1 340 ? -6.364 -13.455 20.450 1.00 92.06 340 TRP A N 1
ATOM 2675 C CA . TRP A 1 340 ? -5.238 -12.542 20.318 1.00 92.06 340 TRP A CA 1
ATOM 2676 C C . TRP A 1 340 ? -5.765 -11.123 20.154 1.00 92.06 340 TRP A C 1
ATOM 2678 O O . TRP A 1 340 ? -6.112 -10.703 19.059 1.00 92.06 340 TRP A O 1
ATOM 2688 N N . VAL A 1 341 ? -5.880 -10.424 21.283 1.00 94.81 341 VAL A N 1
ATOM 2689 C CA . VAL A 1 341 ? -6.423 -9.063 21.355 1.00 94.81 341 VAL A CA 1
ATOM 2690 C C . VAL A 1 341 ? -5.312 -8.082 21.687 1.00 94.81 341 VAL A C 1
ATOM 2692 O O . VAL A 1 341 ? -4.534 -8.330 22.617 1.00 94.81 341 VAL A O 1
ATOM 2695 N N . ILE A 1 342 ? -5.282 -6.983 20.942 1.00 94.25 342 ILE A N 1
ATOM 2696 C CA . ILE A 1 342 ? -4.435 -5.808 21.149 1.00 94.25 342 ILE A CA 1
ATOM 2697 C C . ILE A 1 342 ? -5.371 -4.609 21.014 1.00 94.25 342 ILE A C 1
ATOM 2699 O O . ILE A 1 342 ? -6.043 -4.500 19.995 1.00 94.25 342 ILE A O 1
ATOM 2703 N N . GLY A 1 343 ? -5.483 -3.772 22.049 1.00 93.81 343 GLY A N 1
ATOM 2704 C CA . GLY A 1 343 ? -6.471 -2.689 22.047 1.00 93.81 343 GLY A CA 1
ATOM 2705 C C . GLY A 1 343 ? -7.902 -3.202 21.834 1.00 93.81 343 GLY A C 1
ATOM 2706 O O . GLY A 1 343 ? -8.338 -4.179 22.459 1.00 93.81 343 GLY A O 1
ATOM 2707 N N . ASN A 1 344 ? -8.600 -2.556 20.904 1.00 93.25 344 ASN A N 1
ATOM 2708 C CA . ASN A 1 344 ? -9.931 -2.901 20.408 1.00 93.25 344 ASN A CA 1
ATOM 2709 C C . ASN A 1 344 ? -9.892 -3.763 19.131 1.00 93.25 344 ASN A C 1
ATOM 2711 O O . ASN A 1 344 ? -10.897 -3.840 18.426 1.00 93.25 344 ASN A O 1
ATOM 2715 N N . GLN A 1 345 ? -8.769 -4.424 18.823 1.00 95.06 345 GLN A N 1
ATOM 2716 C CA . GLN A 1 345 ? -8.653 -5.334 17.681 1.00 95.06 345 GLN A CA 1
ATOM 2717 C C . GLN A 1 345 ? -8.400 -6.787 18.099 1.00 95.06 345 GLN A C 1
ATOM 2719 O O . GLN A 1 345 ? -7.653 -7.074 19.039 1.00 95.06 345 GLN A O 1
ATOM 2724 N N . SER A 1 346 ? -8.989 -7.724 17.352 1.00 94.38 346 SER A N 1
ATOM 2725 C CA . SER A 1 346 ? -8.783 -9.173 17.477 1.00 94.38 346 SER A CA 1
ATOM 2726 C C . SER A 1 346 ? -8.117 -9.726 16.216 1.00 94.38 346 SER A C 1
ATOM 2728 O O . SER A 1 346 ? -8.599 -9.549 15.101 1.00 94.38 346 SER A O 1
ATOM 2730 N N . TYR A 1 347 ? -6.989 -10.408 16.396 1.00 94.44 347 TYR A N 1
ATOM 2731 C CA . TYR A 1 347 ? -6.139 -10.917 15.325 1.00 94.44 347 TYR A CA 1
ATOM 2732 C C . TYR A 1 347 ? -6.314 -12.420 15.162 1.00 94.44 347 TYR A C 1
ATOM 2734 O O . TYR A 1 347 ? -6.247 -13.188 16.131 1.00 94.44 347 TYR A O 1
ATOM 2742 N N . ARG A 1 348 ? -6.467 -12.871 13.917 1.00 92.44 348 ARG A N 1
ATOM 2743 C CA . ARG A 1 348 ? -6.660 -14.286 13.616 1.00 92.44 348 ARG A CA 1
ATOM 2744 C C . ARG A 1 348 ? -6.004 -14.698 12.310 1.00 92.44 348 ARG A C 1
ATOM 2746 O O . ARG A 1 348 ? -6.163 -14.048 11.289 1.00 92.44 348 ARG A O 1
ATOM 2753 N N . PHE A 1 349 ? -5.319 -15.836 12.316 1.00 93.88 349 PHE A N 1
ATOM 2754 C CA . PHE A 1 349 ? -4.788 -16.423 11.088 1.00 93.88 349 PHE A CA 1
ATOM 2755 C C . PHE A 1 349 ? -5.834 -17.303 10.413 1.00 93.88 349 PHE A C 1
ATOM 2757 O O . PHE A 1 349 ? -6.580 -18.030 11.076 1.00 93.88 349 PHE A O 1
ATOM 2764 N N . ARG A 1 350 ? -5.834 -17.328 9.084 1.00 94.25 350 ARG A N 1
ATOM 2765 C CA . ARG A 1 350 ? -6.565 -18.317 8.300 1.00 94.25 350 ARG A CA 1
ATOM 2766 C C . ARG A 1 350 ? -5.709 -18.877 7.179 1.00 94.25 350 ARG A C 1
ATOM 2768 O O . ARG A 1 350 ? -4.959 -18.161 6.522 1.00 94.25 350 ARG A O 1
ATOM 2775 N N . LEU A 1 351 ? -5.871 -20.172 6.951 1.00 96.62 351 LEU A N 1
ATOM 2776 C CA . LEU A 1 351 ? -5.444 -20.811 5.716 1.00 96.62 351 LEU A CA 1
ATOM 2777 C C . LEU A 1 351 ? -6.552 -20.626 4.687 1.00 96.62 351 LEU A C 1
ATOM 2779 O O . LEU A 1 351 ? -7.735 -20.776 5.012 1.00 96.62 351 LEU A O 1
ATOM 2783 N N . ALA A 1 352 ? -6.172 -20.291 3.463 1.00 96.94 352 ALA A N 1
ATOM 2784 C CA . ALA A 1 352 ? -7.092 -20.067 2.362 1.00 96.94 352 ALA A CA 1
ATOM 2785 C C . ALA A 1 352 ? -6.625 -20.849 1.137 1.00 96.94 352 ALA A C 1
ATOM 2787 O O . ALA A 1 352 ? -5.454 -20.808 0.770 1.00 96.94 352 ALA A O 1
ATOM 2788 N N . THR A 1 353 ? -7.552 -21.565 0.513 1.00 97.62 353 THR A N 1
ATOM 2789 C CA . THR A 1 353 ? -7.406 -22.133 -0.826 1.00 97.62 353 THR A CA 1
ATOM 2790 C C . THR A 1 353 ? -8.506 -21.538 -1.678 1.00 97.62 353 THR A C 1
ATOM 2792 O O . THR A 1 353 ? -9.670 -21.600 -1.291 1.00 97.62 353 THR A O 1
ATOM 2795 N N . SER A 1 354 ? -8.169 -20.968 -2.824 1.00 97.06 354 SER A N 1
ATOM 2796 C CA . SER A 1 354 ? -9.153 -20.385 -3.726 1.00 97.06 354 SER A CA 1
ATOM 2797 C C . SER A 1 354 ? -8.956 -20.852 -5.152 1.00 97.06 354 SER A C 1
ATOM 2799 O O . SER A 1 354 ? -7.826 -21.006 -5.603 1.00 97.06 354 SER A O 1
ATOM 2801 N N . VAL A 1 355 ? -10.063 -21.011 -5.864 1.00 97.62 355 VAL A N 1
ATOM 2802 C CA . VAL A 1 355 ? -10.099 -21.232 -7.305 1.00 97.62 355 VAL A CA 1
ATOM 2803 C C . VAL A 1 355 ? -10.960 -20.148 -7.940 1.00 97.62 355 VAL A C 1
ATOM 2805 O O . VAL A 1 355 ? -12.063 -19.881 -7.462 1.00 97.62 355 VAL A O 1
ATOM 2808 N N . HIS A 1 356 ? -10.463 -19.527 -9.007 1.00 97.31 356 HIS A N 1
ATOM 2809 C CA . HIS A 1 356 ? -11.220 -18.573 -9.817 1.00 97.31 356 HIS A CA 1
ATOM 2810 C C . HIS A 1 356 ? -11.382 -19.112 -11.227 1.00 97.31 356 HIS A C 1
ATOM 2812 O O . HIS A 1 356 ? -10.410 -19.535 -11.842 1.00 97.31 356 HIS A O 1
ATOM 2818 N N . TYR A 1 357 ? -12.604 -19.073 -11.737 1.00 98.00 357 TYR A N 1
ATOM 2819 C CA . TYR A 1 357 ? -12.907 -19.310 -13.134 1.00 98.00 357 TYR A CA 1
ATOM 2820 C C . TYR A 1 357 ? -12.941 -17.982 -13.889 1.00 98.00 357 TYR A C 1
ATOM 2822 O O . TYR A 1 357 ? -13.676 -17.063 -13.510 1.00 98.00 357 TYR A O 1
ATOM 2830 N N . VAL A 1 358 ? -12.152 -17.895 -14.960 1.00 97.50 358 VAL A N 1
ATOM 2831 C CA . VAL A 1 358 ? -12.057 -16.715 -15.825 1.00 97.50 358 VAL A CA 1
ATOM 2832 C C . VAL A 1 358 ? -13.079 -16.833 -16.948 1.00 97.50 358 VAL A C 1
ATOM 2834 O O . VAL A 1 358 ? -12.963 -17.682 -17.834 1.00 97.50 358 VAL A O 1
ATOM 2837 N N . LEU A 1 359 ? -14.098 -15.972 -16.926 1.00 96.31 359 LEU A N 1
ATOM 2838 C CA . LEU A 1 359 ? -15.098 -15.954 -17.987 1.00 96.31 359 LEU A CA 1
ATOM 2839 C C . LEU A 1 359 ? -14.477 -15.445 -19.289 1.00 96.31 359 LEU A C 1
ATOM 2841 O O . LEU A 1 359 ? -13.716 -14.478 -19.292 1.00 96.31 359 LEU A O 1
ATOM 2845 N N . PHE A 1 360 ? -14.854 -16.080 -20.402 1.00 94.25 360 PHE A N 1
ATOM 2846 C CA . PHE A 1 360 ? -14.332 -15.771 -21.739 1.00 94.25 360 PHE A CA 1
ATOM 2847 C C . PHE A 1 360 ? -12.803 -15.923 -21.843 1.00 94.25 360 PHE A C 1
ATOM 2849 O O . PHE A 1 360 ? -12.152 -15.188 -22.581 1.00 94.25 360 PHE A O 1
ATOM 2856 N N . HIS A 1 361 ? -12.225 -16.880 -21.107 1.00 92.75 361 HIS A N 1
ATOM 2857 C CA . HIS A 1 361 ? -10.793 -17.186 -21.171 1.00 92.75 361 HIS A CA 1
ATOM 2858 C C . HIS A 1 361 ? -10.307 -17.455 -22.604 1.00 92.75 361 HIS A C 1
ATOM 2860 O O . HIS A 1 361 ? -9.262 -16.945 -22.987 1.00 92.75 361 HIS A O 1
ATOM 2866 N N . ASP A 1 362 ? -11.089 -18.169 -23.419 1.00 91.44 362 ASP A N 1
ATOM 2867 C CA . ASP A 1 362 ? -10.703 -18.546 -24.788 1.00 91.44 362 ASP A CA 1
ATOM 2868 C C . ASP A 1 362 ? -10.468 -17.342 -25.724 1.00 91.44 362 ASP A C 1
ATOM 2870 O O . ASP A 1 362 ? -9.947 -17.505 -26.826 1.00 91.44 362 ASP A O 1
ATOM 2874 N N . THR A 1 363 ? -10.864 -16.128 -25.316 1.00 90.12 363 THR A N 1
ATOM 2875 C CA . THR A 1 363 ? -10.618 -14.885 -26.064 1.00 90.12 363 THR A CA 1
ATOM 2876 C C . THR A 1 363 ? -9.404 -14.106 -25.558 1.00 90.12 363 THR A C 1
ATOM 2878 O O . THR A 1 363 ? -9.180 -12.981 -26.006 1.00 90.12 363 THR A O 1
ATOM 2881 N N . LEU A 1 364 ? -8.661 -14.626 -24.579 1.00 89.81 364 LEU A N 1
ATOM 2882 C CA . LEU A 1 364 ? -7.408 -14.024 -24.132 1.00 89.81 364 LEU A CA 1
ATOM 2883 C C . LEU A 1 364 ? -6.286 -14.318 -25.142 1.00 89.81 364 LEU A C 1
ATOM 2885 O O . LEU A 1 364 ? -6.221 -15.426 -25.681 1.00 89.81 364 LEU A O 1
ATOM 2889 N N . PRO A 1 365 ? -5.384 -13.353 -25.400 1.00 88.94 365 PRO A N 1
ATOM 2890 C CA . PRO A 1 365 ? -4.195 -13.601 -26.204 1.00 88.94 365 PRO A CA 1
ATOM 2891 C C . PRO A 1 365 ? -3.347 -14.727 -25.605 1.00 88.94 365 PRO A C 1
ATOM 2893 O O . PRO A 1 365 ? -2.995 -14.698 -24.426 1.00 88.94 365 PRO A O 1
ATOM 2896 N N . VAL A 1 366 ? -2.983 -15.709 -26.430 1.00 91.12 366 VAL A N 1
ATOM 2897 C CA . VAL A 1 366 ? -2.067 -16.779 -26.021 1.00 91.12 366 VAL A CA 1
ATOM 2898 C C . VAL A 1 366 ? -0.640 -16.284 -26.210 1.00 91.12 366 VAL A C 1
ATOM 2900 O O . VAL A 1 366 ? -0.127 -16.253 -27.328 1.00 91.12 366 VAL A O 1
ATOM 2903 N N . ILE A 1 367 ? -0.014 -15.889 -25.107 1.00 91.31 367 ILE A N 1
ATOM 2904 C CA . ILE A 1 367 ? 1.392 -15.485 -25.061 1.00 91.31 367 ILE A CA 1
ATOM 2905 C C . ILE A 1 367 ? 2.180 -16.592 -24.335 1.00 91.31 367 ILE A C 1
ATOM 2907 O O . ILE A 1 367 ? 1.721 -17.050 -23.279 1.00 91.31 367 ILE A O 1
ATOM 2911 N N . PRO A 1 368 ? 3.319 -17.066 -24.887 1.00 89.06 368 PRO A N 1
ATOM 2912 C CA . PRO A 1 368 ? 4.182 -18.043 -24.219 1.00 89.06 368 PRO A CA 1
ATOM 2913 C C . PRO A 1 368 ? 4.515 -17.621 -22.784 1.00 89.06 368 PRO A C 1
ATOM 2915 O O . PRO A 1 368 ? 4.668 -16.430 -22.524 1.00 89.06 368 PRO A O 1
ATOM 2918 N N . ASP A 1 369 ? 4.571 -18.591 -21.869 1.00 88.69 369 ASP A N 1
ATOM 2919 C CA . ASP A 1 369 ? 4.856 -18.447 -20.426 1.00 88.69 369 ASP A CA 1
ATOM 2920 C C . ASP A 1 369 ? 3.805 -17.651 -19.623 1.00 88.69 369 ASP A C 1
ATOM 2922 O O . ASP A 1 369 ? 3.421 -18.044 -18.521 1.00 88.69 369 ASP A O 1
ATOM 2926 N N . PHE A 1 370 ? 3.235 -16.587 -20.191 1.00 91.44 370 PHE A N 1
ATOM 2927 C CA . PHE A 1 370 ? 2.143 -15.816 -19.597 1.00 91.44 370 PHE A CA 1
ATOM 2928 C C . PHE A 1 370 ? 0.802 -16.563 -19.623 1.00 91.44 370 PHE A C 1
ATOM 2930 O O . PHE A 1 370 ? -0.037 -16.381 -18.739 1.00 91.44 370 PHE A O 1
ATOM 2937 N N . SER A 1 371 ? 0.589 -17.442 -20.605 1.00 91.50 371 SER A N 1
ATOM 2938 C CA . SER A 1 371 ? -0.607 -18.299 -20.676 1.00 91.50 371 SER A CA 1
ATOM 2939 C C . SER A 1 371 ? -0.785 -19.193 -19.438 1.00 91.50 371 SER A C 1
ATOM 2941 O O . SER A 1 371 ? -1.917 -19.434 -19.020 1.00 91.50 371 SER A O 1
ATOM 2943 N N . GLU A 1 372 ? 0.306 -19.590 -18.776 1.00 90.44 372 GLU A N 1
ATOM 2944 C CA . GLU A 1 372 ? 0.259 -20.354 -17.521 1.00 90.44 372 GLU A CA 1
ATOM 2945 C C . GLU A 1 372 ? -0.275 -19.515 -16.344 1.00 90.44 372 GLU A C 1
ATOM 2947 O O . GLU A 1 372 ? -0.906 -20.038 -15.429 1.00 90.44 372 GLU A O 1
ATOM 2952 N N . HIS A 1 373 ? -0.110 -18.187 -16.396 1.00 90.19 373 HIS A N 1
ATOM 2953 C CA . HIS A 1 373 ? -0.636 -17.245 -15.399 1.00 90.19 373 HIS A CA 1
ATOM 2954 C C . HIS A 1 373 ? -2.088 -16.822 -15.646 1.00 90.19 373 HIS A C 1
ATOM 2956 O O . HIS A 1 373 ? -2.687 -16.187 -14.769 1.00 90.19 373 HIS A O 1
ATOM 2962 N N . THR A 1 374 ? -2.623 -17.116 -16.834 1.00 91.94 374 THR A N 1
ATOM 2963 C CA . THR A 1 374 ? -3.906 -16.603 -17.350 1.00 91.94 374 THR A CA 1
ATOM 2964 C C . THR A 1 374 ? -4.888 -17.708 -17.745 1.00 91.94 374 THR A C 1
ATOM 2966 O O . THR A 1 374 ? -5.867 -17.448 -18.447 1.00 91.94 374 THR A O 1
ATOM 2969 N N . GLY A 1 375 ? -4.650 -18.934 -17.266 1.00 92.12 375 GLY A N 1
ATOM 2970 C CA . GLY A 1 375 ? -5.495 -20.100 -17.512 1.00 92.12 375 GLY A CA 1
ATOM 2971 C C . GLY A 1 375 ? -6.972 -19.914 -17.118 1.00 92.12 375 GLY A C 1
ATOM 2972 O O . GLY A 1 375 ? -7.331 -18.990 -16.384 1.00 92.12 375 GLY A O 1
ATOM 2973 N N . PRO A 1 376 ? -7.860 -20.816 -17.576 1.00 94.81 376 PRO A N 1
ATOM 2974 C CA . PRO A 1 376 ? -9.300 -20.712 -17.328 1.00 94.81 376 PRO A CA 1
ATOM 2975 C C . PRO A 1 376 ? -9.660 -20.920 -15.854 1.00 94.81 376 PRO A C 1
ATOM 2977 O O . PRO A 1 376 ? -10.693 -20.432 -15.397 1.00 94.81 376 PRO A O 1
ATOM 2980 N N . LEU A 1 377 ? -8.820 -21.653 -15.120 1.00 96.56 377 LEU A N 1
ATOM 2981 C CA . LEU A 1 377 ? -8.915 -21.872 -13.684 1.00 96.56 377 LEU A CA 1
ATOM 2982 C C . LEU A 1 377 ? -7.624 -21.390 -13.036 1.00 96.56 377 LEU A C 1
ATOM 2984 O O . LEU A 1 377 ? -6.543 -21.833 -13.408 1.00 96.56 377 LEU A O 1
ATOM 2988 N N . LEU A 1 378 ? -7.754 -20.495 -12.064 1.00 95.75 378 LEU A N 1
ATOM 2989 C CA . LEU A 1 378 ? -6.634 -19.922 -11.333 1.00 95.75 378 LEU A CA 1
ATOM 2990 C C . LEU A 1 378 ? -6.699 -20.387 -9.886 1.00 95.75 378 LEU A C 1
ATOM 2992 O O . LEU A 1 378 ? -7.562 -19.944 -9.118 1.00 95.75 378 LEU A O 1
ATOM 2996 N N . PHE A 1 379 ? -5.795 -21.291 -9.526 1.00 96.69 379 PHE A N 1
ATOM 2997 C CA . PHE A 1 379 ? -5.676 -21.818 -8.175 1.00 96.69 379 PHE A CA 1
ATOM 2998 C C . PHE A 1 379 ? -4.717 -20.967 -7.355 1.00 96.69 379 PHE A C 1
ATOM 3000 O O . PHE A 1 379 ? -3.686 -20.519 -7.848 1.00 96.69 379 PHE A O 1
ATOM 3007 N N . GLN A 1 380 ? -5.067 -20.740 -6.091 1.00 96.62 380 GLN A N 1
ATOM 3008 C CA . GLN A 1 380 ? -4.203 -20.063 -5.137 1.00 96.62 380 GLN A CA 1
ATOM 3009 C C . GLN A 1 380 ? -4.319 -20.705 -3.757 1.00 96.62 380 GLN A C 1
ATOM 3011 O O . GLN A 1 380 ? -5.410 -21.099 -3.338 1.00 96.62 380 GLN A O 1
ATOM 3016 N N . PHE A 1 381 ? -3.216 -20.754 -3.021 1.00 97.50 381 PHE A N 1
ATOM 3017 C CA . PHE A 1 381 ? -3.174 -21.226 -1.641 1.00 97.50 381 PHE A CA 1
ATOM 3018 C C . PHE A 1 381 ? -2.290 -20.323 -0.788 1.00 97.50 381 PHE A C 1
ATOM 3020 O O . PHE A 1 381 ? -1.214 -19.921 -1.219 1.00 97.50 381 PHE A O 1
ATOM 3027 N N . GLY A 1 382 ? -2.688 -20.038 0.447 1.00 96.81 382 GLY A N 1
ATOM 3028 C CA . GLY A 1 382 ? -1.778 -19.373 1.367 1.00 96.81 382 GLY A CA 1
ATOM 3029 C C . GLY A 1 382 ? -2.367 -18.996 2.714 1.00 96.81 382 GLY A C 1
ATOM 3030 O O . GLY A 1 382 ? -3.328 -19.602 3.199 1.00 96.81 382 GLY A O 1
ATOM 3031 N N . LEU A 1 383 ? -1.729 -18.003 3.329 1.00 96.56 383 LEU A N 1
ATOM 3032 C CA . LEU A 1 383 ? -1.986 -17.550 4.689 1.00 96.56 383 LEU A CA 1
ATOM 3033 C C . LEU A 1 383 ? -2.514 -16.119 4.665 1.00 96.56 383 LEU A C 1
ATOM 3035 O O . LEU A 1 383 ? -1.969 -15.246 3.987 1.00 96.56 383 LEU A O 1
ATOM 3039 N N . VAL A 1 384 ? -3.551 -15.880 5.455 1.00 96.06 384 VAL A N 1
ATOM 3040 C CA . VAL A 1 384 ? -4.163 -14.566 5.628 1.00 96.06 384 VAL A CA 1
ATOM 3041 C C . VAL A 1 384 ? -4.301 -14.265 7.114 1.00 96.06 384 VAL A C 1
ATOM 3043 O O . VAL A 1 384 ? -4.530 -15.167 7.920 1.00 96.06 384 VAL A O 1
ATOM 3046 N N . ILE A 1 385 ? -4.146 -12.998 7.469 1.00 95.19 385 ILE A N 1
ATOM 3047 C CA . ILE A 1 385 ? -4.451 -12.451 8.785 1.00 95.19 385 ILE A CA 1
ATOM 3048 C C . ILE A 1 385 ? -5.755 -11.677 8.655 1.00 95.19 385 ILE A C 1
ATOM 3050 O O . ILE A 1 385 ? -5.856 -10.788 7.814 1.00 95.19 385 ILE A O 1
ATOM 3054 N N . ASP A 1 386 ? -6.732 -12.027 9.480 1.00 94.56 386 ASP A N 1
ATOM 3055 C CA . ASP A 1 386 ? -7.948 -11.263 9.712 1.00 94.56 386 ASP A CA 1
ATOM 3056 C C . ASP A 1 386 ? -7.745 -10.416 10.980 1.00 94.56 386 ASP A C 1
ATOM 3058 O O . ASP A 1 386 ? -7.302 -10.926 12.013 1.00 94.56 386 ASP A O 1
ATOM 3062 N N . ILE A 1 387 ? -8.053 -9.127 10.882 1.00 95.31 387 ILE A N 1
ATOM 3063 C CA . ILE A 1 387 ? -8.024 -8.140 11.960 1.00 95.31 387 ILE A CA 1
ATOM 3064 C C . ILE A 1 387 ? -9.455 -7.644 12.131 1.00 95.31 387 ILE A C 1
ATOM 3066 O O . ILE A 1 387 ? -9.974 -6.885 11.313 1.00 95.31 387 ILE A O 1
ATOM 3070 N N . GLU A 1 388 ? -10.111 -8.150 13.164 1.00 94.44 388 GLU A N 1
ATOM 3071 C CA . GLU A 1 388 ? -11.463 -7.781 13.565 1.00 94.44 388 GLU A CA 1
ATOM 3072 C C . GLU A 1 388 ? -11.395 -6.497 14.399 1.00 94.44 388 GLU A C 1
ATOM 3074 O O . GLU A 1 388 ? -10.600 -6.415 15.334 1.00 94.44 388 GLU A O 1
ATOM 3079 N N . HIS A 1 389 ? -12.231 -5.516 14.069 1.00 93.88 389 HIS A N 1
ATOM 3080 C CA . HIS A 1 389 ? -12.294 -4.213 14.725 1.00 93.88 389 HIS A CA 1
ATOM 3081 C C . HIS A 1 389 ? -13.588 -4.062 15.511 1.00 93.88 389 HIS A C 1
ATOM 3083 O O . HIS A 1 389 ? -14.667 -4.333 14.976 1.00 93.88 389 HIS A O 1
ATOM 3089 N N . ASP A 1 390 ? -13.453 -3.597 16.749 1.00 92.81 390 ASP A N 1
ATOM 3090 C CA . ASP A 1 390 ? -14.558 -3.172 17.603 1.00 92.81 390 ASP A CA 1
ATOM 3091 C C . ASP A 1 390 ? -14.650 -1.640 17.596 1.00 92.81 390 ASP A C 1
ATOM 3093 O O . ASP A 1 390 ? -13.725 -0.958 18.046 1.00 92.81 390 ASP A O 1
ATOM 3097 N N . LEU A 1 391 ? -15.753 -1.110 17.068 1.00 88.62 391 LEU A N 1
ATOM 3098 C CA . LEU A 1 391 ? -16.008 0.325 16.909 1.00 88.62 391 LEU A CA 1
ATOM 3099 C C . LEU A 1 391 ? -16.915 0.888 18.010 1.00 88.62 391 LEU A C 1
ATOM 3101 O O . LEU A 1 391 ? -17.374 2.023 17.912 1.00 88.62 391 LEU A O 1
ATOM 3105 N N . THR A 1 392 ? -17.245 0.092 19.031 1.00 83.00 392 THR A N 1
ATOM 3106 C CA . THR A 1 392 ? -18.199 0.500 20.074 1.00 83.00 392 THR A CA 1
ATOM 3107 C C . THR A 1 392 ? -17.589 1.335 21.200 1.00 83.00 392 THR A C 1
ATOM 3109 O O . THR A 1 392 ? -18.347 1.860 22.021 1.00 83.00 392 THR A O 1
ATOM 3112 N N . ASN A 1 393 ? -16.257 1.461 21.247 1.00 59.28 393 ASN A N 1
ATOM 3113 C CA . ASN A 1 393 ? -15.510 2.116 22.327 1.00 59.28 393 ASN A CA 1
ATOM 3114 C C . ASN A 1 393 ? -14.851 3.423 21.906 1.00 59.28 393 ASN A C 1
ATOM 3116 O O . ASN A 1 393 ? -14.264 3.450 20.803 1.00 59.28 393 ASN A O 1
#

Secondary structure (DSSP, 8-state):
---S---S-EEEEEEEEEEE-TTS-EEEEEEEEEEETTTT-EEEEEEEEEEE-PEEEE-SS-EEEEEEEEEEEEEE--SHHHHHHHHHHHHTPPP---EES-SSEEEEEEEEEEEEEEEEETTEEEEEEEEEEEETTTEEEEEEEEEEEETTTEEEEEEEEEEEESS--HHHHHHHHHH-EEEEEEEEE-SSEEEEEEEETTT--EEEEEEE-SGGGGS-------SEEEEEEEEEETT--EEEEEEEEETTEEEEEEEEEEE-GGGTT--SSEEEEEEEEEEEEE----TT-SEEEEEEEEEEEEEEEEEETTTEEEEEEEEEEEEEEEEEEES-TTSEEETTEEEEEEEEEEEEEETTGGGS---TTGGGGS-SEEEEEEEEEEEEE----

Radius of gyration: 22.07 Å; Cα contacts (8 Å, |Δi|>4): 1062; chains: 1; bounding box: 50×49×54 Å

pLDDT: mean 90.92, std 6.8, range [58.53, 98.31]

Nearest PDB structures (foldseek):
  4rhb-assembly1_A  TM=2.516E-01  e=4.718E-02  Escherichia coli K-12
  8p98-assembly1_A  TM=2.174E-01  e=1.438E-01  Bacteroides thetaiotaomicron VPI-5482
  5ixm-assembly2_C  TM=2.064E-01  e=7.658E-02  Yersinia pestis
  2por-assembly1_A  TM=2.088E-01  e=5.067E-01  Rhodobacter capsulatus
  5ixm-assembly4_G  TM=1.470E-01  e=1.509E-01  Yersinia pestis

Sequence (393 aa):
MGLGYNQDDGLSFGADVALVLDSGLSVQIEAQAFTDRIVSQRRFDVMIASVSYPFFFQSSMLDTIVTPSLGVTLTGNLGFQDIQNSFHDLIGRDALLLAYDDCTQDMHPYLSLTAISGHFFDLLFLGIGLDAKVIPSWEYSVSSSIHLAYHDILTVQLGYEMKWGADLYPTQKTQEERYEGPKLGYTYDGGLLQSFYTSYLSSGYSYGGFTFDVLSLLSPKTFAQADFTFSTGFLYDELGQQSRLFAFSFGNVSFETRHKNGPMFNRMEDQDDRLNIGAWTIGYQMGPENAKSLALPYAKLLAGLQRFNLQQDYTTTLSEEIRPIVGLEVGLRIGKHGQWVIGNQSYRFRLATSVHYVLFHDTLPVIPDFSEHTGPLLFQFGLVIDIEHDLTN

Mean predicted aligned error: 5.9 Å

Foldseek 3Di:
DLQFAPLCFAFVDKDKDWDADPQRKIWIKIKTKGGDCAPPLAIKIKIWTKIKHWDWDDDPFKTKIKIKMKTKMKMWPPPVQVVSVVVCVVVVHDRSDGHHLDPDIDMFIKIKMKMWMFDDPDQWTWIKIWIWIDGPQFKTKIKIWIWIGRHVFKIKIWIFMQMDHHPYRPRRVVNRVQRGTIKIKMWGCLQQKIKIKMAHNVNSDIDMDIDGPPCLQVADFDADDFQKKWKWWWKAWPLRFTKIKIWIDGVQKIWIKIWTWFAQSLCPVARQKIKIKMWIWIKGKDWDDDQPDQKTKIKIKIWTKMWTWIDGNSPRTPDTDIFIKIKMKIWIKGGGFSPDGRHNKTKTKMKIKMKIATPPLVPGDDDPSSCVVSDRIIIIIDMMMMIGGDPPD

Solvent-accessible surface area (backbone atoms only — not comparable to full-atom values): 19552 Å² total; per-residue (Å²): 118,48,73,38,57,52,56,90,48,37,82,72,42,78,49,78,49,76,49,75,44,97,86,52,44,31,42,38,40,39,38,38,28,39,33,22,76,82,83,70,48,21,24,43,28,40,37,39,43,36,40,33,45,69,44,82,45,80,56,102,77,38,48,31,40,40,31,46,32,44,38,38,33,39,38,25,59,77,61,59,59,60,57,50,32,54,50,24,59,75,70,74,44,82,73,74,85,59,50,58,74,42,88,55,72,48,80,36,57,32,38,36,39,40,36,39,40,27,41,71,59,86,58,34,36,45,33,42,35,38,38,38,38,42,28,72,87,41,43,38,36,41,33,44,31,41,37,45,23,49,56,93,35,35,35,40,36,46,33,39,33,47,54,54,66,46,93,61,50,72,42,52,51,51,46,36,63,35,60,28,38,44,32,44,34,38,42,37,49,56,58,45,54,27,38,39,38,42,30,19,68,75,59,23,35,53,55,67,53,76,49,69,39,72,70,38,74,74,41,67,74,63,55,84,54,72,66,36,33,44,32,43,34,47,28,26,33,92,71,62,48,59,23,43,38,40,32,47,26,54,79,48,39,30,46,34,33,32,26,30,66,30,57,41,69,91,42,69,94,51,63,47,39,23,36,34,33,14,29,45,31,46,32,46,51,47,62,75,88,58,67,83,42,55,64,37,58,36,41,29,44,33,40,36,42,32,38,45,34,34,25,36,73,64,71,45,76,79,44,80,48,74,33,48,32,41,32,45,34,40,34,37,37,43,52,34,68,74,68,44,56,44,24,40,23,26,51,36,46,27,44,41,36,35,42,32,40,40,53,72,40,92,75,54,84,87,44,86,80,54,40,78,80,60,44,50,64,46,52,33,40,35,48,33,40,37,39,30,32,34,79,90,119